Protein AF-H0SCL9-F1 (afdb_monomer_lite)

Radius of gyration: 24.97 Å; chains: 1; bounding box: 66×51×67 Å

Structure (mmCIF, N/CA/C/O backbone):
data_AF-H0SCL9-F1
#
_entry.id   AF-H0SCL9-F1
#
loop_
_atom_site.group_PDB
_atom_site.id
_atom_site.type_symbol
_atom_site.label_atom_id
_atom_site.label_alt_id
_atom_site.label_comp_id
_atom_site.label_asym_id
_atom_site.label_entity_id
_atom_site.label_seq_id
_atom_site.pdbx_PDB_ins_code
_atom_site.Cartn_x
_atom_site.Cartn_y
_atom_site.Cartn_z
_atom_site.occupancy
_atom_site.B_iso_or_equiv
_atom_site.auth_seq_id
_atom_site.auth_comp_id
_atom_site.auth_asym_id
_atom_site.auth_atom_id
_atom_site.pdbx_PDB_model_num
ATOM 1 N N . MET A 1 1 ? 24.282 -18.290 -18.361 1.00 80.88 1 MET A N 1
ATOM 2 C CA . MET A 1 1 ? 23.473 -17.389 -17.507 1.00 80.88 1 MET A CA 1
ATOM 3 C C . MET A 1 1 ? 23.011 -16.219 -18.364 1.00 80.88 1 MET A C 1
ATOM 5 O O . MET A 1 1 ? 23.866 -15.629 -19.010 1.00 80.88 1 MET A O 1
ATOM 9 N N . PHE A 1 2 ? 21.702 -15.939 -18.437 1.00 93.19 2 PHE A N 1
ATOM 10 C CA . PHE A 1 2 ? 21.162 -14.889 -19.319 1.00 93.19 2 PHE A CA 1
ATOM 11 C C . PHE A 1 2 ? 21.287 -13.490 -18.708 1.00 93.19 2 PHE A C 1
ATOM 13 O O . PHE A 1 2 ? 21.856 -12.615 -19.335 1.00 93.19 2 PHE A O 1
ATOM 20 N N . ALA A 1 3 ? 20.848 -13.302 -17.467 1.00 97.19 3 ALA A N 1
ATOM 21 C CA . ALA A 1 3 ? 21.018 -12.079 -16.685 1.00 97.19 3 ALA A CA 1
ATOM 22 C C . ALA A 1 3 ? 21.294 -12.456 -15.222 1.00 97.19 3 ALA A C 1
ATOM 24 O O . ALA A 1 3 ? 21.036 -13.595 -14.819 1.00 97.19 3 ALA A O 1
ATOM 25 N N . ARG A 1 4 ? 21.857 -11.534 -14.435 1.00 97.56 4 ARG A N 1
ATOM 26 C CA . ARG A 1 4 ? 22.128 -11.740 -13.001 1.00 97.56 4 ARG A CA 1
ATOM 27 C C . ARG A 1 4 ? 21.893 -10.476 -12.187 1.00 97.56 4 ARG A C 1
ATOM 29 O O . ARG A 1 4 ? 21.729 -9.401 -12.749 1.00 97.56 4 ARG A O 1
ATOM 36 N N . GLY A 1 5 ? 21.930 -10.602 -10.866 1.00 97.44 5 GLY A N 1
ATOM 37 C CA . GLY A 1 5 ? 21.689 -9.471 -9.975 1.00 97.44 5 GLY A CA 1
ATOM 38 C C . GLY A 1 5 ? 20.238 -9.004 -9.991 1.00 97.44 5 GLY A C 1
ATOM 39 O O . GLY A 1 5 ? 19.995 -7.811 -9.895 1.00 97.44 5 GLY A O 1
ATOM 40 N N . LEU A 1 6 ? 19.319 -9.957 -10.124 1.00 97.88 6 LEU A N 1
ATOM 41 C CA . LEU A 1 6 ? 17.879 -9.802 -9.958 1.00 97.88 6 LEU A CA 1
ATOM 42 C C . LEU A 1 6 ? 17.485 -10.576 -8.694 1.00 97.88 6 LEU A C 1
ATOM 44 O O . LEU A 1 6 ? 17.994 -11.683 -8.486 1.00 97.88 6 LEU A O 1
ATOM 48 N N . ARG A 1 7 ? 16.658 -9.999 -7.823 1.00 97.56 7 ARG A N 1
ATOM 49 C CA . ARG A 1 7 ? 16.320 -10.576 -6.512 1.00 97.56 7 ARG A CA 1
ATOM 50 C C . ARG A 1 7 ? 15.265 -11.670 -6.635 1.00 97.56 7 ARG A C 1
ATOM 52 O O . ARG A 1 7 ? 15.484 -12.781 -6.156 1.00 97.56 7 ARG A O 1
ATOM 59 N N . ASN A 1 8 ? 14.118 -11.337 -7.212 1.00 96.69 8 ASN A N 1
ATOM 60 C CA . ASN A 1 8 ? 12.935 -12.178 -7.306 1.00 96.69 8 ASN A CA 1
ATOM 61 C C . ASN A 1 8 ? 12.067 -11.770 -8.518 1.00 96.69 8 ASN A C 1
ATOM 63 O O . ASN A 1 8 ? 11.177 -10.918 -8.449 1.00 96.69 8 ASN A O 1
ATOM 67 N N . SER A 1 9 ? 12.343 -12.428 -9.645 1.00 94.44 9 SER A N 1
ATOM 68 C CA . SER A 1 9 ? 11.802 -12.128 -10.974 1.00 94.44 9 SER A CA 1
ATOM 69 C C . SER A 1 9 ? 10.572 -12.962 -11.342 1.00 94.44 9 SER A C 1
ATOM 71 O O . SER A 1 9 ? 10.632 -13.783 -12.256 1.00 94.44 9 SER A O 1
ATOM 73 N N . MET A 1 10 ? 9.455 -12.761 -10.642 1.00 96.75 10 MET A N 1
ATOM 74 C CA . MET A 1 10 ? 8.213 -13.506 -10.910 1.00 96.75 10 MET A CA 1
ATOM 75 C C . MET A 1 10 ? 7.467 -13.000 -12.148 1.00 96.75 10 MET A C 1
ATOM 77 O O . MET A 1 10 ? 6.927 -13.794 -12.915 1.00 96.75 10 MET A O 1
ATOM 81 N N . ALA A 1 11 ? 7.467 -11.687 -12.372 1.00 97.81 11 ALA A N 1
ATOM 82 C CA . ALA A 1 11 ? 6.818 -11.087 -13.524 1.00 97.81 11 ALA A CA 1
ATOM 83 C C . ALA A 1 11 ? 7.812 -10.937 -14.683 1.00 97.81 11 ALA A C 1
ATOM 85 O O . ALA A 1 11 ? 8.770 -10.165 -14.601 1.00 97.81 11 ALA A O 1
ATOM 86 N N . LEU A 1 12 ? 7.571 -11.663 -15.772 1.00 97.56 12 LEU A N 1
ATOM 87 C CA . LEU A 1 12 ? 8.380 -11.652 -16.990 1.00 97.56 12 LEU A CA 1
ATOM 88 C C . LEU A 1 12 ? 7.456 -11.537 -18.197 1.00 97.56 12 LEU A C 1
ATOM 90 O O . LEU A 1 12 ? 6.420 -12.196 -18.243 1.00 97.56 12 LEU A O 1
ATOM 94 N N . VAL A 1 13 ? 7.837 -10.734 -19.187 1.00 97.81 13 VAL A N 1
ATOM 95 C CA . VAL A 1 13 ? 7.106 -10.659 -20.454 1.00 97.81 13 VAL A CA 1
ATOM 96 C C . VAL A 1 13 ? 8.065 -10.435 -21.617 1.00 97.81 13 VAL A C 1
ATOM 98 O O . VAL A 1 13 ? 9.050 -9.701 -21.517 1.00 97.81 13 VAL A O 1
ATOM 101 N N . LEU A 1 14 ? 7.759 -11.088 -22.732 1.00 97.38 14 LEU A N 1
ATOM 102 C CA . LEU A 1 14 ? 8.432 -10.902 -24.007 1.00 97.38 14 LEU A CA 1
ATOM 103 C C . LEU A 1 14 ? 7.489 -10.146 -24.932 1.00 97.38 14 LEU A C 1
ATOM 105 O O . LEU A 1 14 ? 6.308 -10.483 -25.034 1.00 97.38 14 LEU A O 1
ATOM 109 N N . HIS A 1 15 ? 8.006 -9.131 -25.615 1.00 97.06 15 HIS A N 1
ATOM 110 C CA . HIS A 1 15 ? 7.278 -8.521 -26.715 1.00 97.06 15 HIS A CA 1
ATOM 111 C C . HIS A 1 15 ? 6.974 -9.596 -27.783 1.00 97.06 15 HIS A C 1
ATOM 113 O O . HIS A 1 15 ? 7.842 -10.431 -28.040 1.00 97.06 15 HIS A O 1
ATOM 119 N N . PRO A 1 16 ? 5.808 -9.589 -28.461 1.00 92.94 16 PRO A N 1
ATOM 120 C CA . PRO A 1 16 ? 5.446 -10.634 -29.430 1.00 92.94 16 PRO A CA 1
ATOM 121 C C . PRO A 1 16 ? 6.441 -10.843 -30.582 1.00 92.94 16 PRO A C 1
ATOM 123 O O . PRO A 1 16 ? 6.488 -11.917 -31.169 1.00 92.94 16 PRO A O 1
ATOM 126 N N . ARG A 1 17 ? 7.230 -9.811 -30.908 1.00 95.00 17 ARG A N 1
ATOM 127 C CA . ARG A 1 17 ? 8.302 -9.864 -31.920 1.00 95.00 17 ARG A CA 1
ATOM 128 C C . ARG A 1 17 ? 9.687 -10.209 -31.357 1.00 95.00 17 ARG A C 1
ATOM 130 O O . ARG A 1 17 ? 10.653 -10.228 -32.101 1.00 95.00 17 ARG A O 1
ATOM 137 N N . PHE A 1 18 ? 9.839 -10.432 -30.055 1.00 95.38 18 PHE A N 1
ATOM 138 C CA . PHE A 1 18 ? 11.117 -10.888 -29.504 1.00 95.38 18 PHE A CA 1
ATOM 139 C C . PHE A 1 18 ? 11.455 -12.288 -30.066 1.00 95.38 18 PHE A C 1
ATOM 141 O O . PHE A 1 18 ? 10.560 -13.133 -30.108 1.00 95.38 18 PHE A O 1
ATOM 148 N N . PRO A 1 19 ? 12.708 -12.580 -30.480 1.00 95.19 19 PRO A N 1
ATOM 149 C CA . PRO A 1 19 ? 13.949 -11.849 -30.206 1.00 95.19 19 PRO A CA 1
ATOM 150 C C . PRO A 1 19 ? 14.412 -10.887 -31.314 1.00 95.19 19 PRO A C 1
ATOM 152 O O . PRO A 1 19 ? 15.613 -10.621 -31.397 1.00 95.19 19 PRO A O 1
ATOM 155 N N . ASP A 1 20 ? 13.516 -10.362 -32.159 1.00 96.81 20 ASP A N 1
ATOM 156 C CA . ASP A 1 20 ? 13.903 -9.369 -33.169 1.00 96.81 20 ASP A CA 1
ATOM 157 C C . ASP A 1 20 ? 14.702 -8.218 -32.521 1.00 96.81 20 ASP A C 1
ATOM 159 O O . ASP A 1 20 ? 14.371 -7.785 -31.405 1.00 96.81 20 ASP A O 1
ATOM 163 N N . PRO A 1 21 ? 15.754 -7.702 -33.189 1.00 93.56 21 PRO A N 1
ATOM 164 C CA . PRO A 1 21 ? 16.639 -6.704 -32.605 1.00 93.56 21 PRO A CA 1
ATOM 165 C C . PRO A 1 21 ? 15.891 -5.506 -32.013 1.00 93.56 21 PRO A C 1
ATOM 167 O O . PRO A 1 21 ? 15.125 -4.821 -32.689 1.00 93.56 21 PRO A O 1
ATOM 170 N N . GLY A 1 22 ? 16.151 -5.239 -30.732 1.00 92.62 22 GLY A N 1
ATOM 171 C CA . GLY A 1 22 ? 15.592 -4.099 -30.010 1.00 92.62 22 GLY A CA 1
ATOM 172 C C . GLY A 1 22 ? 14.181 -4.297 -29.452 1.00 92.62 22 GLY A C 1
ATOM 173 O O . GLY A 1 22 ? 13.687 -3.361 -28.834 1.00 92.62 22 GLY A O 1
ATOM 174 N N . MET A 1 23 ? 13.541 -5.458 -29.626 1.00 97.69 23 MET A N 1
ATOM 175 C CA . MET A 1 23 ? 12.248 -5.752 -28.994 1.00 97.69 23 MET A CA 1
ATOM 176 C C . MET A 1 23 ? 12.402 -6.030 -27.497 1.00 97.69 23 MET A C 1
ATOM 178 O O . MET A 1 23 ? 13.372 -6.651 -27.059 1.00 97.69 23 MET A O 1
ATOM 182 N N . ALA A 1 24 ? 11.422 -5.594 -26.709 1.00 98.00 24 ALA A N 1
ATOM 183 C CA . ALA A 1 24 ? 11.486 -5.658 -25.262 1.00 98.00 24 ALA A CA 1
ATOM 184 C C . ALA A 1 24 ? 11.437 -7.097 -24.725 1.00 98.00 24 ALA A C 1
ATOM 186 O O . ALA A 1 24 ? 10.536 -7.880 -25.030 1.00 98.00 24 ALA A O 1
ATOM 187 N N . PHE A 1 25 ? 12.387 -7.401 -23.844 1.00 98.19 25 PHE A N 1
ATOM 188 C CA . PHE A 1 25 ? 12.266 -8.429 -22.821 1.00 98.19 25 PHE A CA 1
ATOM 189 C C . PHE A 1 25 ? 12.248 -7.704 -21.476 1.00 98.19 25 PHE A C 1
ATOM 191 O O . PHE A 1 25 ? 13.234 -7.064 -21.104 1.00 98.19 25 PHE A O 1
ATOM 198 N N . LEU A 1 26 ? 11.117 -7.755 -20.776 1.00 98.75 26 LEU A N 1
ATOM 199 C CA . LEU A 1 26 ? 10.927 -7.071 -19.505 1.00 98.75 26 LEU A CA 1
ATOM 200 C C . LEU A 1 26 ? 10.823 -8.058 -18.352 1.00 98.75 26 LEU A C 1
ATOM 202 O O . LEU A 1 26 ? 10.229 -9.132 -18.461 1.00 98.75 26 LEU A O 1
ATOM 206 N N . GLN A 1 27 ? 11.350 -7.630 -17.217 1.00 98.50 27 GLN A N 1
ATOM 207 C CA . GLN A 1 27 ? 11.190 -8.280 -15.930 1.00 98.50 27 GLN A CA 1
ATOM 208 C C . GLN A 1 27 ? 10.772 -7.228 -14.916 1.00 98.50 27 GLN A C 1
ATOM 210 O O . GLN A 1 27 ? 11.359 -6.153 -14.901 1.00 98.50 27 GLN A O 1
ATOM 215 N N . ALA A 1 28 ? 9.792 -7.52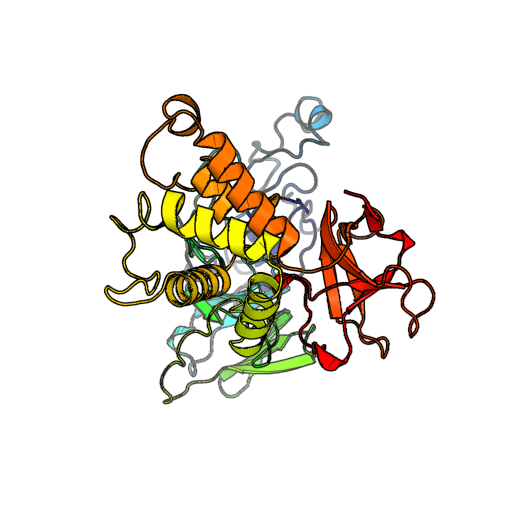5 -14.071 1.00 98.50 28 ALA A N 1
ATOM 216 C CA . ALA A 1 28 ? 9.493 -6.677 -12.929 1.00 98.50 28 ALA A CA 1
ATOM 217 C C . ALA A 1 28 ? 9.993 -7.339 -11.640 1.00 98.50 28 ALA A C 1
ATOM 219 O O . ALA A 1 28 ? 9.850 -8.550 -11.434 1.00 98.50 28 ALA A O 1
ATOM 220 N N . GLU A 1 29 ? 10.684 -6.549 -10.831 1.00 98.25 29 GLU A N 1
ATOM 221 C CA . GLU A 1 29 ? 11.443 -6.963 -9.657 1.00 98.25 29 GLU A CA 1
ATOM 222 C C . GLU A 1 29 ? 10.612 -6.811 -8.395 1.00 98.25 29 GLU A C 1
ATOM 224 O O . GLU A 1 29 ? 9.897 -5.826 -8.232 1.00 98.25 29 GLU A O 1
ATOM 229 N N . ASN A 1 30 ? 10.745 -7.791 -7.504 1.00 97.44 30 ASN A N 1
ATOM 230 C CA . ASN A 1 30 ? 10.332 -7.651 -6.117 1.00 97.44 30 ASN A CA 1
ATOM 231 C C . ASN A 1 30 ? 11.599 -7.272 -5.343 1.00 97.44 30 ASN A C 1
ATOM 233 O O . ASN A 1 30 ? 12.405 -8.138 -4.984 1.00 97.44 30 ASN A O 1
ATOM 237 N N . ALA A 1 31 ? 11.787 -5.976 -5.131 1.00 92.56 31 ALA A N 1
ATOM 238 C CA . ALA A 1 31 ? 12.964 -5.337 -4.573 1.00 92.56 31 ALA A CA 1
ATOM 239 C C . ALA A 1 31 ? 13.174 -5.672 -3.085 1.00 92.56 31 ALA A C 1
ATOM 241 O O . ALA A 1 31 ? 12.555 -6.561 -2.499 1.00 92.56 31 ALA A O 1
ATOM 242 N N . ARG A 1 32 ? 14.151 -5.010 -2.463 1.00 88.69 32 ARG A N 1
ATOM 243 C CA . ARG A 1 32 ? 14.601 -5.305 -1.096 1.00 88.69 32 ARG A CA 1
ATOM 244 C C . ARG A 1 32 ? 13.509 -5.047 -0.053 1.00 88.69 32 ARG A C 1
ATOM 246 O O . ARG A 1 32 ? 12.868 -4.005 -0.057 1.00 88.69 32 ARG A O 1
ATOM 253 N N . ASP A 1 33 ? 13.416 -5.919 0.948 1.00 82.19 33 ASP A N 1
ATOM 254 C CA . ASP A 1 33 ? 12.504 -5.692 2.070 1.00 82.19 33 ASP A CA 1
ATOM 255 C C . ASP A 1 33 ? 13.038 -4.598 3.012 1.00 82.19 33 ASP A C 1
ATOM 257 O O . ASP A 1 33 ? 14.133 -4.700 3.577 1.00 82.19 33 ASP A O 1
ATOM 261 N N . LEU A 1 34 ? 12.233 -3.555 3.215 1.00 73.31 34 LEU A N 1
ATOM 262 C CA . LEU A 1 34 ? 12.455 -2.487 4.190 1.00 73.31 34 LEU A CA 1
ATOM 263 C C . LEU A 1 34 ? 11.182 -2.205 4.996 1.00 73.31 34 LEU A C 1
ATOM 265 O O . LEU A 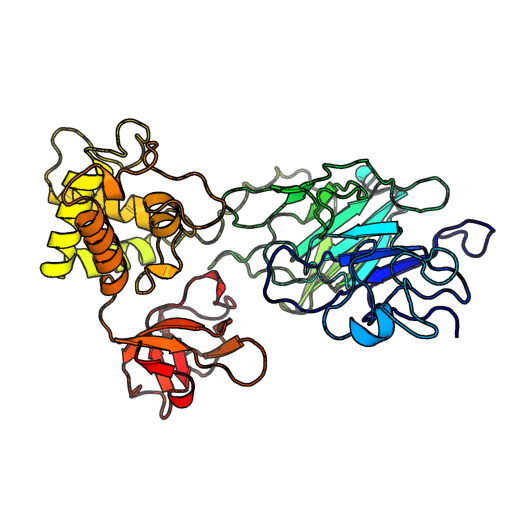1 34 ? 10.060 -2.499 4.579 1.00 73.31 34 LEU A O 1
ATOM 269 N N . GLN A 1 35 ? 11.359 -1.644 6.195 1.00 66.19 35 GLN A N 1
ATOM 270 C CA . GLN A 1 35 ? 10.226 -1.242 7.034 1.00 66.19 35 GLN A CA 1
ATOM 271 C C . GLN A 1 35 ? 9.506 -0.009 6.486 1.00 66.19 35 GLN A C 1
ATOM 273 O O . GLN A 1 35 ? 8.296 0.096 6.658 1.00 66.19 35 GLN A O 1
ATOM 278 N N . ASP A 1 36 ? 10.230 0.890 5.813 1.00 71.44 36 ASP A N 1
ATOM 279 C CA . ASP A 1 36 ? 9.634 2.055 5.161 1.00 71.44 36 ASP A CA 1
ATOM 280 C C . ASP A 1 36 ? 8.587 1.601 4.137 1.00 71.44 36 ASP A C 1
ATOM 282 O O . ASP A 1 36 ? 8.821 0.667 3.380 1.00 71.44 36 ASP A O 1
ATOM 286 N N . VAL A 1 37 ? 7.411 2.223 4.142 1.00 71.94 37 VAL A N 1
ATOM 287 C CA . VAL A 1 37 ? 6.309 1.918 3.219 1.00 71.94 37 VAL A CA 1
ATOM 288 C C . VAL A 1 37 ? 6.563 2.514 1.836 1.00 71.94 37 VAL A C 1
ATOM 290 O O . VAL A 1 37 ? 6.034 2.003 0.855 1.00 71.94 37 VAL A O 1
ATOM 293 N N . PHE A 1 38 ? 7.376 3.565 1.747 1.00 81.00 38 PHE A N 1
ATOM 294 C CA . PHE A 1 38 ? 7.606 4.317 0.514 1.00 81.00 38 PHE A CA 1
ATOM 295 C C . PHE A 1 38 ? 8.997 4.086 -0.088 1.00 81.00 38 PHE A C 1
ATOM 297 O O . PHE A 1 38 ? 9.362 4.775 -1.036 1.00 81.00 38 PHE A O 1
ATOM 304 N N . ALA A 1 39 ? 9.757 3.124 0.444 1.00 82.38 39 ALA A N 1
ATOM 305 C CA . ALA A 1 39 ? 11.049 2.707 -0.090 1.00 82.38 39 ALA A CA 1
ATOM 306 C C . ALA A 1 39 ? 11.362 1.235 0.267 1.00 82.38 39 ALA A C 1
ATOM 308 O O . ALA A 1 39 ? 10.974 0.782 1.348 1.00 82.38 39 ALA A O 1
ATOM 309 N N . PRO A 1 40 ? 12.105 0.499 -0.577 1.00 89.88 40 PRO A N 1
ATOM 310 C CA . PRO A 1 40 ? 12.555 0.909 -1.907 1.00 89.88 40 PRO A CA 1
ATOM 311 C C . PRO A 1 40 ? 11.403 0.862 -2.917 1.00 89.88 40 PRO A C 1
ATOM 313 O O . PRO A 1 40 ? 10.353 0.278 -2.638 1.00 89.88 40 PRO A O 1
ATOM 316 N N . ASN A 1 41 ? 11.589 1.483 -4.078 1.00 97.31 41 ASN A N 1
ATOM 317 C CA . ASN A 1 41 ? 10.672 1.271 -5.190 1.00 97.31 41 ASN A CA 1
ATOM 318 C C . ASN A 1 41 ? 10.829 -0.162 -5.709 1.00 97.31 41 ASN A C 1
ATOM 320 O O . ASN A 1 41 ? 11.880 -0.783 -5.557 1.00 97.31 41 ASN A O 1
ATOM 324 N N . GLU A 1 42 ? 9.776 -0.668 -6.338 1.00 98.12 42 GLU A N 1
ATOM 325 C CA . GLU A 1 42 ? 9.896 -1.842 -7.199 1.00 98.12 42 GLU A CA 1
ATOM 326 C C . GLU A 1 42 ? 10.457 -1.397 -8.562 1.00 98.12 42 GLU A C 1
ATOM 328 O O . GLU A 1 42 ? 10.531 -0.198 -8.854 1.00 98.12 42 GLU A O 1
ATOM 333 N N . GLU A 1 43 ? 10.844 -2.333 -9.427 1.00 98.50 43 GLU A N 1
ATOM 334 C CA . GLU A 1 43 ? 11.562 -1.999 -10.665 1.00 98.50 43 GLU A CA 1
ATOM 335 C C . GLU A 1 43 ? 11.002 -2.759 -11.872 1.00 98.50 43 GLU A C 1
ATOM 337 O O . GLU A 1 43 ? 10.619 -3.918 -11.755 1.00 98.50 43 GLU A O 1
ATOM 342 N N . ILE A 1 44 ? 10.986 -2.126 -13.048 1.00 98.75 44 ILE A N 1
ATOM 343 C CA . ILE A 1 44 ? 10.880 -2.798 -14.349 1.00 98.75 44 ILE A CA 1
ATOM 344 C C . ILE A 1 44 ? 12.253 -2.729 -15.003 1.00 98.75 44 ILE A C 1
ATOM 346 O O . ILE A 1 44 ? 12.764 -1.645 -15.278 1.00 98.75 44 ILE A O 1
ATOM 350 N N . ASN A 1 45 ? 12.827 -3.883 -15.305 1.00 98.69 45 ASN A N 1
ATOM 351 C CA . ASN A 1 45 ? 14.122 -4.052 -15.935 1.00 98.69 45 ASN A CA 1
ATOM 352 C C . ASN A 1 45 ? 13.974 -4.407 -17.418 1.00 98.69 45 ASN A C 1
ATOM 354 O O . ASN A 1 45 ? 13.254 -5.336 -17.783 1.00 98.69 45 ASN A O 1
ATOM 358 N N . ALA A 1 46 ? 14.712 -3.691 -18.269 1.00 98.19 46 ALA A N 1
ATOM 359 C CA . ALA A 1 46 ? 14.942 -4.062 -19.663 1.00 98.19 46 ALA A CA 1
ATOM 360 C C . ALA A 1 46 ? 16.054 -5.117 -19.716 1.00 98.19 46 ALA A C 1
ATOM 362 O O . ALA A 1 46 ? 17.232 -4.793 -19.515 1.00 98.19 46 ALA A O 1
ATOM 363 N N . ILE A 1 47 ? 15.681 -6.378 -19.931 1.00 98.12 47 ILE A N 1
ATOM 364 C CA . ILE A 1 47 ? 16.601 -7.508 -19.840 1.00 98.12 47 ILE A CA 1
ATOM 365 C C . ILE A 1 47 ? 17.474 -7.623 -21.093 1.00 98.12 47 ILE A C 1
ATOM 367 O O . ILE A 1 47 ? 16.998 -7.663 -22.222 1.00 98.12 47 ILE A O 1
ATOM 371 N N . GLU A 1 48 ? 18.778 -7.723 -20.858 1.00 95.94 48 GLU A N 1
ATOM 372 C CA . GLU A 1 48 ? 19.836 -7.836 -21.851 1.00 95.94 48 GLU A CA 1
ATOM 373 C C . GLU A 1 48 ? 20.784 -8.977 -21.462 1.00 95.94 48 GLU A C 1
ATOM 375 O O . GLU A 1 48 ? 21.109 -9.184 -20.286 1.00 95.94 48 GLU A O 1
ATOM 380 N N . GLN A 1 49 ? 21.266 -9.708 -22.465 1.00 95.44 49 GLN A N 1
ATOM 381 C CA . GLN A 1 49 ? 22.136 -10.855 -22.250 1.00 95.44 49 GLN A CA 1
ATOM 382 C C . GLN A 1 49 ? 23.460 -10.454 -21.570 1.00 95.44 49 GLN A C 1
ATOM 384 O O . GLN A 1 49 ? 24.146 -9.518 -21.972 1.00 95.44 49 GLN A O 1
ATOM 389 N N . GLY A 1 50 ? 23.844 -11.201 -20.536 1.00 96.25 50 GLY A N 1
ATOM 390 C CA . GLY A 1 50 ? 25.096 -11.072 -19.790 1.00 96.25 50 GLY A CA 1
ATOM 391 C C . GLY A 1 50 ? 25.135 -9.947 -18.749 1.00 96.25 50 GLY A C 1
ATOM 392 O O . GLY A 1 50 ? 26.098 -9.885 -17.973 1.00 96.25 50 GLY A O 1
ATOM 393 N N . ARG A 1 51 ? 24.115 -9.081 -18.693 1.00 97.50 51 ARG A N 1
ATOM 394 C CA . ARG A 1 51 ? 24.090 -7.894 -17.821 1.00 97.50 51 ARG A CA 1
ATOM 395 C C . ARG A 1 51 ? 23.808 -8.237 -16.351 1.00 97.50 51 ARG A C 1
ATOM 397 O O . ARG A 1 51 ? 23.306 -9.317 -16.022 1.00 97.50 51 ARG A O 1
ATOM 404 N N . HIS A 1 52 ? 24.179 -7.308 -15.467 1.00 97.88 52 HIS A N 1
ATOM 405 C CA . HIS A 1 52 ? 23.951 -7.374 -14.023 1.00 97.88 52 HIS A CA 1
ATOM 406 C C . HIS A 1 52 ? 23.019 -6.233 -13.579 1.00 97.88 52 HIS A C 1
ATOM 408 O O . HIS A 1 52 ? 23.304 -5.076 -13.876 1.00 97.88 52 HIS A O 1
ATOM 414 N N . TYR A 1 53 ? 21.958 -6.549 -12.835 1.00 98.06 53 TYR A N 1
ATOM 415 C CA . TYR A 1 53 ? 20.859 -5.627 -12.484 1.00 98.06 53 TYR A CA 1
ATOM 416 C C . TYR A 1 53 ? 20.895 -5.089 -11.048 1.00 98.06 53 TYR A C 1
ATOM 418 O O . TYR A 1 53 ? 20.004 -4.392 -10.602 1.00 98.06 53 TYR A O 1
ATOM 426 N N . GLY A 1 54 ? 21.975 -5.364 -10.324 1.00 97.06 54 GLY A N 1
ATOM 427 C CA . GLY A 1 54 ? 22.353 -4.606 -9.131 1.00 97.06 54 GLY A CA 1
ATOM 428 C C . GLY A 1 54 ? 22.263 -5.410 -7.845 1.00 97.06 54 GLY A C 1
ATOM 429 O O . GLY A 1 54 ? 23.151 -5.275 -7.004 1.00 97.06 54 GLY A O 1
ATOM 430 N N . TRP A 1 55 ? 21.288 -6.312 -7.713 1.00 97.56 55 TRP A N 1
ATOM 431 C CA . TRP A 1 55 ? 21.111 -7.109 -6.496 1.00 97.56 55 TRP A CA 1
ATOM 432 C C . TRP A 1 55 ? 22.357 -7.963 -6.175 1.00 97.56 55 TRP A C 1
ATOM 434 O O . TRP A 1 55 ? 22.904 -8.597 -7.082 1.00 97.56 55 TRP A O 1
ATOM 444 N N . PRO A 1 56 ? 22.821 -8.024 -4.909 1.00 96.69 56 PRO A N 1
ATOM 445 C CA . PRO A 1 56 ? 22.262 -7.386 -3.708 1.00 96.69 56 PRO A CA 1
ATOM 446 C C . PRO A 1 56 ? 22.853 -6.002 -3.377 1.00 96.69 56 PRO A C 1
ATOM 448 O O . PRO A 1 56 ? 22.599 -5.444 -2.308 1.00 96.69 56 PRO A O 1
ATOM 451 N N . TYR A 1 57 ? 23.675 -5.449 -4.266 1.00 97.19 57 TYR A N 1
ATOM 452 C CA . TYR A 1 57 ? 24.493 -4.267 -4.014 1.00 97.19 57 TYR A CA 1
ATOM 453 C C . TYR A 1 57 ? 23.755 -2.943 -4.211 1.00 97.19 57 TYR A C 1
ATOM 455 O O . TYR A 1 57 ? 24.057 -1.979 -3.510 1.00 97.19 57 TYR A O 1
ATOM 463 N N . CYS A 1 58 ? 22.824 -2.900 -5.161 1.00 95.94 58 CYS A N 1
ATOM 464 C CA . CYS A 1 58 ? 22.128 -1.690 -5.586 1.00 95.94 58 CYS A CA 1
ATOM 465 C C . CYS A 1 58 ? 20.620 -1.943 -5.655 1.00 95.94 58 CYS A C 1
ATOM 467 O O . CYS A 1 58 ? 20.205 -3.075 -5.908 1.00 95.94 58 CYS A O 1
ATOM 469 N N . TYR A 1 59 ? 19.834 -0.893 -5.439 1.00 95.12 59 TYR A N 1
ATOM 470 C CA . TYR A 1 59 ? 18.385 -0.865 -5.643 1.00 95.12 59 TYR A CA 1
ATOM 471 C C . TYR A 1 59 ? 17.942 0.528 -6.114 1.00 95.12 59 TYR A C 1
ATOM 473 O O . TYR A 1 59 ? 18.728 1.487 -6.064 1.00 95.12 59 TYR A O 1
ATOM 481 N N . ASP A 1 60 ? 16.689 0.641 -6.551 1.00 93.81 60 ASP A N 1
ATOM 482 C CA . ASP A 1 60 ? 16.175 1.793 -7.290 1.00 93.81 60 ASP A CA 1
ATOM 483 C C . ASP A 1 60 ? 17.050 2.061 -8.537 1.00 93.81 60 ASP A C 1
ATOM 485 O O . ASP A 1 60 ? 17.433 1.159 -9.269 1.00 93.81 60 ASP A O 1
ATOM 489 N N . LEU A 1 61 ? 17.414 3.321 -8.794 1.00 95.50 61 LEU A N 1
ATOM 490 C CA . LEU A 1 61 ? 18.253 3.691 -9.931 1.00 95.50 61 LEU A CA 1
ATOM 491 C C . LEU A 1 61 ? 19.743 3.463 -9.658 1.00 95.50 61 LEU A C 1
ATOM 493 O O . LEU A 1 61 ? 20.448 2.941 -10.513 1.00 95.50 61 LEU A O 1
ATOM 497 N N . ALA A 1 62 ? 20.253 3.870 -8.495 1.00 95.44 62 ALA A N 1
ATOM 498 C CA . ALA A 1 62 ? 21.691 3.841 -8.193 1.00 95.44 62 ALA A CA 1
ATOM 499 C C . ALA A 1 62 ? 21.984 3.757 -6.685 1.00 95.44 62 ALA A C 1
ATOM 501 O O . ALA A 1 62 ? 23.095 4.069 -6.245 1.00 95.44 62 ALA A O 1
ATOM 502 N N . THR A 1 63 ? 20.991 3.398 -5.869 1.00 94.50 63 THR A N 1
ATOM 503 C CA . THR A 1 63 ? 21.102 3.509 -4.415 1.00 94.50 63 THR A CA 1
ATOM 504 C C . THR A 1 63 ? 21.907 2.331 -3.861 1.00 94.50 63 THR A C 1
ATOM 506 O O . THR A 1 63 ? 21.517 1.182 -4.074 1.00 94.50 63 THR A O 1
ATOM 509 N N . PRO A 1 64 ? 23.020 2.563 -3.138 1.00 95.00 64 PRO A N 1
ATOM 510 C CA . PRO A 1 64 ? 23.812 1.473 -2.588 1.00 95.00 64 PRO A CA 1
ATOM 511 C C . PRO A 1 64 ? 23.156 0.868 -1.342 1.00 95.00 64 PRO A C 1
ATOM 513 O O . PRO A 1 64 ? 22.756 1.574 -0.412 1.00 95.00 64 PRO A O 1
ATOM 516 N N . SER A 1 65 ? 23.137 -0.459 -1.277 1.00 93.88 65 SER A N 1
ATOM 517 C CA . SER A 1 65 ? 22.780 -1.220 -0.081 1.00 93.88 65 SER A CA 1
ATOM 518 C C . SER A 1 65 ? 23.813 -0.986 1.028 1.00 93.88 65 SER A C 1
ATOM 520 O O . SER A 1 65 ? 25.011 -1.237 0.855 1.00 93.88 65 SER A O 1
ATOM 522 N N . ALA A 1 66 ? 23.359 -0.513 2.191 1.00 91.12 66 ALA A N 1
ATOM 523 C CA . ALA A 1 66 ? 24.234 -0.096 3.290 1.00 91.12 66 ALA A CA 1
ATOM 524 C C . ALA A 1 66 ? 25.121 -1.239 3.820 1.00 91.12 66 ALA A C 1
ATOM 526 O O . ALA A 1 66 ? 26.287 -1.018 4.159 1.00 91.12 66 ALA A O 1
ATOM 527 N N . GLU A 1 67 ? 24.604 -2.467 3.831 1.00 92.62 67 GLU A N 1
ATOM 528 C CA . GLU A 1 67 ? 25.322 -3.684 4.221 1.00 92.62 67 GLU A CA 1
ATOM 529 C C . GLU A 1 67 ? 26.532 -4.001 3.319 1.00 92.62 67 GLU A C 1
ATOM 531 O O . GLU A 1 67 ? 27.480 -4.644 3.770 1.00 92.62 67 GLU A O 1
ATOM 536 N N . PHE A 1 68 ? 26.560 -3.488 2.083 1.00 94.94 68 PHE A N 1
ATOM 537 C CA . PHE A 1 68 ? 27.645 -3.700 1.118 1.00 94.94 68 PHE A CA 1
ATOM 538 C C . PHE A 1 68 ? 28.579 -2.491 0.976 1.00 94.94 68 PHE A C 1
ATOM 540 O O . PHE A 1 68 ? 29.451 -2.476 0.105 1.00 94.94 68 PHE A O 1
ATOM 547 N N . LYS A 1 69 ? 28.480 -1.492 1.866 1.00 92.88 69 LYS A N 1
ATOM 548 C CA . LYS A 1 69 ? 29.282 -0.258 1.800 1.00 92.88 69 LYS A CA 1
ATOM 549 C C . LYS A 1 69 ? 30.786 -0.508 1.626 1.00 92.88 69 LYS A C 1
ATOM 551 O O . LYS A 1 69 ? 31.418 0.166 0.823 1.00 92.88 69 LYS A O 1
ATOM 556 N N . ARG A 1 70 ? 31.368 -1.483 2.340 1.00 93.38 70 ARG A N 1
ATOM 557 C CA . ARG A 1 70 ? 32.816 -1.772 2.258 1.00 93.38 70 ARG A CA 1
ATOM 558 C C . ARG A 1 70 ? 33.246 -2.239 0.864 1.00 93.38 70 ARG A C 1
ATOM 560 O O . ARG A 1 70 ? 34.249 -1.753 0.358 1.00 93.38 70 ARG A O 1
ATOM 567 N N . VAL A 1 71 ? 32.487 -3.146 0.244 1.00 93.81 71 VAL A N 1
ATOM 568 C CA . VAL A 1 71 ? 32.811 -3.675 -1.095 1.00 93.81 71 VAL A CA 1
ATOM 569 C C . VAL A 1 71 ? 32.454 -2.688 -2.206 1.00 93.81 71 VAL A C 1
ATOM 571 O O . VAL A 1 71 ? 33.099 -2.673 -3.242 1.00 93.81 71 VAL A O 1
ATOM 574 N N . LEU A 1 72 ? 31.478 -1.809 -1.977 1.00 95.31 72 LEU A N 1
ATOM 575 C CA . LEU A 1 72 ? 31.120 -0.743 -2.916 1.00 95.31 72 LEU A CA 1
ATOM 576 C C . LEU A 1 72 ? 32.100 0.440 -2.901 1.00 95.31 72 LEU A C 1
ATOM 578 O O . LEU A 1 72 ? 32.094 1.263 -3.817 1.00 95.31 72 LEU A O 1
ATOM 582 N N . GLN A 1 73 ? 32.948 0.538 -1.874 1.00 94.00 73 GLN A N 1
ATOM 583 C CA . GLN A 1 73 ? 33.953 1.596 -1.724 1.00 94.00 73 GLN A CA 1
ATOM 584 C C . GLN A 1 73 ? 35.381 1.147 -2.075 1.00 94.00 73 GLN A C 1
ATOM 586 O O . GLN A 1 73 ? 36.270 1.994 -2.163 1.00 94.00 73 GLN A O 1
ATOM 591 N N . GLY A 1 74 ? 35.617 -0.145 -2.324 1.00 89.88 74 GLY A N 1
ATOM 592 C CA . GLY A 1 74 ? 36.946 -0.678 -2.626 1.00 89.88 74 GLY A CA 1
ATOM 593 C C . GLY A 1 74 ? 36.917 -1.974 -3.436 1.00 89.88 74 GLY A C 1
ATOM 594 O O . GLY A 1 74 ? 35.903 -2.655 -3.514 1.00 89.88 74 GLY A O 1
ATOM 595 N N . GLY A 1 75 ? 38.051 -2.332 -4.040 1.00 89.69 75 GLY A N 1
ATOM 596 C CA . GLY A 1 75 ? 38.160 -3.541 -4.861 1.00 89.69 75 GLY A CA 1
ATOM 597 C C . GLY A 1 75 ? 37.354 -3.479 -6.172 1.00 89.69 75 GLY A C 1
ATOM 598 O O . GLY A 1 75 ? 37.033 -2.387 -6.643 1.00 89.69 75 GLY A O 1
ATOM 599 N N . PRO A 1 76 ? 37.028 -4.640 -6.773 1.00 90.25 76 PRO A N 1
ATOM 600 C CA . PRO A 1 76 ? 36.406 -4.719 -8.101 1.00 90.25 76 PRO A CA 1
ATOM 601 C C . PRO A 1 76 ? 34.989 -4.137 -8.214 1.00 90.25 76 PRO A C 1
ATOM 603 O O . PRO A 1 76 ? 34.529 -3.894 -9.322 1.00 90.25 76 PRO A O 1
ATOM 606 N N . LEU A 1 77 ? 34.288 -3.930 -7.092 1.00 92.50 77 LEU A N 1
ATOM 607 C CA . LEU A 1 77 ? 32.921 -3.384 -7.052 1.00 92.50 77 LEU A CA 1
ATOM 608 C C . LEU A 1 77 ? 32.882 -1.906 -6.637 1.00 92.50 77 LEU A C 1
ATOM 610 O O . LEU A 1 77 ? 31.810 -1.358 -6.363 1.00 92.50 77 LEU A O 1
ATOM 614 N N . ARG A 1 78 ? 34.041 -1.239 -6.583 1.00 95.31 78 ARG A N 1
ATOM 615 C CA . ARG A 1 78 ? 34.111 0.186 -6.265 1.00 95.31 78 ARG A CA 1
ATOM 616 C C . ARG A 1 78 ? 33.283 0.991 -7.270 1.00 95.31 78 ARG A C 1
ATOM 618 O O . ARG A 1 78 ? 33.581 0.983 -8.456 1.00 95.31 78 ARG A O 1
ATOM 625 N N . GLY A 1 79 ? 32.280 1.718 -6.780 1.00 94.00 79 GLY A N 1
ATOM 626 C CA . GLY A 1 79 ? 31.411 2.547 -7.626 1.00 94.00 79 GLY A CA 1
ATOM 627 C C . GLY A 1 79 ? 30.415 1.764 -8.491 1.00 94.00 79 GLY A C 1
ATOM 628 O O . GLY A 1 79 ? 29.813 2.350 -9.386 1.00 94.00 79 GLY A O 1
ATOM 629 N N . PHE A 1 80 ? 30.205 0.473 -8.212 1.00 97.06 80 PHE A N 1
ATOM 630 C CA . PHE A 1 80 ? 29.376 -0.419 -9.029 1.00 97.06 80 PHE A CA 1
ATOM 631 C C . PHE A 1 80 ? 27.965 0.126 -9.328 1.00 97.06 80 PHE A C 1
ATOM 633 O O . PHE A 1 80 ? 27.541 0.095 -10.477 1.00 97.06 80 PHE A O 1
ATOM 640 N N . CYS A 1 81 ? 27.264 0.708 -8.345 1.00 96.00 81 CYS A N 1
ATOM 641 C CA . CYS A 1 81 ? 25.893 1.223 -8.532 1.00 96.00 81 CYS A CA 1
ATOM 642 C C . CYS A 1 81 ? 25.779 2.450 -9.452 1.00 96.00 81 CYS A C 1
ATOM 644 O O . CYS A 1 81 ? 24.674 2.860 -9.797 1.00 96.00 81 CYS A O 1
ATOM 646 N N . THR A 1 82 ? 26.905 3.042 -9.844 1.00 94.38 82 THR A N 1
ATOM 647 C CA . THR A 1 82 ? 26.975 4.189 -10.761 1.00 94.38 82 THR A CA 1
ATOM 648 C C . THR A 1 82 ? 27.751 3.873 -12.040 1.00 94.38 82 THR A C 1
ATOM 650 O O . THR A 1 82 ? 27.876 4.735 -12.906 1.00 94.38 82 THR A O 1
ATOM 653 N N . ASP A 1 83 ? 28.281 2.655 -12.170 1.00 95.44 83 ASP A N 1
ATOM 654 C CA . ASP A 1 83 ? 29.051 2.216 -13.332 1.00 95.44 83 ASP A CA 1
ATOM 655 C C . ASP A 1 83 ? 28.118 1.571 -14.365 1.00 95.44 83 ASP A C 1
ATOM 657 O O . ASP A 1 83 ? 27.724 0.413 -14.236 1.00 95.44 83 ASP A O 1
ATOM 661 N N . SER A 1 84 ? 27.774 2.313 -15.418 1.00 93.50 84 SER A N 1
ATOM 662 C CA . SER A 1 84 ? 26.874 1.834 -16.474 1.00 93.50 84 SER A CA 1
ATOM 663 C C . SER A 1 84 ? 27.463 0.705 -17.329 1.00 93.50 84 SER A C 1
ATOM 665 O O . SER A 1 84 ? 26.713 0.001 -18.014 1.00 93.50 84 SER A O 1
ATOM 667 N N . ALA A 1 85 ? 28.780 0.478 -17.299 1.00 93.38 85 ALA A N 1
ATOM 668 C CA . ALA A 1 85 ? 29.395 -0.657 -17.979 1.00 93.38 85 ALA A CA 1
ATOM 669 C C . ALA A 1 85 ? 29.161 -1.955 -17.196 1.00 93.38 85 ALA A C 1
ATOM 671 O O . ALA A 1 85 ? 28.925 -2.998 -17.811 1.00 93.38 85 ALA A O 1
ATOM 672 N N . LEU A 1 86 ? 29.159 -1.896 -15.862 1.00 93.69 86 LEU A N 1
ATOM 673 C CA . LEU A 1 86 ? 29.006 -3.066 -14.990 1.00 93.69 86 LEU A CA 1
ATOM 674 C C . LEU A 1 86 ? 27.565 -3.311 -14.528 1.00 93.69 86 LEU A C 1
ATOM 676 O O . LEU A 1 86 ? 27.169 -4.465 -14.351 1.00 93.69 86 LEU A O 1
ATOM 680 N N . TYR A 1 87 ? 26.787 -2.247 -14.351 1.00 97.00 87 TYR A N 1
ATOM 681 C CA . TYR A 1 87 ? 25.427 -2.265 -13.828 1.00 97.00 87 TYR A CA 1
ATOM 682 C C . TYR A 1 87 ? 24.435 -1.734 -14.868 1.00 97.00 87 TYR A C 1
ATOM 684 O O . TYR A 1 87 ? 24.643 -0.705 -15.515 1.00 97.00 87 TYR A O 1
ATOM 692 N N . LYS A 1 88 ? 23.335 -2.464 -15.052 1.00 97.62 88 LYS A N 1
ATOM 693 C CA . LYS A 1 88 ? 22.190 -2.038 -15.851 1.00 97.62 88 LYS A CA 1
ATOM 694 C C . LYS A 1 88 ? 21.105 -1.523 -14.907 1.00 97.62 88 LYS A C 1
ATOM 696 O O . LYS A 1 88 ? 20.488 -2.318 -14.210 1.00 97.62 88 LYS A O 1
ATOM 701 N N . GLN A 1 89 ? 20.890 -0.209 -14.924 1.00 97.44 89 GLN A N 1
ATOM 702 C CA . GLN A 1 89 ? 19.793 0.431 -14.198 1.00 97.44 89 GLN A CA 1
ATOM 703 C C . GLN A 1 89 ? 18.431 -0.085 -14.674 1.00 97.44 89 GLN A C 1
ATOM 705 O O . GLN A 1 89 ? 18.301 -0.422 -15.864 1.00 97.44 89 GLN A O 1
ATOM 710 N N . PRO A 1 90 ? 17.417 -0.098 -13.792 1.00 97.88 90 PRO A N 1
ATOM 711 C CA . PRO A 1 90 ? 16.066 -0.421 -14.205 1.00 97.88 90 PRO A CA 1
ATOM 712 C C . PRO A 1 90 ? 15.556 0.592 -15.227 1.00 97.88 90 PRO A C 1
ATOM 714 O O . PRO A 1 90 ? 15.928 1.766 -15.234 1.00 97.88 90 PRO A O 1
ATOM 717 N N . TRP A 1 91 ? 14.697 0.109 -16.118 1.00 98.44 91 TRP A N 1
ATOM 718 C CA . TRP A 1 91 ? 14.053 0.916 -17.147 1.00 98.44 91 TRP A CA 1
ATOM 719 C C . TRP A 1 91 ? 13.049 1.903 -16.544 1.00 98.44 91 TRP A C 1
ATOM 721 O O . TRP A 1 91 ? 12.951 3.044 -16.984 1.00 98.44 91 TRP A O 1
ATOM 731 N N . SER A 1 92 ? 12.302 1.467 -15.529 1.00 98.50 92 SER A N 1
ATOM 732 C CA . SER A 1 92 ? 11.337 2.289 -14.799 1.00 98.50 92 SER A CA 1
ATOM 733 C C . SER A 1 92 ? 11.217 1.821 -13.356 1.00 98.50 92 SER A C 1
ATOM 735 O O . SER A 1 92 ? 11.421 0.647 -13.061 1.00 98.50 92 SER A O 1
ATOM 737 N N . LEU A 1 93 ? 10.804 2.728 -12.476 1.00 98.56 93 LEU A N 1
ATOM 738 C CA . LEU A 1 93 ? 10.359 2.389 -11.129 1.00 98.56 93 LEU A CA 1
ATOM 739 C C . LEU A 1 93 ? 8.875 1.994 -11.126 1.00 98.56 93 LEU A C 1
ATOM 741 O O . LEU A 1 93 ? 8.101 2.401 -11.999 1.00 98.56 93 LEU A O 1
ATOM 745 N N . LEU A 1 94 ? 8.503 1.204 -10.126 1.00 98.44 94 LEU A N 1
ATOM 746 C CA . LEU A 1 94 ? 7.158 0.749 -9.792 1.00 98.44 94 LEU A CA 1
ATOM 747 C C . LEU A 1 94 ? 6.847 1.111 -8.330 1.00 98.44 94 LEU A C 1
ATOM 749 O O . LEU A 1 94 ? 7.779 1.284 -7.536 1.00 98.44 94 LEU A O 1
ATOM 753 N N . PRO A 1 95 ? 5.561 1.258 -7.947 1.00 97.31 95 PRO A N 1
ATOM 754 C CA . PRO A 1 95 ? 5.190 1.641 -6.587 1.00 97.31 95 PRO A CA 1
ATOM 755 C C . PRO A 1 95 ? 5.893 0.765 -5.528 1.00 97.31 95 PRO A C 1
ATOM 757 O O . PRO A 1 95 ? 5.868 -0.457 -5.670 1.00 97.31 95 PRO A O 1
ATOM 760 N N . PRO A 1 96 ? 6.503 1.358 -4.480 1.00 92.56 96 PRO A N 1
ATOM 761 C CA . PRO A 1 96 ? 7.240 0.639 -3.436 1.00 92.56 96 PRO A CA 1
ATOM 762 C C . PRO A 1 96 ? 6.474 -0.540 -2.852 1.00 92.56 96 PRO A C 1
ATOM 764 O O . PRO A 1 96 ? 5.297 -0.386 -2.560 1.00 92.56 96 PRO A O 1
ATOM 767 N N . HIS A 1 97 ? 7.107 -1.692 -2.622 1.00 88.06 97 HIS A N 1
ATOM 768 C CA . HIS A 1 97 ? 6.444 -2.897 -2.078 1.00 88.06 97 HIS A CA 1
ATOM 769 C C . HIS A 1 97 ? 5.203 -3.352 -2.864 1.00 88.06 97 HIS A C 1
ATOM 771 O O . HIS A 1 97 ? 4.308 -3.991 -2.302 1.00 88.06 97 HIS A O 1
ATOM 777 N N . GLY A 1 98 ? 5.111 -2.977 -4.141 1.00 94.12 98 GLY A N 1
ATOM 778 C CA . GLY A 1 98 ? 4.041 -3.378 -5.043 1.00 94.12 98 GLY A CA 1
ATOM 779 C C . GLY A 1 98 ? 4.061 -4.871 -5.365 1.00 94.12 98 GLY A C 1
ATOM 780 O O . GLY A 1 98 ? 3.012 -5.406 -5.711 1.00 94.12 98 GLY A O 1
ATOM 781 N N . ALA A 1 99 ? 5.201 -5.551 -5.205 1.00 97.06 99 ALA A N 1
ATOM 782 C CA . ALA A 1 99 ? 5.384 -6.978 -5.464 1.00 97.06 99 ALA A CA 1
ATOM 783 C C . ALA A 1 99 ? 4.794 -7.430 -6.820 1.00 97.06 99 ALA A C 1
ATOM 785 O O . ALA A 1 99 ? 3.741 -8.076 -6.861 1.00 97.06 99 ALA A O 1
ATOM 786 N N . PRO A 1 100 ? 5.404 -7.049 -7.957 1.00 98.31 100 PRO A N 1
ATOM 787 C CA . PRO A 1 100 ? 4.881 -7.411 -9.266 1.00 98.31 100 PRO A CA 1
ATOM 788 C C . PRO A 1 100 ? 5.048 -8.915 -9.526 1.00 98.31 100 PRO A C 1
ATOM 790 O O . PRO A 1 100 ? 6.165 -9.436 -9.481 1.00 98.31 100 PRO A O 1
ATOM 793 N N . LEU A 1 101 ? 3.949 -9.620 -9.812 1.00 98.25 101 LEU A N 1
ATOM 794 C CA . LEU A 1 101 ? 3.959 -11.083 -10.013 1.00 98.25 101 LEU A CA 1
ATOM 795 C C . LEU A 1 101 ? 3.516 -11.539 -11.409 1.00 98.25 101 LEU A C 1
ATOM 797 O O . LEU A 1 101 ? 3.789 -12.676 -11.784 1.00 98.25 101 LEU A O 1
ATOM 801 N N . GLY A 1 102 ? 2.897 -10.659 -12.196 1.00 96.69 102 GLY A N 1
ATOM 802 C CA . GLY A 1 102 ? 2.455 -10.967 -13.553 1.00 96.69 102 GLY A CA 1
ATOM 803 C C . GLY A 1 102 ? 2.531 -9.755 -14.471 1.00 96.69 102 GLY A C 1
ATOM 804 O O . GLY A 1 102 ? 2.242 -8.631 -14.053 1.00 96.69 102 GLY A O 1
ATOM 805 N N . MET A 1 103 ? 2.919 -10.001 -15.723 1.00 98.00 103 MET A N 1
ATOM 806 C CA . MET A 1 103 ? 2.941 -9.015 -16.801 1.00 98.00 103 MET A CA 1
ATOM 807 C C . MET A 1 103 ? 2.413 -9.612 -18.101 1.00 98.00 103 MET A C 1
ATOM 809 O O . MET A 1 103 ? 2.662 -10.782 -18.387 1.00 98.00 103 MET A O 1
ATOM 813 N N . LEU A 1 104 ? 1.707 -8.809 -18.896 1.00 97.69 104 LEU A N 1
ATOM 814 C CA . LEU A 1 104 ? 1.125 -9.251 -20.166 1.00 97.69 104 LEU A CA 1
ATOM 815 C C . LEU A 1 104 ? 0.952 -8.059 -21.123 1.00 97.69 104 LEU A C 1
ATOM 817 O O . LEU A 1 104 ? 0.539 -6.987 -20.693 1.00 97.69 104 LEU A O 1
ATOM 821 N N . TYR A 1 105 ? 1.229 -8.232 -22.418 1.00 98.25 105 TYR A N 1
ATOM 822 C CA . TYR A 1 105 ? 0.817 -7.261 -23.442 1.00 98.25 105 TYR A CA 1
ATOM 823 C C . TYR A 1 105 ? -0.605 -7.561 -23.905 1.00 98.25 105 TYR A C 1
ATOM 825 O O . TYR A 1 105 ? -0.851 -8.618 -24.488 1.00 98.25 105 TYR A O 1
ATOM 833 N N . TYR A 1 106 ? -1.543 -6.646 -23.680 1.00 97.81 106 TYR A N 1
ATOM 834 C CA . TYR A 1 106 ? -2.920 -6.855 -24.116 1.00 97.81 106 TYR A CA 1
ATOM 835 C C . TYR A 1 106 ? -3.067 -6.515 -25.606 1.00 97.81 106 TYR A C 1
ATOM 837 O O . TYR A 1 106 ? -2.857 -5.376 -26.015 1.00 97.81 106 TYR A O 1
ATOM 845 N N . THR A 1 107 ? -3.413 -7.500 -26.437 1.00 95.38 107 THR A N 1
ATOM 846 C CA . THR A 1 107 ? -3.441 -7.358 -27.908 1.00 95.38 107 THR A CA 1
ATOM 847 C C . THR A 1 107 ? -4.826 -7.524 -28.535 1.00 95.38 107 THR A C 1
ATOM 849 O O . THR A 1 107 ? -4.984 -7.237 -29.723 1.00 95.38 107 THR A O 1
ATOM 852 N N . ALA A 1 108 ? -5.823 -7.961 -27.763 1.00 96.75 108 ALA A N 1
ATOM 853 C CA . ALA A 1 108 ? -7.178 -8.194 -28.254 1.00 96.75 108 ALA A CA 1
ATOM 854 C C . ALA A 1 108 ? -7.963 -6.886 -28.479 1.00 96.75 108 ALA A C 1
ATOM 856 O O . ALA A 1 108 ? -7.604 -5.821 -27.979 1.00 96.75 108 ALA A O 1
ATOM 857 N N . ASP A 1 109 ? -9.055 -6.975 -29.241 1.00 96.38 109 ASP A N 1
ATOM 858 C CA . ASP A 1 109 ? -9.882 -5.819 -29.620 1.00 96.38 109 ASP A CA 1
ATOM 859 C C . ASP A 1 109 ? -10.998 -5.487 -28.620 1.00 96.38 109 ASP A C 1
ATOM 861 O O . ASP A 1 109 ? -11.515 -4.371 -28.614 1.00 96.38 109 ASP A O 1
ATOM 865 N N . ARG A 1 110 ? -11.383 -6.443 -27.763 1.00 96.12 110 ARG A N 1
ATOM 866 C CA . ARG A 1 110 ? -12.538 -6.309 -26.856 1.00 96.12 110 ARG A CA 1
ATOM 867 C C . ARG A 1 110 ? -12.381 -5.139 -25.878 1.00 96.12 110 ARG A C 1
ATOM 869 O O . ARG A 1 110 ? -13.314 -4.355 -25.693 1.00 96.12 110 ARG A O 1
ATOM 876 N N . LEU A 1 111 ? -11.211 -5.005 -25.259 1.00 96.62 111 LEU A N 1
ATOM 877 C CA . LEU A 1 111 ? -10.861 -3.885 -24.384 1.00 96.62 111 LEU A CA 1
ATOM 878 C C . LEU A 1 111 ? -9.952 -2.927 -25.161 1.00 96.62 111 LEU A C 1
ATOM 880 O O . LEU A 1 111 ? -8.747 -2.868 -24.926 1.00 96.62 111 LEU A O 1
ATOM 884 N N . ALA A 1 112 ? -10.529 -2.214 -26.132 1.00 95.25 112 ALA A N 1
ATOM 885 C CA . ALA A 1 112 ? -9.800 -1.334 -27.048 1.00 95.25 112 ALA A CA 1
ATOM 886 C C . ALA A 1 112 ? -8.882 -0.325 -26.330 1.00 95.25 112 ALA A C 1
ATOM 888 O O . ALA A 1 112 ? -7.796 -0.022 -26.814 1.00 95.25 112 ALA A O 1
ATOM 889 N N . GLU A 1 113 ? -9.278 0.136 -25.145 1.00 94.62 113 GLU A N 1
ATOM 890 C CA . GLU A 1 113 ? -8.528 1.065 -24.296 1.00 94.62 113 GLU A CA 1
ATOM 891 C C . GLU A 1 113 ? -7.240 0.459 -23.724 1.00 94.62 113 GLU A C 1
ATOM 893 O O . GLU A 1 113 ? -6.354 1.196 -23.299 1.00 94.62 113 GLU A O 1
ATOM 898 N N . LEU A 1 114 ? -7.127 -0.871 -23.694 1.00 97.50 114 LEU A N 1
ATOM 899 C CA . LEU A 1 114 ? -5.940 -1.598 -23.241 1.00 97.50 114 LEU A CA 1
ATOM 900 C C . LEU A 1 114 ? -5.099 -2.121 -24.405 1.00 97.50 114 LEU A C 1
ATOM 902 O O . LEU A 1 114 ? -4.003 -2.635 -24.179 1.00 97.50 114 LEU A O 1
ATOM 906 N N . LYS A 1 115 ? -5.594 -2.031 -25.644 1.00 96.44 115 LYS A N 1
ATOM 907 C CA . LYS A 1 115 ? -4.924 -2.612 -26.807 1.00 96.44 115 LYS A CA 1
ATOM 908 C C . LYS A 1 115 ? -3.549 -1.977 -27.013 1.00 96.44 115 LYS A C 1
ATOM 910 O O . LYS A 1 115 ? -3.418 -0.767 -27.155 1.00 96.44 115 LYS A O 1
ATOM 915 N N . GLY A 1 116 ? -2.523 -2.822 -27.044 1.00 95.88 116 GLY A N 1
ATOM 916 C CA . GLY A 1 116 ? -1.121 -2.429 -27.155 1.00 95.88 116 GLY A CA 1
ATOM 917 C C . GLY A 1 116 ? -0.463 -2.039 -25.830 1.00 95.88 116 GLY A C 1
ATOM 918 O O . GLY A 1 116 ? 0.735 -1.775 -25.834 1.00 95.88 116 GLY A O 1
ATOM 919 N N . LYS A 1 117 ? -1.185 -2.024 -24.702 1.00 98.44 117 LYS A N 1
ATOM 920 C CA . LYS A 1 117 ? -0.614 -1.681 -23.391 1.00 98.44 117 LYS A CA 1
ATOM 921 C C . LYS A 1 117 ? 0.081 -2.872 -22.740 1.00 98.44 117 LYS A C 1
ATOM 923 O O . LYS A 1 117 ? -0.310 -4.028 -22.924 1.00 98.44 117 LYS A O 1
ATOM 928 N N . LEU A 1 118 ? 1.086 -2.571 -21.921 1.00 98.75 118 LEU A N 1
ATOM 929 C CA . LEU A 1 118 ? 1.657 -3.525 -20.973 1.00 98.75 118 LEU A CA 1
ATOM 930 C C . LEU A 1 118 ? 0.851 -3.483 -19.675 1.00 98.75 118 LEU A C 1
ATOM 932 O O . LEU A 1 118 ? 0.777 -2.442 -19.025 1.00 98.75 118 LEU A O 1
ATOM 936 N N . LEU A 1 119 ? 0.291 -4.616 -19.274 1.00 98.75 119 LEU A N 1
ATOM 937 C CA . LEU A 1 119 ? -0.385 -4.782 -17.996 1.00 98.75 119 LEU A CA 1
ATOM 938 C C . LEU A 1 119 ? 0.583 -5.334 -16.950 1.00 98.75 119 LEU A C 1
ATOM 940 O O . LEU A 1 119 ? 1.362 -6.238 -17.254 1.00 98.75 119 LEU A O 1
ATOM 944 N N . VAL A 1 120 ? 0.522 -4.809 -15.725 1.00 98.75 120 VAL A N 1
ATOM 945 C CA . VAL A 1 120 ? 1.364 -5.242 -14.596 1.00 98.75 120 VAL A CA 1
ATOM 946 C C . VAL A 1 120 ? 0.506 -5.391 -13.342 1.00 98.75 120 VAL A C 1
ATOM 948 O O . VAL A 1 120 ? -0.115 -4.429 -12.888 1.00 98.75 120 VAL A O 1
ATOM 951 N N . GLY A 1 121 ? 0.461 -6.594 -12.771 1.00 98.06 121 GLY A N 1
ATOM 952 C CA . GLY A 1 121 ? -0.259 -6.869 -11.524 1.00 98.06 121 GLY A CA 1
ATOM 953 C C . GLY A 1 121 ? 0.638 -6.661 -10.309 1.00 98.06 121 GLY A C 1
ATOM 954 O O . GLY A 1 121 ? 1.716 -7.250 -10.250 1.00 98.06 121 GLY A O 1
ATOM 955 N N . LEU A 1 122 ? 0.191 -5.855 -9.343 1.00 98.25 122 LEU A N 1
ATOM 956 C CA . LEU A 1 122 ? 0.890 -5.596 -8.080 1.00 98.25 122 LEU A CA 1
ATOM 957 C C . LEU A 1 122 ? 0.233 -6.366 -6.930 1.00 98.25 122 LEU A C 1
ATOM 959 O O . LEU A 1 122 ? -0.842 -5.987 -6.456 1.00 98.25 122 LEU A O 1
ATOM 963 N N . HIS A 1 123 ? 0.882 -7.435 -6.469 1.00 97.06 123 HIS A N 1
ATOM 964 C CA . HIS A 1 123 ? 0.390 -8.326 -5.409 1.00 97.06 123 HIS A CA 1
ATOM 965 C C . HIS A 1 123 ? 0.463 -7.716 -4.005 1.00 97.06 123 HIS A C 1
ATOM 967 O O . HIS A 1 123 ? -0.267 -8.124 -3.100 1.00 97.06 123 HIS A O 1
ATOM 973 N N . GLY A 1 124 ? 1.350 -6.739 -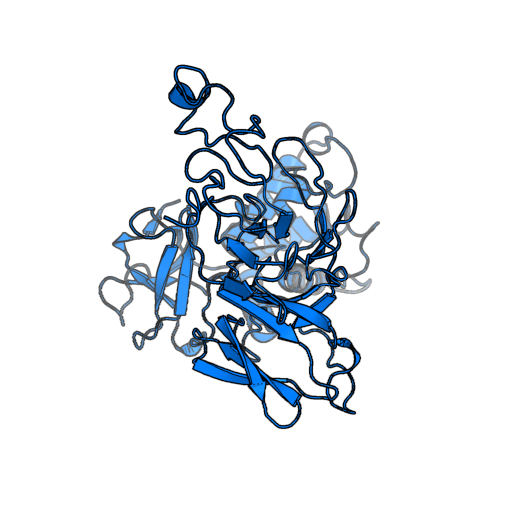3.819 1.00 87.06 124 GLY A N 1
ATOM 974 C CA . GLY A 1 124 ? 1.774 -6.222 -2.524 1.00 87.06 124 GLY A CA 1
ATOM 975 C C . GLY A 1 124 ? 0.617 -5.889 -1.583 1.00 87.06 124 GLY A C 1
ATOM 976 O O . GLY A 1 124 ? -0.344 -5.220 -1.958 1.00 87.06 124 GLY A O 1
ATOM 977 N N . TYR A 1 125 ? 0.727 -6.333 -0.328 1.00 76.12 125 TYR A N 1
ATOM 978 C CA . TYR A 1 125 ? -0.282 -6.075 0.711 1.00 76.12 125 TYR A CA 1
ATOM 979 C C . TYR A 1 125 ? -0.229 -4.644 1.259 1.00 76.12 125 TYR A C 1
ATOM 981 O O . TYR A 1 125 ? -1.138 -4.209 1.963 1.00 76.12 125 TYR A O 1
ATOM 989 N N . ARG A 1 126 ? 0.863 -3.923 0.991 1.00 81.00 126 ARG A N 1
ATOM 990 C CA . ARG A 1 126 ? 1.046 -2.551 1.458 1.00 81.00 126 ARG A CA 1
ATOM 991 C C . ARG A 1 126 ? 0.165 -1.579 0.658 1.00 81.00 126 ARG A C 1
ATOM 993 O O . ARG A 1 126 ? -0.280 -1.927 -0.434 1.00 81.00 126 ARG A O 1
ATOM 1000 N N . PRO A 1 127 ? -0.055 -0.349 1.160 1.00 80.38 127 PRO A N 1
ATOM 1001 C CA . PRO A 1 127 ? -0.927 0.657 0.535 1.00 80.38 127 PRO A CA 1
ATOM 1002 C C . PRO A 1 127 ? -0.671 0.988 -0.945 1.00 80.38 127 PRO A C 1
ATOM 1004 O O . PRO A 1 127 ? -1.493 1.613 -1.603 1.00 80.38 127 PRO A O 1
ATOM 1007 N N . THR A 1 128 ? 0.489 0.627 -1.468 1.00 88.00 128 THR A N 1
ATOM 1008 C CA . THR A 1 128 ? 0.976 0.869 -2.832 1.00 88.00 128 THR A CA 1
ATOM 1009 C C . THR A 1 128 ? 0.758 -0.312 -3.784 1.00 88.00 128 THR A C 1
ATOM 1011 O O . THR A 1 128 ? 0.895 -0.137 -4.992 1.00 88.00 128 THR A O 1
ATOM 1014 N N . GLY A 1 129 ? 0.411 -1.496 -3.269 1.00 92.62 129 GLY A N 1
ATOM 1015 C CA . GLY A 1 129 ? 0.116 -2.691 -4.062 1.00 92.62 129 GLY A CA 1
ATOM 1016 C C . GLY A 1 129 ? -1.383 -2.888 -4.302 1.00 92.62 129 GLY A C 1
ATOM 1017 O O . GLY A 1 129 ? -2.136 -1.913 -4.386 1.00 92.62 129 GLY A O 1
ATOM 1018 N N . SER A 1 130 ? -1.799 -4.154 -4.421 1.00 93.62 130 SER A N 1
ATOM 1019 C CA . SER A 1 130 ? -3.194 -4.594 -4.602 1.00 93.62 130 SER A CA 1
ATOM 1020 C C . SER A 1 130 ? -3.895 -3.898 -5.774 1.00 93.62 130 SER A C 1
ATOM 1022 O O . SER A 1 130 ? -4.942 -3.275 -5.609 1.00 93.62 130 SER A O 1
ATOM 1024 N N . ARG A 1 131 ? -3.287 -3.934 -6.962 1.00 95.56 131 ARG A N 1
ATOM 1025 C CA . ARG A 1 131 ? -3.797 -3.217 -8.144 1.00 95.56 131 ARG A CA 1
ATOM 1026 C C . ARG A 1 131 ? -3.327 -3.821 -9.457 1.00 95.56 131 ARG A C 1
ATOM 1028 O O . ARG A 1 131 ? -2.353 -4.571 -9.489 1.00 95.56 131 ARG A O 1
ATOM 1035 N N . LEU A 1 132 ? -4.006 -3.450 -10.537 1.00 97.88 132 LEU A N 1
ATOM 1036 C CA . LEU A 1 132 ? -3.618 -3.775 -11.908 1.00 97.88 132 LEU A CA 1
ATOM 1037 C C . LEU A 1 132 ? -3.300 -2.482 -12.656 1.00 97.88 132 LEU A C 1
ATOM 1039 O O . LEU A 1 132 ? -4.165 -1.615 -12.767 1.00 97.88 132 LEU A O 1
ATOM 1043 N N . LEU A 1 133 ? -2.075 -2.366 -13.159 1.00 98.56 133 LEU A N 1
ATOM 1044 C CA . LEU A 1 133 ? -1.587 -1.202 -13.895 1.00 98.56 133 LEU A CA 1
ATOM 1045 C C . LEU A 1 133 ? -1.613 -1.457 -15.401 1.00 98.56 133 LEU A C 1
ATOM 1047 O O . LEU A 1 133 ? -1.394 -2.590 -15.827 1.00 98.56 133 LEU A O 1
ATOM 1051 N N . ALA A 1 134 ? -1.797 -0.402 -16.191 1.00 98.62 134 ALA A N 1
ATOM 1052 C CA . ALA A 1 134 ? -1.652 -0.411 -17.641 1.00 98.62 134 ALA A CA 1
ATOM 1053 C C . ALA A 1 134 ? -0.693 0.696 -18.096 1.00 98.62 134 ALA A C 1
ATOM 1055 O O . ALA A 1 134 ? -0.907 1.876 -17.823 1.00 98.62 134 ALA A O 1
ATOM 1056 N N . TYR A 1 135 ? 0.354 0.309 -18.817 1.00 98.75 135 TYR A N 1
ATOM 1057 C CA . TYR A 1 135 ? 1.386 1.199 -19.332 1.00 98.75 135 TYR A CA 1
ATOM 1058 C C . TYR A 1 135 ? 1.249 1.392 -20.833 1.00 98.75 135 TYR A C 1
ATOM 1060 O O . TYR A 1 135 ? 1.157 0.426 -21.594 1.00 98.75 135 TYR A O 1
ATOM 1068 N N . GLU A 1 136 ? 1.356 2.645 -21.257 1.00 98.50 136 GLU A N 1
ATOM 1069 C CA . GLU A 1 136 ? 1.693 2.973 -22.637 1.00 98.50 136 GLU A CA 1
ATOM 1070 C C . GLU A 1 136 ? 3.121 2.515 -22.947 1.00 98.50 136 GLU A C 1
ATOM 1072 O O . GLU A 1 136 ? 4.053 2.788 -22.181 1.00 98.50 136 GLU A O 1
ATOM 1077 N N . VAL A 1 137 ? 3.312 1.871 -24.098 1.00 98.56 137 VAL A N 1
ATOM 1078 C CA . VAL A 1 137 ? 4.624 1.381 -24.545 1.00 98.56 137 VAL A CA 1
ATOM 1079 C C . VAL A 1 137 ? 5.039 1.996 -25.881 1.00 98.56 137 VAL A C 1
ATOM 1081 O O . VAL A 1 137 ? 4.206 2.507 -26.635 1.00 98.56 137 VAL A O 1
ATOM 1084 N N . ASP A 1 138 ? 6.344 2.029 -26.148 1.00 97.88 138 ASP A N 1
ATOM 1085 C CA . ASP A 1 138 ? 6.897 2.382 -27.458 1.00 97.88 138 ASP A CA 1
ATOM 1086 C C . ASP A 1 138 ? 6.744 1.226 -28.471 1.00 97.88 138 ASP A C 1
ATOM 1088 O O . ASP A 1 138 ? 6.294 0.132 -28.133 1.00 97.88 138 ASP A O 1
ATOM 1092 N N . GLU A 1 139 ? 7.132 1.445 -29.731 1.00 96.62 139 GLU A N 1
ATOM 1093 C CA . GLU A 1 139 ? 7.020 0.442 -30.812 1.00 96.62 139 GLU A CA 1
ATOM 1094 C C . GLU A 1 139 ? 7.850 -0.836 -30.584 1.00 96.62 139 GLU A C 1
ATOM 1096 O O . GLU A 1 139 ? 7.689 -1.838 -31.293 1.00 96.62 139 GLU A O 1
ATOM 1101 N N . ARG A 1 140 ? 8.763 -0.789 -29.611 1.00 97.75 140 ARG A N 1
ATOM 1102 C CA . ARG A 1 140 ? 9.612 -1.902 -29.189 1.00 97.75 140 ARG A CA 1
ATOM 1103 C C . ARG A 1 140 ? 9.037 -2.629 -27.972 1.00 97.75 140 ARG A C 1
ATOM 1105 O O . ARG A 1 140 ? 9.580 -3.659 -27.585 1.00 97.75 140 ARG A O 1
ATOM 1112 N N . GLY A 1 141 ? 7.950 -2.129 -27.384 1.00 98.00 141 GLY A N 1
ATOM 1113 C CA . GLY A 1 141 ? 7.284 -2.709 -26.222 1.00 98.00 141 GLY A CA 1
ATOM 1114 C C . GLY A 1 141 ? 7.782 -2.188 -24.874 1.00 98.00 141 GLY A C 1
ATOM 1115 O O . GLY A 1 141 ? 7.360 -2.713 -23.844 1.00 98.00 141 GLY A O 1
ATOM 1116 N N . TYR A 1 142 ? 8.651 -1.177 -24.829 1.00 98.69 142 TYR A N 1
ATOM 1117 C CA . TYR A 1 142 ? 9.127 -0.615 -23.563 1.00 98.69 142 TYR A CA 1
ATOM 1118 C C . TYR A 1 142 ? 8.153 0.436 -23.008 1.00 98.69 142 TYR A C 1
ATOM 1120 O O . TYR A 1 142 ? 7.722 1.303 -23.770 1.00 98.69 142 TYR A O 1
ATOM 1128 N N . PRO A 1 143 ? 7.840 0.439 -21.695 1.00 98.56 143 PRO A N 1
ATOM 1129 C CA . PRO A 1 143 ? 7.031 1.489 -21.076 1.00 98.56 143 PRO A CA 1
ATOM 1130 C C . PRO A 1 143 ? 7.609 2.883 -21.323 1.00 98.56 143 PRO A C 1
ATOM 1132 O O . PRO A 1 143 ? 8.815 3.097 -21.164 1.00 98.56 143 PRO A O 1
ATOM 1135 N N . LYS A 1 144 ? 6.759 3.844 -21.690 1.00 98.56 144 LYS A N 1
ATOM 1136 C CA . LYS A 1 144 ? 7.179 5.229 -21.945 1.00 98.56 144 LYS A CA 1
ATOM 1137 C C . LYS A 1 144 ? 7.524 5.929 -20.629 1.00 98.56 144 LYS A C 1
ATOM 1139 O O . LYS A 1 144 ? 6.642 6.212 -19.822 1.00 98.56 144 LYS A O 1
ATOM 1144 N N . VAL A 1 145 ? 8.810 6.209 -20.418 1.00 98.19 145 VAL A N 1
ATOM 1145 C CA . VAL A 1 145 ? 9.317 6.886 -19.215 1.00 98.19 145 VAL A CA 1
ATOM 1146 C C . VAL A 1 145 ? 9.075 8.392 -19.302 1.00 98.19 145 VAL A C 1
ATOM 1148 O O . VAL A 1 145 ? 9.422 9.029 -20.295 1.00 98.19 145 VAL A O 1
ATOM 1151 N N . SER A 1 146 ? 8.529 8.956 -18.228 1.00 97.88 146 SER A N 1
ATOM 1152 C CA . SER A 1 146 ? 8.287 10.387 -18.056 1.00 97.88 146 SER A CA 1
ATOM 1153 C C . SER A 1 146 ? 9.286 10.999 -17.064 1.00 97.88 146 SER A C 1
ATOM 1155 O O . SER A 1 146 ? 9.718 10.324 -16.121 1.00 97.88 146 SER A O 1
ATOM 1157 N N . PRO A 1 147 ? 9.659 12.282 -17.229 1.00 97.44 147 PRO A N 1
ATOM 1158 C CA . PRO A 1 147 ? 10.486 12.986 -16.254 1.00 97.44 147 PRO A CA 1
ATOM 1159 C C . PRO A 1 147 ? 9.756 13.150 -14.911 1.00 97.44 147 PRO A C 1
ATOM 1161 O O . PRO A 1 147 ? 8.527 13.198 -14.853 1.00 97.44 147 PRO A O 1
ATOM 1164 N N . ALA A 1 148 ? 10.518 13.265 -13.821 1.00 95.38 148 ALA A N 1
ATOM 1165 C CA . ALA A 1 148 ? 9.963 13.531 -12.496 1.00 95.38 148 ALA A CA 1
ATOM 1166 C C . ALA A 1 148 ? 9.260 14.911 -12.437 1.00 95.38 148 ALA A C 1
ATOM 1168 O O . ALA A 1 148 ? 9.751 15.857 -13.056 1.00 95.38 148 ALA A O 1
ATOM 1169 N N . PRO A 1 149 ? 8.181 15.078 -11.643 1.00 95.31 149 PRO A N 1
ATOM 1170 C CA . PRO A 1 149 ? 7.582 14.077 -10.763 1.00 95.31 149 PRO A CA 1
ATOM 1171 C C . PRO A 1 149 ? 6.539 13.205 -11.477 1.00 95.31 149 PRO A C 1
ATOM 1173 O O . PRO A 1 149 ? 5.540 13.702 -11.988 1.00 95.31 149 PRO A O 1
ATOM 1176 N N . VAL A 1 150 ? 6.716 11.886 -11.399 1.00 96.94 150 VAL A N 1
ATOM 1177 C CA . VAL A 1 150 ? 5.682 10.902 -11.756 1.00 96.94 150 VAL A CA 1
ATOM 1178 C C . VAL A 1 150 ? 5.044 10.397 -10.468 1.00 96.94 150 VAL A C 1
ATOM 1180 O O . VAL A 1 150 ? 5.750 10.190 -9.478 1.00 96.94 150 VAL A O 1
ATOM 1183 N N . ARG A 1 151 ? 3.716 10.256 -10.446 1.00 96.06 151 ARG A N 1
ATOM 1184 C CA . ARG A 1 151 ? 2.945 9.953 -9.232 1.00 96.06 151 ARG A CA 1
ATOM 1185 C C . ARG A 1 151 ? 2.258 8.590 -9.299 1.00 96.06 151 ARG A C 1
ATOM 1187 O O . ARG A 1 151 ? 1.855 8.159 -10.370 1.00 96.06 151 ARG A O 1
ATOM 1194 N N . TYR A 1 152 ? 2.094 7.963 -8.138 1.00 95.06 152 TYR A N 1
ATOM 1195 C CA . TYR A 1 152 ? 1.328 6.733 -7.923 1.00 95.06 152 TYR A CA 1
ATOM 1196 C C . TYR A 1 152 ? 0.334 6.917 -6.770 1.00 95.06 152 TYR A C 1
ATOM 1198 O O . TYR A 1 152 ? 0.568 7.743 -5.879 1.00 95.06 152 TYR A O 1
ATOM 1206 N N . HIS A 1 153 ? -0.763 6.152 -6.763 1.00 91.31 153 HIS A N 1
ATOM 1207 C CA . HIS A 1 153 ? -1.742 6.217 -5.676 1.00 91.31 153 HIS A CA 1
ATOM 1208 C C . HIS A 1 153 ? -1.288 5.447 -4.436 1.00 91.31 153 HIS A C 1
ATOM 1210 O O . HIS A 1 153 ? -0.672 4.384 -4.534 1.00 91.31 153 HIS A O 1
ATOM 1216 N N . VAL A 1 154 ? -1.660 5.942 -3.262 1.00 85.50 154 VAL A N 1
ATOM 1217 C CA . VAL A 1 154 ? -1.479 5.253 -1.984 1.00 85.50 154 VAL A CA 1
ATOM 1218 C C . VAL A 1 154 ? -2.859 5.020 -1.387 1.00 85.50 154 VAL A C 1
ATOM 1220 O O . VAL A 1 154 ? -3.540 5.966 -0.993 1.00 85.50 154 VAL A O 1
ATOM 1223 N N . SER A 1 155 ? -3.284 3.759 -1.345 1.00 81.06 155 SER A N 1
ATOM 1224 C CA . SER A 1 155 ? -4.566 3.368 -0.770 1.00 81.06 155 SER A CA 1
ATOM 1225 C C . SER A 1 155 ? -4.627 3.797 0.690 1.00 81.06 155 SER A C 1
ATOM 1227 O O . SER A 1 155 ? -3.692 3.561 1.452 1.00 81.06 155 SER A O 1
ATOM 1229 N N . CYS A 1 156 ? -5.735 4.417 1.084 1.00 71.44 156 CYS A N 1
ATOM 1230 C CA . CYS A 1 156 ? -6.006 4.760 2.483 1.00 71.44 156 CYS A CA 1
ATOM 1231 C C . CYS A 1 156 ? -4.974 5.707 3.111 1.00 71.44 156 CYS A C 1
ATOM 1233 O O . CYS A 1 156 ? -4.796 5.753 4.325 1.00 71.44 156 CYS A O 1
ATOM 1235 N N . ALA A 1 157 ? -4.277 6.485 2.280 1.00 63.88 157 ALA A N 1
ATOM 1236 C CA . ALA A 1 157 ? -3.440 7.576 2.740 1.00 63.88 157 ALA A CA 1
ATOM 1237 C C . ALA A 1 157 ? -4.198 8.901 2.678 1.00 63.88 157 ALA A C 1
ATOM 1239 O O . ALA A 1 157 ? -4.969 9.168 1.759 1.00 63.88 157 ALA A O 1
ATOM 1240 N N . ALA A 1 158 ? -3.901 9.770 3.641 1.00 52.12 158 ALA A N 1
ATOM 1241 C CA . ALA A 1 158 ? -4.420 11.130 3.674 1.00 52.12 158 ALA A CA 1
ATOM 1242 C C . ALA A 1 158 ? -4.040 11.950 2.438 1.00 52.12 158 ALA A C 1
ATOM 1244 O O . ALA A 1 158 ? -4.824 12.763 1.957 1.00 52.12 158 ALA A O 1
ATOM 1245 N N . GLU A 1 159 ? -2.818 11.735 1.952 1.00 61.56 159 GLU A N 1
ATOM 1246 C CA . GLU A 1 159 ? -2.378 12.184 0.642 1.00 61.56 159 GLU A CA 1
ATOM 1247 C C . GLU A 1 159 ? -2.493 10.991 -0.312 1.00 61.56 159 GLU A C 1
ATOM 1249 O O . GLU A 1 159 ? -1.667 10.076 -0.243 1.00 61.56 159 GLU A O 1
ATOM 1254 N N . PRO A 1 160 ? -3.510 10.968 -1.193 1.00 71.88 160 PRO A N 1
ATOM 1255 C CA . PRO A 1 160 ? -3.853 9.776 -1.965 1.00 71.88 160 PRO A CA 1
ATOM 1256 C C . PRO A 1 160 ? -2.852 9.484 -3.081 1.00 71.88 160 PRO A C 1
ATOM 1258 O O . PRO A 1 160 ? -2.947 8.449 -3.731 1.00 71.88 160 PRO A O 1
ATOM 1261 N N . THR A 1 161 ? -1.896 10.382 -3.331 1.00 84.38 161 THR A N 1
ATOM 1262 C CA . THR A 1 161 ? -0.846 10.185 -4.326 1.00 84.38 161 THR A CA 1
ATOM 1263 C C . THR A 1 161 ? 0.509 10.630 -3.798 1.00 84.38 161 THR A C 1
ATOM 1265 O O . THR A 1 161 ? 0.626 11.643 -3.100 1.00 84.38 161 THR A O 1
ATOM 1268 N N . ARG A 1 162 ? 1.563 9.922 -4.203 1.00 87.75 162 ARG A N 1
ATOM 1269 C CA . ARG A 1 162 ? 2.959 10.288 -3.933 1.00 87.75 162 ARG A CA 1
ATOM 1270 C C . ARG A 1 162 ? 3.769 10.264 -5.214 1.00 87.75 162 ARG A C 1
ATOM 1272 O O . ARG A 1 162 ? 3.456 9.516 -6.131 1.00 87.75 162 ARG A O 1
ATOM 1279 N N . ALA A 1 163 ? 4.798 11.103 -5.274 1.00 93.00 163 ALA A N 1
ATOM 1280 C CA . ALA A 1 163 ? 5.769 11.051 -6.357 1.00 93.00 163 ALA A CA 1
ATOM 1281 C C . ALA A 1 163 ? 6.784 9.926 -6.113 1.00 93.00 163 ALA A C 1
ATOM 1283 O O . ALA A 1 163 ? 7.133 9.661 -4.961 1.00 93.00 163 ALA A O 1
ATOM 1284 N N . PHE A 1 164 ? 7.300 9.326 -7.182 1.00 96.69 164 PHE A N 1
ATOM 1285 C CA . PHE A 1 164 ? 8.468 8.452 -7.109 1.00 96.69 164 PHE A CA 1
ATOM 1286 C C . PHE A 1 164 ? 9.678 9.207 -6.548 1.00 96.69 164 PHE A C 1
ATOM 1288 O O . PHE A 1 164 ? 9.949 10.351 -6.927 1.00 96.69 164 PHE A O 1
ATOM 1295 N N . GLN A 1 165 ? 10.385 8.571 -5.615 1.00 93.00 165 GLN A N 1
ATOM 1296 C CA . GLN A 1 165 ? 11.544 9.128 -4.917 1.00 93.00 165 GLN A CA 1
ATOM 1297 C C . GLN A 1 165 ? 12.635 8.070 -4.813 1.00 93.00 165 GLN A C 1
ATOM 1299 O O . GLN A 1 165 ? 12.343 6.897 -4.614 1.00 93.00 165 GLN A O 1
ATOM 1304 N N . THR A 1 166 ? 13.884 8.505 -4.878 1.00 93.88 166 THR A N 1
ATOM 1305 C CA . THR A 1 166 ? 15.067 7.711 -4.525 1.00 93.88 166 THR A CA 1
ATOM 1306 C C . THR A 1 166 ? 15.865 8.453 -3.459 1.00 93.88 166 THR A C 1
ATOM 1308 O O . THR A 1 166 ? 15.542 9.593 -3.114 1.00 93.88 166 THR A O 1
ATOM 1311 N N . ALA A 1 167 ? 16.963 7.867 -2.982 1.00 87.69 167 ALA A N 1
ATOM 1312 C CA . ALA A 1 167 ? 17.891 8.569 -2.094 1.00 87.69 167 ALA A CA 1
ATOM 1313 C C . ALA A 1 167 ? 18.456 9.875 -2.701 1.00 87.69 167 ALA A C 1
ATOM 1315 O O . ALA A 1 167 ? 18.871 10.760 -1.956 1.00 87.69 167 ALA A O 1
ATOM 1316 N N . ALA A 1 168 ? 18.459 10.011 -4.033 1.00 89.31 168 ALA A N 1
ATOM 1317 C CA . ALA A 1 168 ? 18.900 11.214 -4.741 1.00 89.31 168 ALA A CA 1
ATOM 1318 C C . ALA A 1 168 ? 17.785 12.262 -4.955 1.00 89.31 168 ALA A C 1
ATOM 1320 O O . ALA A 1 168 ? 18.070 13.352 -5.449 1.00 89.31 168 ALA A O 1
ATOM 1321 N N . GLY A 1 169 ? 16.534 11.960 -4.584 1.00 90.62 169 GLY A N 1
ATOM 1322 C CA . GLY A 1 169 ? 15.375 12.839 -4.756 1.00 90.62 169 GLY A CA 1
ATOM 1323 C C . GLY A 1 169 ? 14.336 12.308 -5.756 1.00 90.62 169 GLY A C 1
ATOM 1324 O O . GLY A 1 169 ? 14.287 11.096 -6.003 1.00 90.62 169 GLY A O 1
ATOM 1325 N N . PRO A 1 170 ? 13.485 13.193 -6.320 1.00 94.38 170 PRO A N 1
ATOM 1326 C CA . PRO A 1 170 ? 12.429 12.813 -7.255 1.00 94.38 170 PRO A CA 1
ATOM 1327 C C . PRO A 1 170 ? 12.975 12.054 -8.461 1.00 94.38 170 PRO A C 1
ATOM 1329 O O . PRO A 1 170 ? 13.974 12.462 -9.052 1.00 94.38 170 PRO A O 1
ATOM 1332 N N . ALA A 1 171 ? 12.299 10.973 -8.841 1.00 95.88 171 ALA A N 1
ATOM 1333 C CA . ALA A 1 171 ? 12.780 10.072 -9.880 1.00 95.88 171 ALA A CA 1
ATOM 1334 C C . ALA A 1 171 ? 11.825 9.983 -11.079 1.00 95.88 171 ALA A C 1
ATOM 1336 O O . ALA A 1 171 ? 10.604 10.083 -10.902 1.00 95.88 171 ALA A O 1
ATOM 1337 N N . PRO A 1 172 ? 12.366 9.819 -12.302 1.00 97.56 172 PRO A N 1
ATOM 1338 C CA . PRO A 1 172 ? 11.565 9.492 -13.470 1.00 97.56 172 PRO A CA 1
ATOM 1339 C C . PRO A 1 172 ? 10.988 8.079 -13.340 1.00 97.56 172 PRO A C 1
ATOM 1341 O O . PRO A 1 172 ? 11.576 7.201 -12.707 1.00 97.56 172 PRO A O 1
ATOM 1344 N N . ALA A 1 173 ? 9.839 7.862 -13.965 1.00 98.44 173 ALA A N 1
ATOM 1345 C CA . ALA A 1 173 ? 9.196 6.557 -14.066 1.00 98.44 173 ALA A CA 1
ATOM 1346 C C . ALA A 1 173 ? 8.261 6.545 -15.279 1.00 98.44 173 ALA A C 1
ATOM 1348 O O . ALA A 1 173 ? 7.887 7.595 -15.803 1.00 98.44 173 ALA A O 1
ATOM 1349 N N . ALA A 1 174 ? 7.862 5.368 -15.737 1.00 98.38 174 ALA A N 1
ATOM 1350 C CA . ALA A 1 174 ? 6.772 5.247 -16.685 1.00 98.38 174 ALA A CA 1
ATOM 1351 C C . ALA A 1 174 ? 5.445 5.591 -15.994 1.00 98.38 174 ALA A C 1
ATOM 1353 O O . ALA A 1 174 ? 5.156 5.102 -14.900 1.00 98.38 174 ALA A O 1
ATOM 1354 N N . ALA A 1 175 ? 4.659 6.463 -16.623 1.00 97.75 175 ALA A N 1
ATOM 1355 C CA . ALA A 1 175 ? 3.302 6.757 -16.175 1.00 97.75 175 ALA A CA 1
ATOM 1356 C C . ALA A 1 175 ? 2.361 5.606 -16.566 1.00 97.75 175 ALA A C 1
ATOM 1358 O O . ALA A 1 175 ? 2.604 4.906 -17.552 1.00 97.75 175 ALA A O 1
ATOM 1359 N N . PHE A 1 176 ? 1.298 5.414 -15.791 1.00 98.12 176 PHE A N 1
ATOM 1360 C CA . PHE A 1 176 ? 0.357 4.313 -15.968 1.00 98.12 176 PHE A CA 1
ATOM 1361 C C . PHE A 1 176 ? -1.065 4.715 -15.590 1.00 98.12 176 PHE A C 1
ATOM 1363 O O . PHE A 1 176 ? -1.269 5.606 -14.763 1.00 98.12 176 PHE A O 1
ATOM 1370 N N . ASP A 1 177 ? -2.020 3.983 -16.152 1.00 97.25 177 ASP A N 1
ATOM 1371 C CA . ASP A 1 177 ? -3.415 3.971 -15.725 1.00 97.25 177 ASP A CA 1
ATOM 1372 C C . ASP A 1 177 ? -3.640 2.814 -14.736 1.00 97.25 177 ASP A C 1
ATOM 1374 O O . ASP A 1 177 ? -3.010 1.758 -14.845 1.00 97.25 177 ASP A O 1
ATOM 1378 N N . GLU A 1 178 ? -4.548 2.977 -13.772 1.00 95.31 178 GLU A N 1
ATOM 1379 C CA . GLU A 1 178 ? -4.968 1.887 -12.880 1.00 95.31 178 GLU A CA 1
ATOM 1380 C C . GLU A 1 178 ? -6.269 1.263 -13.400 1.00 95.31 178 GLU A C 1
ATOM 1382 O O . GLU A 1 178 ? -7.310 1.914 -13.433 1.00 95.31 178 GLU A O 1
ATOM 1387 N N . ILE A 1 179 ? -6.209 -0.009 -13.800 1.00 94.81 179 ILE A N 1
ATOM 1388 C CA . ILE A 1 179 ? -7.365 -0.775 -14.297 1.00 94.81 179 ILE A CA 1
ATOM 1389 C C . ILE A 1 179 ? -8.173 -1.338 -13.134 1.00 94.81 179 ILE A C 1
ATOM 1391 O O . ILE A 1 179 ? -9.398 -1.270 -13.121 1.00 94.81 179 ILE A O 1
ATOM 1395 N N . ILE A 1 180 ? -7.471 -1.870 -12.133 1.00 93.62 180 ILE A N 1
ATOM 1396 C CA . ILE A 1 180 ? -8.049 -2.168 -10.826 1.00 93.62 180 ILE A CA 1
ATOM 1397 C C . ILE A 1 180 ? -7.361 -1.253 -9.825 1.00 93.62 180 ILE A C 1
ATOM 1399 O O . ILE A 1 180 ? -6.179 -1.438 -9.541 1.00 93.62 180 ILE A O 1
ATOM 1403 N N . ALA A 1 181 ? -8.120 -0.296 -9.299 1.00 88.38 181 ALA A N 1
ATOM 1404 C CA . ALA A 1 181 ? -7.706 0.654 -8.274 1.00 88.38 181 ALA A CA 1
ATOM 1405 C C . ALA A 1 181 ? -8.491 0.423 -6.977 1.00 88.38 181 ALA A C 1
ATOM 1407 O O . ALA A 1 181 ? -9.557 -0.196 -6.981 1.00 88.38 181 ALA A O 1
ATOM 1408 N N . GLY A 1 182 ? -7.984 0.941 -5.853 1.00 83.12 182 GLY A N 1
ATOM 1409 C CA . GLY A 1 182 ? -8.720 0.927 -4.582 1.00 83.12 182 GLY A CA 1
ATOM 1410 C C . GLY A 1 182 ? -9.143 -0.474 -4.125 1.00 83.12 182 GLY A C 1
ATOM 1411 O O . GLY A 1 182 ? -10.154 -0.630 -3.442 1.00 83.12 182 GLY A O 1
ATOM 1412 N N . TRP A 1 183 ? -8.397 -1.515 -4.502 1.00 89.69 183 TRP A N 1
ATOM 1413 C CA . TRP A 1 183 ? -8.677 -2.894 -4.093 1.00 89.69 183 TRP A CA 1
ATOM 1414 C C . TRP A 1 183 ? -8.142 -3.182 -2.682 1.00 89.69 183 TRP A C 1
ATOM 1416 O O . TRP A 1 183 ? -7.648 -4.267 -2.373 1.00 89.69 183 TRP A O 1
ATOM 1426 N N . HIS A 1 184 ? -8.237 -2.175 -1.812 1.00 82.12 184 HIS A N 1
ATOM 1427 C CA . HIS A 1 184 ? -8.031 -2.306 -0.382 1.00 82.12 184 HIS A CA 1
ATOM 1428 C C . HIS A 1 184 ? -9.184 -3.086 0.248 1.00 82.12 184 HIS A C 1
ATOM 1430 O O . HIS A 1 184 ? -10.282 -3.221 -0.306 1.00 82.12 184 HIS A O 1
ATOM 1436 N N . ARG A 1 185 ? -8.907 -3.601 1.441 1.00 74.81 185 ARG A N 1
ATOM 1437 C CA . ARG A 1 185 ? -9.893 -4.249 2.295 1.00 74.81 185 ARG A CA 1
ATOM 1438 C C . ARG A 1 185 ? -11.008 -3.280 2.662 1.00 74.81 185 ARG A C 1
ATOM 1440 O O . ARG A 1 185 ? -10.743 -2.156 3.078 1.00 74.81 185 ARG A O 1
ATOM 1447 N N . VAL A 1 186 ? -12.242 -3.770 2.622 1.00 73.81 186 VAL A N 1
ATOM 1448 C CA . VAL A 1 186 ? -13.406 -3.070 3.164 1.00 73.81 186 VAL A CA 1
ATOM 1449 C C . VAL A 1 186 ? -14.203 -4.055 4.005 1.00 73.81 186 VAL A C 1
ATOM 1451 O O . VAL A 1 186 ? -14.772 -5.019 3.492 1.00 73.81 186 VAL A O 1
ATOM 1454 N N . ASN A 1 187 ? -14.201 -3.844 5.319 1.00 58.97 187 ASN A N 1
ATOM 1455 C CA . ASN A 1 187 ? -14.776 -4.791 6.269 1.00 58.97 187 ASN A CA 1
ATOM 1456 C C . ASN A 1 187 ? -16.255 -5.069 5.985 1.00 58.97 187 ASN A C 1
ATOM 1458 O O . ASN A 1 187 ? -17.045 -4.148 5.807 1.00 58.97 187 ASN A O 1
ATOM 1462 N N . GLY A 1 188 ? -16.613 -6.354 5.938 1.00 59.25 188 GLY A N 1
ATOM 1463 C CA . GLY A 1 188 ? -17.969 -6.811 5.623 1.00 59.25 188 GLY A CA 1
ATOM 1464 C C . GLY A 1 188 ? -18.382 -6.670 4.152 1.00 59.25 188 GLY A C 1
ATOM 1465 O O . GLY A 1 188 ? -19.443 -7.171 3.800 1.00 59.25 188 GLY A O 1
ATOM 1466 N N . ILE A 1 189 ? -17.564 -6.037 3.300 1.00 70.12 189 ILE A N 1
ATOM 1467 C CA . ILE A 1 189 ? -17.869 -5.833 1.875 1.00 70.12 189 ILE A CA 1
ATOM 1468 C C . ILE A 1 189 ? -16.939 -6.658 0.983 1.00 70.12 189 ILE A C 1
ATOM 1470 O O . ILE A 1 189 ? -17.415 -7.437 0.163 1.00 70.12 189 ILE A O 1
ATOM 1474 N N . ARG A 1 190 ? -15.615 -6.504 1.123 1.00 77.88 190 ARG A N 1
ATOM 1475 C CA . ARG A 1 190 ? -14.631 -7.249 0.319 1.00 77.88 190 ARG A CA 1
ATOM 1476 C C . ARG A 1 190 ? -13.265 -7.377 1.000 1.00 77.88 190 ARG A C 1
ATOM 1478 O O . ARG A 1 190 ? -12.842 -6.454 1.705 1.00 77.88 190 ARG A O 1
ATOM 1485 N N . PRO A 1 191 ? -12.529 -8.478 0.770 1.00 78.75 191 PRO A N 1
ATOM 1486 C CA . PRO A 1 191 ? -11.130 -8.560 1.167 1.00 78.75 191 PRO A CA 1
ATOM 1487 C C . PRO A 1 191 ? -10.235 -7.678 0.278 1.00 78.75 191 PRO A C 1
ATOM 1489 O O . PRO A 1 191 ? -10.653 -7.191 -0.773 1.00 78.75 191 PRO A O 1
ATOM 1492 N N . GLN A 1 192 ? -8.989 -7.477 0.714 1.00 83.56 192 GLN A N 1
ATOM 1493 C CA . GLN A 1 192 ? -7.946 -6.860 -0.110 1.00 83.56 192 GLN A CA 1
ATOM 1494 C C . GLN A 1 192 ? -7.552 -7.798 -1.257 1.00 83.56 192 GLN A C 1
ATOM 1496 O O . GLN A 1 192 ? -7.425 -9.006 -1.045 1.00 83.56 192 GLN A O 1
ATOM 1501 N N . GLY A 1 193 ? -7.324 -7.241 -2.443 1.00 89.81 193 GLY A N 1
ATOM 1502 C CA . GLY A 1 193 ? -6.864 -7.993 -3.606 1.00 89.81 193 GLY A CA 1
ATOM 1503 C C . GLY A 1 193 ? -5.396 -8.374 -3.584 1.00 89.81 193 GLY A C 1
ATOM 1504 O O . GLY A 1 193 ? -4.576 -7.699 -2.968 1.00 89.81 193 GLY A O 1
ATOM 1505 N N . ALA A 1 194 ? -5.053 -9.429 -4.316 1.00 92.94 194 ALA A N 1
ATOM 1506 C CA . ALA A 1 194 ? -3.679 -9.903 -4.442 1.00 92.94 194 ALA A CA 1
ATOM 1507 C C . ALA A 1 194 ? -3.425 -10.486 -5.847 1.00 92.94 194 ALA A C 1
ATOM 1509 O O . ALA A 1 194 ? -3.332 -11.702 -5.998 1.00 92.94 194 ALA A O 1
ATOM 1510 N N . PRO A 1 195 ? -3.370 -9.649 -6.902 1.00 96.81 195 PRO A N 1
ATOM 1511 C CA . PRO A 1 195 ? -3.218 -10.131 -8.275 1.00 96.81 195 PRO A CA 1
ATOM 1512 C C . PRO A 1 195 ? -1.902 -10.898 -8.462 1.00 96.81 195 PRO A C 1
ATOM 1514 O O . PRO A 1 195 ? -0.847 -10.421 -8.043 1.00 96.81 195 PRO A O 1
ATOM 1517 N N . VAL A 1 196 ? -1.960 -12.060 -9.121 1.00 96.56 196 VAL A N 1
ATOM 1518 C CA . VAL A 1 196 ? -0.785 -12.896 -9.425 1.00 96.56 196 VAL A CA 1
ATOM 1519 C C . VAL A 1 196 ? -0.604 -13.040 -10.936 1.00 96.56 196 VAL A C 1
ATOM 1521 O O . VAL A 1 196 ? 0.158 -12.294 -11.545 1.00 96.56 196 VAL A O 1
ATOM 1524 N N . GLY A 1 197 ? -1.304 -13.997 -11.546 1.00 96.06 197 GLY A N 1
ATOM 1525 C CA . GLY A 1 197 ? -1.212 -14.318 -12.967 1.00 96.06 197 GLY A CA 1
ATOM 1526 C C . GLY A 1 197 ? -2.404 -13.773 -13.740 1.00 96.06 197 GLY A C 1
ATOM 1527 O O . GLY A 1 197 ? -3.505 -13.665 -13.205 1.00 96.06 197 GLY A O 1
ATOM 1528 N N . MET A 1 198 ? -2.189 -13.453 -15.011 1.00 97.06 198 MET A N 1
ATOM 1529 C CA . MET A 1 198 ? -3.228 -12.927 -15.892 1.00 97.06 198 MET A CA 1
ATOM 1530 C C . MET A 1 198 ? -3.093 -13.494 -17.302 1.00 97.06 198 MET A C 1
ATOM 1532 O O . MET A 1 198 ? -1.989 -13.806 -17.745 1.00 97.06 198 MET A O 1
ATOM 1536 N N . THR A 1 199 ? -4.216 -13.627 -18.001 1.00 97.25 199 THR A N 1
ATOM 1537 C CA . THR A 1 199 ? -4.269 -14.090 -19.391 1.00 97.25 199 THR A CA 1
ATOM 1538 C C . THR A 1 199 ? -5.445 -13.464 -20.130 1.00 97.25 199 THR A C 1
ATOM 1540 O O . THR A 1 199 ? -6.400 -12.998 -19.511 1.00 97.25 199 THR A O 1
ATOM 1543 N N . VAL A 1 200 ? -5.393 -13.461 -21.457 1.00 97.69 200 VAL A N 1
ATOM 1544 C CA . VAL A 1 200 ? -6.499 -13.022 -22.312 1.00 97.69 200 VAL A CA 1
ATOM 1545 C C . VAL A 1 200 ? -7.240 -14.262 -22.805 1.00 97.69 200 VAL A C 1
ATOM 1547 O O . VAL A 1 200 ? -6.612 -15.199 -23.292 1.00 97.69 200 VAL A O 1
ATOM 1550 N N . ALA A 1 201 ? -8.559 -14.290 -22.634 1.00 96.69 201 ALA A N 1
ATOM 1551 C CA . ALA A 1 201 ? -9.415 -15.356 -23.144 1.00 96.69 201 ALA A CA 1
ATOM 1552 C C . ALA A 1 201 ? -9.657 -15.218 -24.656 1.00 96.69 201 ALA A C 1
ATOM 1554 O O . ALA A 1 201 ? -9.433 -14.154 -25.233 1.00 96.69 201 ALA A O 1
ATOM 1555 N N . ASP A 1 202 ? -10.176 -16.275 -25.284 1.00 96.62 202 ASP A N 1
ATOM 1556 C CA . ASP A 1 202 ? -10.448 -16.318 -26.731 1.00 96.62 202 ASP A CA 1
ATOM 1557 C C . ASP A 1 202 ? -11.436 -15.234 -27.196 1.00 96.62 202 ASP A C 1
ATOM 1559 O O . ASP A 1 202 ? -11.367 -14.758 -28.327 1.00 96.62 202 ASP A O 1
ATOM 1563 N N . ASP A 1 203 ? -12.345 -14.806 -26.315 1.00 96.50 203 ASP A N 1
ATOM 1564 C CA . ASP A 1 203 ? -13.285 -13.711 -26.574 1.00 96.50 203 ASP A CA 1
ATOM 1565 C C . ASP A 1 203 ? -12.662 -12.314 -26.395 1.00 96.50 203 ASP A C 1
ATOM 1567 O O . ASP A 1 203 ? -13.338 -11.304 -26.610 1.00 96.50 203 ASP A O 1
ATOM 1571 N N . GLY A 1 204 ? -11.393 -12.245 -25.988 1.00 97.56 204 GLY A N 1
ATOM 1572 C CA . GLY A 1 204 ? -10.645 -11.031 -25.688 1.00 97.56 204 GLY A CA 1
ATOM 1573 C C . GLY A 1 204 ? -10.809 -10.511 -24.257 1.00 97.56 204 GLY A C 1
ATOM 1574 O O . GLY A 1 204 ? -10.238 -9.466 -23.943 1.00 97.56 204 GLY A O 1
ATOM 1575 N N . ALA A 1 205 ? -11.582 -11.163 -23.383 1.00 97.75 205 ALA A N 1
ATOM 1576 C CA . ALA A 1 205 ? -11.720 -10.730 -21.992 1.00 97.75 205 ALA A CA 1
ATOM 1577 C C . ALA A 1 205 ? -10.424 -10.993 -21.211 1.00 97.75 205 ALA A C 1
ATOM 1579 O O . ALA A 1 205 ? -9.695 -11.947 -21.490 1.00 97.75 205 ALA A O 1
ATOM 1580 N N . LEU A 1 206 ? -10.139 -10.166 -20.208 1.00 98.06 206 LEU A N 1
ATOM 1581 C CA . LEU A 1 206 ? -8.968 -10.346 -19.354 1.00 98.06 206 LEU A CA 1
ATOM 1582 C C . LEU A 1 206 ? -9.341 -11.219 -18.153 1.00 98.06 206 LEU A C 1
ATOM 1584 O O . LEU A 1 206 ? -10.317 -10.950 -17.461 1.00 98.06 206 LEU A O 1
ATOM 1588 N N . TRP A 1 207 ? -8.552 -12.251 -17.889 1.00 97.88 207 TRP A N 1
ATOM 1589 C CA . TRP A 1 207 ? -8.673 -13.104 -16.715 1.00 97.88 207 TRP A CA 1
ATOM 1590 C C . TRP A 1 207 ? -7.491 -12.862 -15.789 1.00 97.88 207 TRP A C 1
ATOM 1592 O O . TRP A 1 207 ? -6.348 -12.776 -16.235 1.00 97.88 207 TRP A O 1
ATOM 1602 N N . LEU A 1 208 ? -7.772 -12.761 -14.499 1.00 97.38 208 LEU A N 1
ATOM 1603 C CA . LEU A 1 208 ? -6.809 -12.498 -13.442 1.00 97.38 208 LEU A CA 1
ATOM 1604 C C . LEU A 1 208 ? -7.053 -13.492 -12.309 1.00 97.38 208 LEU A C 1
ATOM 1606 O O . LEU A 1 208 ? -8.192 -13.685 -11.895 1.00 97.38 208 LEU A O 1
ATOM 1610 N N . VAL A 1 209 ? -5.993 -14.095 -11.784 1.00 96.88 209 VAL A N 1
ATOM 1611 C CA . VAL A 1 209 ? -6.074 -14.893 -10.557 1.00 96.88 209 VAL A CA 1
ATOM 1612 C C . VAL A 1 209 ? -5.506 -14.112 -9.386 1.00 96.88 209 VAL A C 1
ATOM 1614 O O . VAL A 1 209 ? -4.528 -13.369 -9.528 1.00 96.88 209 VAL A O 1
ATOM 1617 N N . GLU A 1 210 ? -6.106 -14.307 -8.221 1.00 92.38 210 GLU A N 1
ATOM 1618 C CA . GLU A 1 210 ? -5.593 -13.783 -6.965 1.00 92.38 210 GLU A CA 1
ATOM 1619 C C . GLU A 1 210 ? -5.610 -14.886 -5.902 1.00 92.38 210 GLU A C 1
ATOM 1621 O O . GLU A 1 210 ? -6.593 -15.598 -5.705 1.00 92.38 210 GLU A O 1
ATOM 1626 N N . ASP A 1 211 ? -4.454 -15.109 -5.288 1.00 87.88 211 ASP A N 1
ATOM 1627 C CA . ASP A 1 211 ? -4.181 -16.304 -4.488 1.00 87.88 211 ASP A CA 1
ATOM 1628 C C . ASP A 1 211 ? -4.733 -16.195 -3.064 1.00 87.88 211 ASP A C 1
ATOM 1630 O O . ASP A 1 211 ? -5.205 -17.186 -2.505 1.00 87.88 211 ASP A O 1
ATOM 1634 N N . LYS A 1 212 ? -4.711 -14.991 -2.482 1.00 82.06 212 LYS A N 1
ATOM 1635 C CA . LYS A 1 212 ? -5.134 -14.766 -1.096 1.00 82.06 212 LYS A CA 1
ATOM 1636 C C . LYS A 1 212 ? -6.614 -15.034 -0.869 1.00 82.06 212 LYS A C 1
ATOM 1638 O O . LYS A 1 212 ? -6.939 -15.610 0.167 1.00 82.06 212 LYS A O 1
ATOM 1643 N N . ASN A 1 213 ? -7.486 -14.635 -1.796 1.00 86.12 213 ASN A N 1
ATOM 1644 C CA . ASN A 1 213 ? -8.921 -14.908 -1.676 1.00 86.12 213 ASN A CA 1
ATOM 1645 C C . ASN A 1 213 ? -9.385 -16.067 -2.571 1.00 86.12 213 ASN A C 1
ATOM 1647 O O . ASN A 1 213 ? -10.567 -16.404 -2.558 1.00 86.12 213 ASN A O 1
ATOM 1651 N N . GLN A 1 214 ? -8.448 -16.736 -3.257 1.00 91.25 214 GLN A N 1
ATOM 1652 C CA . GLN A 1 214 ? -8.683 -17.932 -4.070 1.00 91.25 214 GLN A CA 1
ATOM 1653 C C . GLN A 1 214 ? -9.715 -17.711 -5.182 1.00 91.25 214 GLN A C 1
ATOM 1655 O O . GLN A 1 214 ? -10.473 -18.622 -5.525 1.00 91.25 214 GLN A O 1
ATOM 1660 N N . THR A 1 215 ? -9.760 -16.504 -5.747 1.00 92.19 215 THR A N 1
ATOM 1661 C CA . THR A 1 215 ? -10.710 -16.166 -6.805 1.00 92.19 215 THR A CA 1
ATOM 1662 C C . THR A 1 215 ? -10.053 -16.058 -8.174 1.00 92.19 215 THR A C 1
ATOM 1664 O O . THR A 1 215 ? -8.863 -15.772 -8.340 1.00 92.19 215 THR A O 1
ATOM 1667 N N . VAL A 1 216 ? -10.886 -16.304 -9.182 1.00 96.06 216 VAL A N 1
ATOM 1668 C CA . VAL A 1 216 ? -10.588 -16.047 -10.583 1.00 96.06 216 VAL A CA 1
ATOM 1669 C C . VAL A 1 216 ? -11.520 -14.935 -11.039 1.00 96.06 216 VAL A C 1
ATOM 1671 O O . VAL A 1 216 ? -12.741 -15.056 -10.947 1.00 96.06 216 VAL A O 1
ATOM 1674 N N . ILE A 1 217 ? -10.938 -13.839 -11.505 1.00 95.56 217 ILE A N 1
ATOM 1675 C CA . ILE A 1 217 ? -11.635 -12.615 -11.876 1.00 95.56 217 ILE A CA 1
ATOM 1676 C C . ILE A 1 217 ? -11.628 -12.501 -13.394 1.00 95.56 217 ILE A C 1
ATOM 1678 O O . ILE A 1 217 ? -10.573 -12.564 -14.022 1.00 95.56 217 ILE A O 1
ATOM 1682 N N . ARG A 1 218 ? -12.807 -12.284 -13.978 1.00 96.31 218 ARG A N 1
ATOM 1683 C CA . ARG A 1 218 ? -12.968 -11.917 -15.387 1.00 96.31 218 ARG A CA 1
ATOM 1684 C C . ARG A 1 218 ? -13.261 -10.423 -15.473 1.00 96.31 218 ARG A C 1
ATOM 1686 O O . ARG A 1 218 ? -14.238 -9.951 -14.901 1.00 96.31 218 ARG A O 1
ATOM 1693 N N . ILE A 1 219 ? -12.413 -9.694 -16.183 1.00 95.50 219 ILE A N 1
ATOM 1694 C CA . ILE A 1 219 ? -12.537 -8.266 -16.468 1.00 95.50 219 ILE A CA 1
ATOM 1695 C C . ILE A 1 219 ? -13.033 -8.136 -17.906 1.00 95.50 219 ILE A C 1
ATOM 1697 O O . ILE A 1 219 ? -12.408 -8.630 -18.849 1.00 95.50 219 ILE A O 1
ATOM 1701 N N . ASP A 1 220 ? -14.174 -7.477 -18.062 1.00 94.00 220 ASP A N 1
ATOM 1702 C CA . ASP A 1 220 ? -14.850 -7.295 -19.341 1.00 94.00 220 ASP A CA 1
ATOM 1703 C C . ASP A 1 220 ? -15.511 -5.910 -19.388 1.00 94.00 220 ASP A C 1
ATOM 1705 O O . ASP A 1 220 ? -15.583 -5.203 -18.378 1.00 94.00 220 ASP A O 1
ATOM 1709 N N . ARG A 1 221 ? -15.995 -5.508 -20.564 1.00 90.88 221 ARG A N 1
ATOM 1710 C CA . ARG A 1 221 ? -16.773 -4.280 -20.709 1.00 90.88 221 ARG A CA 1
ATOM 1711 C C . ARG A 1 221 ? -18.071 -4.395 -19.918 1.00 90.88 221 ARG A C 1
ATOM 1713 O O . ARG A 1 221 ? -18.754 -5.416 -19.970 1.00 90.88 221 ARG A O 1
ATOM 1720 N N . SER A 1 222 ? -18.443 -3.303 -19.267 1.00 87.62 222 SER A N 1
ATOM 1721 C CA . SER A 1 222 ? -19.746 -3.143 -18.636 1.00 87.62 222 SER A CA 1
ATOM 1722 C C . SER A 1 222 ? -20.387 -1.842 -19.107 1.00 87.62 222 SER A C 1
ATOM 1724 O O . SER A 1 222 ? -19.693 -0.861 -19.374 1.00 87.62 222 SER A O 1
ATOM 1726 N N . SER A 1 223 ? -21.713 -1.849 -19.230 1.00 86.81 223 SER A N 1
ATOM 1727 C CA . SER A 1 223 ? -22.523 -0.637 -19.391 1.00 86.81 223 SER A CA 1
ATOM 1728 C C . SER A 1 223 ? -22.974 -0.059 -18.048 1.00 86.81 223 SER A C 1
ATOM 1730 O O . SER A 1 223 ? -23.649 0.968 -18.022 1.00 86.81 223 SER A O 1
ATOM 1732 N N . GLU A 1 224 ? -22.666 -0.737 -16.941 1.00 87.81 224 GLU A N 1
ATOM 1733 C CA . GLU A 1 224 ? -22.984 -0.266 -15.598 1.00 87.81 224 GLU A CA 1
ATOM 1734 C C . GLU A 1 224 ? -22.133 0.954 -15.238 1.00 87.81 224 GLU A C 1
ATOM 1736 O O . GLU A 1 224 ? -20.986 1.102 -15.667 1.00 87.81 224 GLU A O 1
ATOM 1741 N N . SER A 1 225 ? -22.704 1.841 -14.427 1.00 81.75 225 SER A N 1
ATOM 1742 C CA . SER A 1 225 ? -21.970 2.973 -13.873 1.00 81.75 225 SER A CA 1
ATOM 1743 C C . SER A 1 225 ? -20.833 2.486 -12.978 1.00 81.75 225 SER A C 1
ATOM 1745 O O . SER A 1 225 ? -21.015 1.544 -12.206 1.00 81.75 225 SER A O 1
ATOM 1747 N N . VAL A 1 226 ? -19.694 3.181 -13.022 1.00 78.56 226 VAL A N 1
ATOM 1748 C CA . VAL A 1 226 ? -18.581 2.934 -12.099 1.00 78.56 226 VAL A CA 1
ATOM 1749 C C . VAL A 1 226 ? -19.099 3.062 -10.658 1.00 78.56 226 VAL A C 1
ATOM 1751 O O . VAL A 1 226 ? -19.649 4.115 -10.323 1.00 78.56 226 VAL A O 1
ATOM 1754 N N . PRO A 1 227 ? -18.963 2.022 -9.812 1.00 76.31 227 PRO A N 1
ATOM 1755 C CA . PRO A 1 227 ? -19.384 2.094 -8.419 1.00 76.31 227 PRO A CA 1
ATOM 1756 C C . PRO A 1 227 ? -18.663 3.226 -7.687 1.00 76.31 227 PRO A C 1
ATOM 1758 O O . PRO A 1 227 ? -17.492 3.498 -7.967 1.00 76.31 227 PRO A O 1
ATOM 1761 N N . GLU A 1 228 ? -19.326 3.850 -6.711 1.00 78.81 228 GLU A N 1
ATOM 1762 C CA . GLU A 1 228 ? -18.638 4.805 -5.842 1.00 78.81 228 GLU A CA 1
ATOM 1763 C C . GLU A 1 228 ? -17.453 4.122 -5.134 1.00 78.81 228 GLU A C 1
ATOM 1765 O O . GLU A 1 228 ? -17.581 2.980 -4.669 1.00 78.81 228 GLU A O 1
ATOM 1770 N N . PRO A 1 229 ? -16.285 4.787 -5.043 1.00 74.19 229 PRO A N 1
ATOM 1771 C CA . PRO A 1 229 ? -15.147 4.246 -4.321 1.00 74.19 229 PRO A CA 1
ATOM 1772 C C . PRO A 1 229 ? -15.530 3.927 -2.878 1.00 74.19 229 PRO A C 1
ATOM 1774 O O . PRO A 1 229 ? -15.979 4.794 -2.130 1.00 74.19 229 PRO A O 1
ATOM 1777 N N . LEU A 1 230 ? -15.321 2.675 -2.472 1.00 72.19 230 LEU A N 1
ATOM 1778 C CA . LEU A 1 230 ? -15.569 2.283 -1.093 1.00 72.19 230 LEU A CA 1
ATOM 1779 C C . LEU A 1 230 ? -14.578 2.999 -0.166 1.00 72.19 230 LEU A C 1
ATOM 1781 O O . LEU A 1 230 ? -13.372 3.007 -0.457 1.00 72.19 230 LEU A O 1
ATOM 1785 N N . PRO A 1 231 ? -15.051 3.562 0.959 1.00 67.31 231 PRO A N 1
ATOM 1786 C CA . PRO A 1 231 ? -14.184 4.270 1.876 1.00 67.31 231 PRO A CA 1
ATOM 1787 C C . PRO A 1 231 ? -13.127 3.320 2.443 1.00 67.31 231 PRO A C 1
ATOM 1789 O O . PRO A 1 231 ? -13.368 2.135 2.689 1.00 67.31 231 PRO A O 1
ATOM 1792 N N . CYS A 1 232 ? -11.927 3.852 2.624 1.00 62.88 232 CYS A N 1
ATOM 1793 C CA . CYS A 1 232 ? -10.869 3.167 3.341 1.00 62.88 232 CYS A CA 1
ATOM 1794 C C . CYS A 1 232 ? -11.245 3.028 4.809 1.00 62.88 232 CYS A C 1
ATOM 1796 O O . CYS A 1 232 ? -11.559 4.032 5.438 1.00 62.88 232 CYS A O 1
ATOM 1798 N N . GLU A 1 233 ? -11.231 1.791 5.310 1.00 61.97 233 GLU A N 1
ATOM 1799 C CA . GLU A 1 233 ? -11.255 1.440 6.737 1.00 61.97 233 GLU A CA 1
ATOM 1800 C C . GLU A 1 233 ? -12.068 2.363 7.652 1.00 61.97 233 GLU A C 1
ATOM 1802 O O . GLU A 1 233 ? -11.651 2.739 8.750 1.00 61.97 233 GLU A O 1
ATOM 1807 N N . THR A 1 234 ? -13.280 2.714 7.228 1.00 59.75 234 THR A N 1
ATOM 1808 C CA . THR A 1 234 ? -14.209 3.365 8.134 1.00 59.75 234 THR A CA 1
ATOM 1809 C C . THR A 1 234 ? -14.638 2.329 9.148 1.00 59.75 234 THR A C 1
ATOM 1811 O O . THR A 1 234 ? -15.194 1.284 8.790 1.00 59.75 234 THR A O 1
ATOM 1814 N N . ARG A 1 235 ? -14.422 2.640 10.426 1.00 75.19 235 ARG A N 1
ATOM 1815 C CA . ARG A 1 235 ? -15.109 1.934 11.503 1.00 75.19 235 ARG A CA 1
ATOM 1816 C C . ARG A 1 235 ? -16.595 1.930 11.162 1.00 75.19 235 ARG A C 1
ATOM 1818 O O . ARG A 1 235 ? -17.148 2.984 10.855 1.00 75.19 235 ARG A O 1
ATOM 1825 N N . SER A 1 236 ? -17.233 0.762 11.202 1.00 73.75 236 SER A N 1
ATOM 1826 C CA . SER A 1 236 ? -18.681 0.694 11.011 1.00 73.75 236 SER A CA 1
ATOM 1827 C C . SER A 1 236 ? -19.379 1.594 12.033 1.00 73.75 236 SER A C 1
ATOM 1829 O O . SER A 1 236 ? -18.872 1.780 13.143 1.00 73.75 236 SER A O 1
ATOM 1831 N N . ASP A 1 237 ? -20.563 2.114 11.706 1.00 78.06 237 ASP A N 1
ATOM 1832 C CA . ASP A 1 237 ? -21.339 2.917 12.660 1.00 78.06 237 ASP A CA 1
ATOM 1833 C C . ASP A 1 237 ? -21.555 2.185 13.992 1.00 78.06 237 ASP A C 1
ATOM 1835 O O . ASP A 1 237 ? -21.493 2.796 15.058 1.00 78.06 237 ASP A O 1
ATOM 1839 N N . GLN A 1 238 ? -21.717 0.860 13.942 1.00 81.44 238 GLN A N 1
ATOM 1840 C CA . GLN A 1 238 ? -21.820 0.010 15.126 1.00 81.44 238 GLN A CA 1
ATOM 1841 C C . GLN A 1 238 ? -20.544 0.044 15.982 1.00 81.44 238 GLN A C 1
ATOM 1843 O O . GLN A 1 238 ? -20.623 0.160 17.206 1.00 81.44 238 GLN A O 1
ATOM 1848 N N . LEU A 1 239 ? -19.362 -0.040 15.363 1.00 81.94 239 LEU A N 1
ATOM 1849 C CA . LEU A 1 239 ? -18.087 0.046 16.074 1.00 81.94 239 LEU A CA 1
ATOM 1850 C C . LEU A 1 239 ? -17.843 1.457 16.624 1.00 81.94 239 LEU A C 1
ATOM 1852 O O . LEU A 1 239 ? -17.348 1.593 17.745 1.00 81.94 239 LEU A O 1
ATOM 1856 N N . ILE A 1 240 ? -18.211 2.497 15.870 1.00 87.06 240 ILE A N 1
ATOM 1857 C CA . ILE A 1 240 ? -18.140 3.890 16.327 1.00 87.06 240 ILE A CA 1
ATOM 1858 C C . ILE A 1 240 ? -19.025 4.080 17.557 1.00 87.06 240 ILE A C 1
ATOM 1860 O O . ILE A 1 240 ? -18.543 4.594 18.563 1.00 87.06 240 ILE A O 1
ATOM 1864 N N . GLU A 1 241 ? -20.282 3.632 17.521 1.00 90.12 241 GLU A N 1
ATOM 1865 C CA . GLU A 1 241 ? -21.185 3.739 18.672 1.00 90.12 241 GLU A CA 1
ATOM 1866 C C . GLU A 1 241 ? -20.681 2.936 19.871 1.00 90.12 241 GLU A C 1
ATOM 1868 O O . GLU A 1 241 ? -20.726 3.434 20.993 1.00 90.12 241 GLU A O 1
ATOM 1873 N N . ARG A 1 242 ? -20.118 1.741 19.656 1.00 90.25 242 ARG A N 1
ATOM 1874 C CA . ARG A 1 242 ? -19.514 0.947 20.734 1.00 90.25 242 ARG A CA 1
ATOM 1875 C C . ARG A 1 242 ? -18.344 1.675 21.398 1.00 90.25 242 ARG A C 1
ATOM 1877 O O . ARG A 1 242 ? -18.268 1.718 22.621 1.00 90.25 242 ARG A O 1
ATOM 1884 N N . LEU A 1 243 ? -17.427 2.239 20.614 1.00 92.00 243 LEU A N 1
ATOM 1885 C CA . LEU A 1 243 ? -16.286 3.003 21.133 1.00 92.00 243 LEU A CA 1
ATOM 1886 C C . LEU A 1 243 ? -16.728 4.299 21.812 1.00 92.00 243 LEU A C 1
ATOM 1888 O O . LEU A 1 243 ? -16.189 4.658 22.858 1.00 92.00 243 LEU A O 1
ATOM 1892 N N . ALA A 1 244 ? -17.718 4.982 21.237 1.00 94.81 244 ALA A N 1
ATOM 1893 C CA . ALA A 1 244 ? -18.306 6.163 21.840 1.00 94.81 244 ALA A CA 1
ATOM 1894 C C . ALA A 1 244 ? -18.932 5.825 23.195 1.00 94.81 244 ALA A C 1
ATOM 1896 O O . ALA A 1 244 ? -18.661 6.527 24.162 1.00 94.81 244 ALA A O 1
ATOM 1897 N N . ALA A 1 245 ? -19.683 4.725 23.297 1.00 95.69 245 ALA A N 1
ATOM 1898 C CA . ALA A 1 245 ? -20.248 4.258 24.559 1.00 95.69 245 ALA A CA 1
ATOM 1899 C C . ALA A 1 245 ? -19.159 3.988 25.609 1.00 95.69 245 ALA A C 1
ATOM 1901 O O . ALA A 1 245 ? -19.253 4.513 26.708 1.00 95.69 245 ALA A O 1
ATOM 1902 N N . LEU A 1 246 ? -18.066 3.292 25.261 1.00 95.25 246 LEU A N 1
ATOM 1903 C CA . LEU A 1 246 ? -16.962 3.039 26.204 1.00 95.25 246 LEU A CA 1
ATOM 1904 C C . LEU A 1 246 ? -16.365 4.328 26.798 1.00 95.25 246 LEU A C 1
ATOM 1906 O O . LEU A 1 246 ? -16.097 4.388 27.996 1.00 95.25 246 LEU A O 1
ATOM 1910 N N . VAL A 1 247 ? -16.172 5.362 25.974 1.00 96.81 247 VAL A N 1
ATOM 1911 C CA . VAL A 1 247 ? -15.660 6.665 26.434 1.00 96.81 247 VAL A CA 1
ATOM 1912 C C . VAL A 1 247 ? -16.707 7.418 27.242 1.00 96.81 247 VAL A C 1
ATOM 1914 O O . VAL A 1 247 ? -16.377 8.033 28.256 1.00 96.81 247 VAL A O 1
ATOM 1917 N N . MET A 1 248 ? -17.954 7.413 26.773 1.00 96.44 248 MET A N 1
ATOM 1918 C CA . MET A 1 248 ? -19.031 8.151 27.413 1.00 96.44 248 MET A CA 1
ATOM 1919 C C . MET A 1 248 ? -19.413 7.514 28.745 1.00 96.44 248 MET A C 1
ATOM 1921 O O . MET A 1 248 ? -19.696 8.257 29.670 1.00 96.44 248 MET A O 1
ATOM 1925 N N . ASP A 1 249 ? -19.352 6.198 28.912 1.00 96.12 249 ASP A N 1
ATOM 1926 C CA . ASP A 1 249 ? -19.729 5.517 30.156 1.00 96.12 249 ASP A CA 1
ATOM 1927 C C . ASP A 1 249 ? -18.656 5.642 31.254 1.00 96.12 249 ASP A C 1
ATOM 1929 O O . ASP A 1 249 ? -18.985 5.604 32.441 1.00 96.12 249 ASP A O 1
ATOM 1933 N N . ASP A 1 250 ? -17.392 5.890 30.894 1.00 95.94 250 ASP A N 1
ATOM 1934 C CA . ASP A 1 250 ? -16.311 6.157 31.849 1.00 95.94 250 ASP A CA 1
ATOM 1935 C C . ASP A 1 250 ? -16.203 7.652 32.196 1.00 95.94 250 ASP A C 1
ATOM 1937 O O . ASP A 1 250 ? -15.842 8.490 31.367 1.00 95.94 250 ASP A O 1
ATOM 1941 N N . ALA A 1 251 ? -16.451 8.003 33.460 1.00 96.50 251 ALA A N 1
ATOM 1942 C CA . ALA A 1 251 ? -16.452 9.396 33.917 1.00 96.50 251 ALA A CA 1
ATOM 1943 C C . ALA A 1 251 ? -15.113 10.117 33.671 1.00 96.50 251 ALA A C 1
ATOM 1945 O O . ALA A 1 251 ? -15.095 11.296 33.307 1.00 96.50 251 ALA A O 1
ATOM 1946 N N . ALA A 1 252 ? -13.985 9.418 33.835 1.00 96.62 252 ALA A N 1
ATOM 1947 C CA . ALA A 1 252 ? -12.670 10.012 33.630 1.00 96.62 252 ALA A CA 1
ATOM 1948 C C . ALA A 1 252 ? -12.407 10.293 32.141 1.00 96.62 252 ALA A C 1
ATOM 1950 O O . ALA A 1 252 ? -11.882 11.349 31.787 1.00 96.62 252 ALA A O 1
ATOM 1951 N N . SER A 1 253 ? -12.754 9.361 31.256 1.00 96.44 253 SER A N 1
ATOM 1952 C CA . SER A 1 253 ? -12.614 9.514 29.805 1.00 96.44 253 SER A CA 1
ATOM 1953 C C . SER A 1 253 ? -13.557 10.579 29.266 1.00 96.44 253 SER A C 1
ATOM 1955 O O . SER A 1 253 ? -13.114 11.422 28.485 1.00 96.44 253 SER A O 1
ATOM 1957 N N . ARG A 1 254 ? -14.792 10.644 29.773 1.00 96.75 254 ARG A N 1
ATOM 1958 C CA . ARG A 1 254 ? -15.729 11.732 29.474 1.00 96.75 254 ARG A CA 1
ATOM 1959 C C . ARG A 1 254 ? -15.150 13.099 29.845 1.00 96.75 254 ARG A C 1
ATOM 1961 O O . ARG A 1 254 ? -15.160 14.000 29.020 1.00 96.75 254 ARG A O 1
ATOM 1968 N N . ALA A 1 255 ? -14.541 13.246 31.024 1.00 97.75 255 ALA A N 1
ATOM 1969 C CA . ALA A 1 255 ? -13.906 14.508 31.424 1.00 97.75 255 ALA A CA 1
ATOM 1970 C C . ALA A 1 255 ? -12.731 14.919 30.512 1.00 97.75 255 ALA A C 1
ATOM 1972 O O . ALA A 1 255 ? -12.570 16.102 30.186 1.00 97.75 255 ALA A O 1
ATOM 1973 N N . ARG A 1 256 ? -11.912 13.955 30.063 1.00 98.00 256 ARG A N 1
ATOM 1974 C CA . ARG A 1 256 ? -10.858 14.213 29.063 1.00 98.00 256 ARG A CA 1
ATOM 1975 C C . ARG A 1 256 ? -11.463 14.655 27.735 1.00 98.00 256 ARG A C 1
ATOM 1977 O O . ARG A 1 256 ? -10.986 15.626 27.156 1.00 98.00 256 ARG A O 1
ATOM 1984 N N . LEU A 1 257 ? -12.528 13.989 27.290 1.00 97.88 257 LEU A N 1
ATOM 1985 C CA . LEU A 1 257 ? -13.245 14.314 26.060 1.00 97.88 257 LEU A CA 1
ATOM 1986 C C . LEU A 1 257 ? -13.788 15.745 26.087 1.00 97.88 257 LEU A C 1
ATOM 1988 O O . LEU A 1 257 ? -13.493 16.514 25.174 1.00 97.88 257 LEU A O 1
ATOM 1992 N N . THR A 1 258 ? -14.474 16.127 27.167 1.00 97.94 258 THR A N 1
ATOM 1993 C CA . THR A 1 258 ? -14.976 17.493 27.374 1.00 97.94 258 THR A CA 1
ATOM 1994 C C . THR A 1 258 ? -13.848 18.523 27.329 1.00 97.94 258 THR A C 1
ATOM 1996 O O . THR A 1 258 ? -13.991 19.584 26.721 1.00 97.94 258 THR A O 1
ATOM 1999 N N . THR A 1 259 ? -12.699 18.207 27.935 1.00 97.88 259 THR A N 1
ATOM 2000 C CA . THR A 1 259 ? -11.522 19.090 27.937 1.00 97.88 259 THR A CA 1
ATOM 2001 C C . THR A 1 259 ? -10.964 19.270 26.525 1.00 97.88 259 THR A C 1
ATOM 2003 O O . THR A 1 259 ? -10.755 20.400 26.087 1.00 97.88 259 THR A O 1
ATOM 2006 N N . VAL A 1 260 ? -10.784 18.177 25.775 1.00 97.12 260 VAL A N 1
ATOM 2007 C CA . VAL A 1 260 ? -10.329 18.218 24.375 1.00 97.12 260 VAL A CA 1
ATOM 2008 C C . VAL A 1 260 ? -11.315 19.000 23.509 1.00 97.12 260 VAL A C 1
ATOM 2010 O O . VAL A 1 260 ? -10.903 19.887 22.764 1.00 97.12 260 VAL A O 1
ATOM 2013 N N . ARG A 1 261 ? -12.620 18.747 23.633 1.00 96.75 261 ARG A N 1
ATOM 2014 C CA . ARG A 1 261 ? -13.630 19.487 22.873 1.00 96.75 261 ARG A CA 1
ATOM 2015 C C . ARG A 1 261 ? -13.549 20.985 23.142 1.00 96.75 261 ARG A C 1
ATOM 2017 O O . ARG A 1 261 ? -13.385 21.767 22.207 1.00 96.75 261 ARG A O 1
ATOM 2024 N N . ARG A 1 262 ? -13.678 21.385 24.407 1.00 96.25 262 ARG A N 1
ATOM 2025 C CA . ARG A 1 262 ? -13.779 22.796 24.792 1.00 96.25 262 ARG A CA 1
ATOM 2026 C C . ARG A 1 262 ? -12.489 23.554 24.506 1.00 96.25 262 ARG A C 1
ATOM 2028 O O . ARG A 1 262 ? -12.527 24.662 23.978 1.00 96.25 262 ARG A O 1
ATOM 2035 N N . ASP A 1 263 ? -11.350 22.989 24.898 1.00 95.25 263 ASP A N 1
ATOM 2036 C CA . ASP A 1 263 ? -10.095 23.740 24.941 1.00 95.25 263 ASP A CA 1
ATOM 2037 C C . ASP A 1 263 ? -9.237 23.572 23.688 1.00 95.25 263 ASP A C 1
ATOM 2039 O O . ASP A 1 263 ? -8.446 24.466 23.386 1.00 95.25 263 ASP A O 1
ATOM 2043 N N . LEU A 1 264 ? -9.418 22.484 22.933 1.00 93.56 264 LEU A N 1
ATOM 2044 C CA . LEU A 1 264 ? -8.731 22.275 21.661 1.00 93.56 264 LEU A CA 1
ATOM 2045 C C . LEU A 1 264 ? -9.663 22.531 20.475 1.00 93.56 264 LEU A C 1
ATOM 2047 O O . LEU A 1 264 ? -9.390 23.421 19.670 1.00 93.56 264 LEU A O 1
ATOM 2051 N N . VAL A 1 265 ? -10.766 21.788 20.364 1.00 93.56 265 VAL A N 1
ATOM 2052 C CA . VAL A 1 265 ? -11.590 21.811 19.145 1.00 93.56 265 VAL A CA 1
ATOM 2053 C C . VAL A 1 265 ? -12.316 23.140 18.971 1.00 93.56 265 VAL A C 1
ATOM 2055 O O . VAL A 1 265 ? -12.080 23.826 17.975 1.00 93.56 265 VAL A O 1
ATOM 2058 N N . GLU A 1 266 ? -13.121 23.556 19.947 1.00 93.12 266 GLU A N 1
ATOM 2059 C CA . GLU A 1 266 ? -13.914 24.789 19.840 1.00 93.12 266 GLU A CA 1
ATOM 2060 C C . GLU A 1 266 ? -13.040 26.044 19.739 1.00 93.12 266 GLU A C 1
ATOM 2062 O O . GLU A 1 266 ? -13.352 26.955 18.974 1.00 93.12 266 GLU A O 1
ATOM 2067 N N . LYS A 1 267 ? -11.914 26.084 20.461 1.00 91.88 267 LYS A N 1
ATOM 2068 C CA . LYS A 1 267 ? -11.021 27.254 20.484 1.00 91.88 267 LYS A CA 1
ATOM 2069 C C . LYS A 1 267 ? -10.075 27.352 19.291 1.00 91.88 267 LYS A C 1
ATOM 2071 O O . LYS A 1 267 ? -9.650 28.460 18.963 1.00 91.88 267 LYS A O 1
ATOM 2076 N N . ARG A 1 268 ? -9.650 26.225 18.709 1.00 89.06 268 ARG A N 1
ATOM 2077 C CA . ARG A 1 268 ? -8.513 26.201 17.767 1.00 89.06 268 ARG A CA 1
ATOM 2078 C C . ARG A 1 268 ? -8.802 25.496 16.449 1.00 89.06 268 ARG A C 1
ATOM 2080 O O . ARG A 1 268 ? -8.130 25.793 15.466 1.00 89.06 268 ARG A O 1
ATOM 2087 N N . CYS A 1 269 ? -9.763 24.577 16.407 1.00 88.31 269 CYS A N 1
ATOM 2088 C CA . CYS A 1 269 ? -10.058 23.800 15.204 1.00 88.31 269 CYS A CA 1
ATOM 2089 C C . CYS A 1 269 ? -11.293 24.329 14.467 1.00 88.31 269 CYS A C 1
ATOM 2091 O O . CYS A 1 269 ? -11.270 24.395 13.239 1.00 88.31 269 CYS A O 1
ATOM 2093 N N . SER A 1 270 ? -12.328 24.772 15.189 1.00 85.06 270 SER A N 1
ATOM 2094 C CA . SER A 1 270 ? -13.606 25.200 14.596 1.00 85.06 270 SER A CA 1
ATOM 2095 C C . SER A 1 270 ? -13.500 26.393 13.639 1.00 85.06 270 SER A C 1
ATOM 2097 O O . SER A 1 270 ? -14.371 26.576 12.797 1.00 85.06 270 SER A O 1
ATOM 2099 N N . GLY A 1 271 ? -12.427 27.188 13.723 1.00 82.62 271 GLY A N 1
ATOM 2100 C CA . GLY A 1 271 ? -12.176 28.285 12.781 1.00 82.62 271 GLY A CA 1
ATOM 2101 C C . GLY A 1 271 ? -11.826 27.826 11.358 1.00 82.62 271 GLY A C 1
ATOM 2102 O O . GLY A 1 271 ? -12.027 28.586 10.417 1.00 82.62 271 GLY A O 1
ATOM 2103 N N . CYS A 1 272 ? -11.327 26.595 11.196 1.00 78.19 272 CYS A N 1
ATOM 2104 C CA . CYS A 1 272 ? -10.964 26.013 9.896 1.00 78.19 272 CYS A CA 1
ATOM 2105 C C . CYS A 1 272 ? -11.756 24.740 9.553 1.00 78.19 272 CYS A C 1
ATOM 2107 O O . CYS A 1 272 ? -11.708 24.290 8.413 1.00 78.19 272 CYS A O 1
ATOM 2109 N N . HIS A 1 273 ? -12.443 24.139 10.527 1.00 78.12 273 HIS A N 1
ATOM 2110 C CA . HIS A 1 273 ? -13.158 22.872 10.388 1.00 78.12 273 HIS A CA 1
ATOM 2111 C C . HIS A 1 273 ? -14.595 23.020 10.900 1.00 78.12 273 HIS A C 1
ATOM 2113 O O . HIS A 1 273 ? -14.808 23.166 12.104 1.00 78.12 273 HIS A O 1
ATOM 2119 N N . SER A 1 274 ? -15.583 22.938 10.010 1.00 76.12 274 SER A N 1
ATOM 2120 C CA . SER A 1 274 ? -17.009 23.023 10.368 1.00 76.12 274 SER A CA 1
ATOM 2121 C C . SER A 1 274 ? -17.677 21.660 10.602 1.00 76.12 274 SER A C 1
ATOM 2123 O O . SER A 1 274 ? -18.769 21.602 11.164 1.00 76.12 274 SER A O 1
ATOM 2125 N N . ASP A 1 275 ? -17.014 20.558 10.248 1.00 73.94 275 ASP A N 1
ATOM 2126 C CA . ASP A 1 275 ? -17.628 19.222 10.187 1.00 73.94 275 ASP A CA 1
ATOM 2127 C C . ASP A 1 275 ? -17.659 18.456 11.520 1.00 73.94 275 ASP A C 1
ATOM 2129 O O . ASP A 1 275 ? -18.168 17.339 11.583 1.00 73.94 275 ASP A O 1
ATOM 2133 N N . PHE A 1 276 ? -17.188 19.052 12.623 1.00 81.00 276 PHE A N 1
ATOM 2134 C CA . PHE A 1 276 ? -17.239 18.424 13.955 1.00 81.00 276 PHE A CA 1
ATOM 2135 C C . PHE A 1 276 ? -18.667 18.170 14.474 1.00 81.00 276 PHE A C 1
ATOM 2137 O O . PHE A 1 276 ? -18.840 17.554 15.525 1.00 81.00 276 PHE A O 1
ATOM 2144 N N . GLY A 1 277 ? -19.695 18.675 13.782 1.00 80.38 277 GLY A N 1
ATOM 2145 C CA . GLY A 1 277 ? -21.096 18.495 14.166 1.00 80.38 277 GLY A CA 1
ATOM 2146 C C . GLY A 1 277 ? -21.512 19.301 15.400 1.00 80.38 277 GLY A C 1
ATOM 2147 O O . GLY A 1 277 ? -22.565 19.025 15.977 1.00 80.38 277 GLY A O 1
ATOM 2148 N N . LEU A 1 278 ? -20.703 20.291 15.794 1.00 87.81 278 LEU A N 1
ATOM 2149 C CA . LEU A 1 278 ? -20.959 21.180 16.925 1.00 87.81 278 LEU A CA 1
ATOM 2150 C C . LEU A 1 278 ? -21.951 22.272 16.513 1.00 87.81 278 LEU A C 1
ATOM 2152 O O . LEU A 1 278 ? -21.660 23.094 15.645 1.00 87.81 278 LEU A O 1
ATOM 2156 N N . LYS A 1 279 ? -23.124 22.291 17.144 1.00 86.94 279 LYS A N 1
ATOM 2157 C CA . LYS A 1 279 ? -24.211 23.237 16.861 1.00 86.94 279 LYS A CA 1
ATOM 2158 C C . LYS A 1 279 ? -24.547 24.070 18.095 1.00 86.94 279 LYS A C 1
ATOM 2160 O O . LYS A 1 279 ? -24.410 23.625 19.238 1.00 86.94 279 LYS A O 1
ATOM 2165 N N . ALA A 1 280 ? -25.016 25.295 17.861 1.00 84.69 280 ALA A N 1
ATOM 2166 C CA . ALA A 1 280 ? -25.589 26.122 18.917 1.00 84.69 280 ALA A CA 1
ATOM 2167 C C . ALA A 1 280 ? -26.841 25.439 19.502 1.00 84.69 280 ALA A C 1
ATOM 2169 O O . ALA A 1 280 ? -27.617 24.836 18.765 1.00 84.69 280 ALA A O 1
ATOM 2170 N N . GLY A 1 281 ? -27.017 25.511 20.824 1.00 88.44 281 GLY A N 1
ATOM 2171 C CA . GLY A 1 281 ? -28.144 24.891 21.534 1.00 88.44 281 GLY A CA 1
ATOM 2172 C C . GLY A 1 281 ? -27.940 23.434 21.966 1.00 88.44 281 GLY A C 1
ATOM 2173 O O . GLY A 1 281 ? -28.722 22.949 22.774 1.00 88.44 281 GLY A O 1
ATOM 2174 N N . GLN A 1 282 ? -26.885 22.753 21.503 1.00 92.94 282 GLN A N 1
ATOM 2175 C CA . GLN A 1 282 ? -26.520 21.430 22.023 1.00 92.94 282 GLN A CA 1
ATOM 2176 C C . GLN A 1 282 ? -25.962 21.524 23.448 1.00 92.94 282 GLN A C 1
ATOM 2178 O O . GLN A 1 282 ? -25.167 22.421 23.758 1.00 92.94 282 GLN A O 1
ATOM 2183 N N . SER A 1 283 ? -26.314 20.549 24.281 1.00 95.81 283 SER A N 1
ATOM 2184 C CA . SER A 1 283 ? -25.662 20.298 25.564 1.00 95.81 283 SER A CA 1
ATOM 2185 C C . SER A 1 283 ? -24.194 19.897 25.376 1.00 95.81 283 SER A C 1
ATOM 2187 O O . SER A 1 283 ? -23.793 19.387 24.327 1.00 95.81 283 SER A O 1
ATOM 2189 N N . ASP A 1 284 ? -23.376 20.075 26.416 1.00 94.50 284 ASP A N 1
ATOM 2190 C CA . ASP A 1 284 ? -21.965 19.667 26.380 1.00 94.50 284 ASP A CA 1
ATOM 2191 C C . ASP A 1 284 ? -21.800 18.168 26.088 1.00 94.50 284 ASP A C 1
ATOM 2193 O O . ASP A 1 284 ? -20.892 17.783 25.360 1.00 94.50 284 ASP A O 1
ATOM 2197 N N . THR A 1 285 ? -22.715 17.326 26.579 1.00 94.88 285 THR A N 1
ATOM 2198 C CA . THR A 1 285 ? -22.702 15.876 26.322 1.00 94.88 285 THR A CA 1
ATOM 2199 C C . THR A 1 285 ? -22.994 15.540 24.858 1.00 94.88 285 THR A C 1
ATOM 2201 O O . THR A 1 285 ? -22.340 14.668 24.286 1.00 94.88 285 THR A O 1
ATOM 2204 N N . GLU A 1 286 ? -23.940 16.234 24.220 1.00 95.00 286 GLU A N 1
ATOM 2205 C CA . GLU A 1 286 ? -24.224 16.047 22.791 1.00 95.00 286 GLU A CA 1
ATOM 2206 C C . GLU A 1 286 ? -23.047 16.493 21.926 1.00 95.00 286 GLU A C 1
ATOM 2208 O O . GLU A 1 286 ? -22.676 15.797 20.980 1.00 95.00 286 GLU A O 1
ATOM 2213 N N . LYS A 1 287 ? -22.421 17.619 22.280 1.00 95.62 287 LYS A N 1
ATOM 2214 C CA . LYS A 1 287 ? -21.225 18.117 21.599 1.00 95.62 287 LYS A CA 1
ATOM 2215 C C . LYS A 1 287 ? -20.032 17.177 21.765 1.00 95.62 287 LYS A C 1
ATOM 2217 O O . LYS A 1 287 ? -19.314 16.926 20.798 1.00 95.62 287 LYS A O 1
ATOM 2222 N N . ASP A 1 288 ? -19.836 16.638 22.966 1.00 96.44 288 ASP A N 1
ATOM 2223 C CA . ASP A 1 288 ? -18.806 15.638 23.255 1.00 96.44 288 ASP A CA 1
ATOM 2224 C C . ASP A 1 288 ? -19.005 14.393 22.382 1.00 96.44 288 ASP A C 1
ATOM 2226 O O . ASP A 1 288 ? -18.071 13.958 21.702 1.00 96.44 288 ASP A O 1
ATOM 2230 N N . LYS A 1 289 ? -20.238 13.865 22.320 1.00 94.94 289 LYS A N 1
ATOM 2231 C CA . LYS A 1 289 ? -20.571 12.713 21.468 1.00 94.94 289 LYS A CA 1
ATOM 2232 C C . LYS A 1 289 ? -20.376 13.027 19.979 1.00 94.94 289 LYS A C 1
ATOM 2234 O O . LYS A 1 289 ? -19.824 12.193 19.263 1.00 94.94 289 LYS A O 1
ATOM 2239 N N . ALA A 1 290 ? -20.791 14.205 19.511 1.00 92.00 290 ALA A N 1
ATOM 2240 C CA . ALA A 1 290 ? -20.636 14.625 18.116 1.00 92.00 290 ALA A CA 1
ATOM 2241 C C . ALA A 1 290 ? -19.159 14.708 17.701 1.00 92.00 290 ALA A C 1
ATOM 2243 O O . ALA A 1 290 ? -18.759 14.076 16.720 1.00 92.00 290 ALA A O 1
ATOM 2244 N N . MET A 1 291 ? -18.331 15.394 18.496 1.00 93.81 291 MET A N 1
ATOM 2245 C CA . MET A 1 291 ? -16.890 15.477 18.253 1.00 93.81 291 MET A CA 1
ATOM 2246 C C . MET A 1 291 ? -16.240 14.090 18.291 1.00 93.81 291 MET A C 1
ATOM 2248 O O . MET A 1 291 ? -15.429 13.769 17.423 1.00 93.81 291 MET A O 1
ATOM 2252 N N . LEU A 1 292 ? -16.585 13.253 19.275 1.00 94.25 292 LEU A N 1
ATOM 2253 C CA . LEU A 1 292 ? -16.014 11.913 19.393 1.00 94.25 292 LEU A CA 1
ATOM 2254 C C . LEU A 1 292 ? -16.347 11.041 18.181 1.00 94.25 292 LEU A C 1
ATOM 2256 O O . LEU A 1 292 ? -15.449 10.404 17.629 1.00 94.25 292 LEU A O 1
ATOM 2260 N N . ARG A 1 293 ? -17.614 11.036 17.744 1.00 91.06 293 ARG A N 1
ATOM 2261 C CA . ARG A 1 293 ? -18.042 10.330 16.527 1.00 91.06 293 ARG A CA 1
ATOM 2262 C C . ARG A 1 293 ? -17.266 10.821 15.313 1.00 91.06 293 ARG A C 1
ATOM 2264 O O . ARG A 1 293 ? -16.774 9.991 14.556 1.00 91.06 293 ARG A O 1
ATOM 2271 N N . PHE A 1 294 ? -17.101 12.137 15.163 1.00 87.69 294 PHE A N 1
ATOM 2272 C CA . PHE A 1 294 ? -16.311 12.707 14.074 1.00 87.69 294 PHE A CA 1
ATOM 2273 C C . PHE A 1 294 ? -14.874 12.174 14.089 1.00 87.69 294 PHE A C 1
ATOM 2275 O O . PHE A 1 294 ? -14.430 11.618 13.088 1.00 87.69 294 PHE A O 1
ATOM 2282 N N . LEU A 1 295 ? -14.172 12.263 15.226 1.00 87.62 295 LEU A N 1
ATOM 2283 C CA . LEU A 1 295 ? -12.789 11.784 15.360 1.00 87.62 295 LEU A CA 1
ATOM 2284 C C . LEU A 1 295 ? -12.654 10.278 15.085 1.00 87.62 295 LEU A C 1
ATOM 2286 O O . LEU A 1 295 ? -11.673 9.859 14.479 1.00 87.62 295 LEU A O 1
ATOM 2290 N N . LEU A 1 296 ? -13.624 9.474 15.528 1.00 86.44 296 LEU A N 1
ATOM 2291 C CA . LEU A 1 296 ? -13.656 8.024 15.319 1.00 86.44 296 LEU A CA 1
ATOM 2292 C C . LEU A 1 296 ? -13.960 7.623 13.871 1.00 86.44 296 LEU A C 1
ATOM 2294 O O . LEU A 1 296 ? -13.494 6.566 13.440 1.00 86.44 296 LEU A O 1
ATOM 2298 N N . ALA A 1 297 ? -14.732 8.440 13.154 1.00 80.00 297 ALA A N 1
ATOM 2299 C CA . ALA A 1 297 ? -15.077 8.230 11.751 1.00 80.00 297 ALA A CA 1
ATOM 2300 C C . ALA A 1 297 ? -13.936 8.607 10.794 1.00 80.00 297 ALA A C 1
ATOM 2302 O O . ALA A 1 297 ? -13.902 8.114 9.671 1.00 80.00 297 ALA A O 1
ATOM 2303 N N . GLN A 1 298 ? -13.000 9.463 11.224 1.00 75.81 298 GLN A N 1
ATOM 2304 C CA . GLN A 1 298 ? -11.845 9.835 10.407 1.00 75.81 298 GLN A CA 1
ATOM 2305 C C . GLN A 1 298 ? -10.801 8.709 10.363 1.00 75.81 298 GLN A C 1
ATOM 2307 O O . GLN A 1 298 ? -10.292 8.264 11.400 1.00 75.81 298 GLN A O 1
ATOM 2312 N N . ASP A 1 299 ? -10.428 8.304 9.151 1.00 68.62 299 ASP A N 1
ATOM 2313 C CA . ASP A 1 299 ? -9.416 7.274 8.921 1.00 68.62 299 ASP A CA 1
ATOM 2314 C C . ASP A 1 299 ? -8.026 7.695 9.440 1.00 68.62 299 ASP A C 1
ATOM 2316 O O . ASP A 1 299 ? -7.581 8.842 9.288 1.00 68.62 299 ASP A O 1
ATOM 2320 N N . GLY A 1 300 ? -7.354 6.759 10.115 1.00 73.25 300 GLY A N 1
ATOM 2321 C CA . GLY A 1 300 ? -6.021 6.916 10.702 1.00 73.25 300 GLY A CA 1
ATOM 2322 C C . GLY A 1 300 ? -5.871 8.043 11.730 1.00 73.25 300 GLY A C 1
ATOM 2323 O O . GLY A 1 300 ? -4.755 8.322 12.180 1.00 73.25 300 GLY A O 1
ATOM 2324 N N . TRP A 1 301 ? -6.959 8.722 12.105 1.00 81.56 301 TRP A N 1
ATOM 2325 C CA . TRP A 1 301 ? -6.894 9.928 12.925 1.00 81.56 301 TRP A CA 1
ATOM 2326 C C . TRP A 1 301 ? -6.571 9.612 14.380 1.00 81.56 301 TRP A C 1
ATOM 2328 O O . TRP A 1 301 ? -5.639 10.181 14.954 1.00 81.56 301 TRP A O 1
ATOM 2338 N N . ILE A 1 302 ? -7.296 8.647 14.941 1.00 87.31 302 ILE A N 1
ATOM 2339 C CA . ILE A 1 302 ? -7.052 8.076 16.264 1.00 87.31 302 ILE A CA 1
ATOM 2340 C C . ILE A 1 302 ? -7.120 6.549 16.203 1.00 87.31 302 ILE A C 1
ATOM 2342 O O . ILE A 1 302 ? -7.944 5.972 15.487 1.00 87.31 302 ILE A O 1
ATOM 2346 N N . TYR A 1 303 ? -6.279 5.896 17.004 1.00 86.12 303 TYR A N 1
ATOM 2347 C CA . TYR A 1 303 ? -6.317 4.457 17.248 1.00 86.12 303 TYR A CA 1
ATOM 2348 C C . TYR A 1 303 ? -6.606 4.236 18.736 1.00 86.12 303 TYR A C 1
ATOM 2350 O O . TYR A 1 303 ? -5.720 4.473 19.555 1.00 86.12 303 TYR A O 1
ATOM 2358 N N . PRO A 1 304 ? -7.833 3.837 19.119 1.00 89.88 304 PRO A N 1
ATOM 2359 C CA . PRO A 1 304 ? -8.192 3.610 20.517 1.00 89.88 304 PRO A CA 1
ATOM 2360 C C . PRO A 1 304 ? -7.191 2.678 21.218 1.00 89.88 304 PRO A C 1
ATOM 2362 O O . PRO A 1 304 ? -7.014 1.531 20.815 1.00 89.88 304 PRO A O 1
ATOM 2365 N N . GLY A 1 305 ? -6.516 3.183 22.253 1.00 90.31 305 GLY A N 1
ATOM 2366 C CA . GLY A 1 305 ? -5.456 2.484 22.987 1.00 90.31 305 GLY A CA 1
ATOM 2367 C C . GLY A 1 305 ? -4.020 2.725 22.507 1.00 90.31 305 GLY A C 1
ATOM 2368 O O . GLY A 1 305 ? -3.079 2.387 23.230 1.00 90.31 305 GLY A O 1
ATOM 2369 N N . ASP A 1 306 ? -3.826 3.343 21.342 1.00 88.56 306 ASP A N 1
ATOM 2370 C CA . ASP A 1 306 ? -2.517 3.658 20.761 1.00 88.56 306 ASP A CA 1
ATOM 2371 C C . ASP A 1 306 ? -2.427 5.139 20.331 1.00 88.56 306 ASP A C 1
ATOM 2373 O O . ASP A 1 306 ? -2.544 5.464 19.144 1.00 88.56 306 ASP A O 1
ATOM 2377 N N . PRO A 1 307 ? -2.227 6.069 21.285 1.00 90.25 307 PRO A N 1
ATOM 2378 C CA . PRO A 1 307 ? -2.122 7.496 20.992 1.00 90.25 307 PRO A CA 1
ATOM 2379 C C . PRO A 1 307 ? -0.950 7.838 20.067 1.00 90.25 307 PRO A C 1
ATOM 2381 O O . PRO A 1 307 ? -1.023 8.838 19.357 1.00 90.25 307 PRO A O 1
ATOM 2384 N N . ASP A 1 308 ? 0.109 7.023 20.041 1.00 86.31 308 ASP A N 1
ATOM 2385 C CA . ASP A 1 308 ? 1.333 7.306 19.289 1.00 86.31 308 ASP A CA 1
ATOM 2386 C C . ASP A 1 308 ? 1.192 7.049 17.783 1.00 86.31 308 ASP A C 1
ATOM 2388 O O . ASP A 1 308 ? 1.882 7.682 16.981 1.00 86.31 308 ASP A O 1
ATOM 2392 N N . SER A 1 309 ? 0.268 6.171 17.384 1.00 81.81 309 SER A N 1
ATOM 2393 C CA . SER A 1 309 ? 0.057 5.809 15.976 1.00 81.81 309 SER A CA 1
ATOM 2394 C C . SER A 1 309 ? -0.877 6.761 15.214 1.00 81.81 309 SER A C 1
ATOM 2396 O O . SER A 1 309 ? -0.912 6.707 13.987 1.00 81.81 309 SER A O 1
ATOM 2398 N N . GLY A 1 310 ? -1.662 7.599 15.902 1.00 82.06 310 GLY A N 1
ATOM 2399 C CA . GLY A 1 310 ? -2.709 8.420 15.279 1.00 82.06 310 GLY A CA 1
ATOM 2400 C C . GLY A 1 310 ? -2.195 9.703 14.619 1.00 82.06 310 GLY A C 1
ATOM 2401 O O . GLY A 1 310 ? -1.339 10.405 15.167 1.00 82.06 310 GLY A O 1
ATOM 2402 N N . ARG A 1 311 ? -2.782 10.077 13.475 1.00 85.19 311 ARG A N 1
ATOM 2403 C CA . ARG A 1 311 ? -2.473 11.343 12.782 1.00 85.19 311 ARG A CA 1
ATOM 2404 C C . ARG A 1 311 ? -2.805 12.573 13.623 1.00 85.19 311 ARG A C 1
ATOM 2406 O O . ARG A 1 311 ? -2.093 13.571 13.529 1.00 85.19 311 ARG A O 1
ATOM 2413 N N . LEU A 1 312 ? -3.823 12.503 14.487 1.00 88.81 312 LEU A N 1
ATOM 2414 C CA . LEU A 1 312 ? -4.169 13.596 15.400 1.00 88.81 312 LEU A CA 1
ATOM 2415 C C . LEU A 1 312 ? -2.950 14.023 16.230 1.00 88.81 312 LEU A C 1
ATOM 2417 O O . LEU A 1 312 ? -2.605 15.202 16.266 1.00 88.81 312 LEU A O 1
ATOM 2421 N N . ARG A 1 313 ? -2.238 13.064 16.833 1.00 91.44 313 ARG A N 1
ATOM 2422 C CA . ARG A 1 313 ? -1.038 13.341 17.631 1.00 91.44 313 ARG A CA 1
ATOM 2423 C C . ARG A 1 313 ? 0.074 13.962 16.799 1.00 91.44 313 ARG A C 1
ATOM 2425 O O . ARG A 1 313 ? 0.687 14.938 17.239 1.00 91.44 313 ARG A O 1
ATOM 2432 N N . GLN A 1 314 ? 0.331 13.396 15.621 1.00 89.31 314 GLN A N 1
ATOM 2433 C CA . GLN A 1 314 ? 1.383 13.872 14.727 1.00 89.31 314 GLN A CA 1
ATOM 2434 C C . GLN A 1 314 ? 1.139 15.328 14.338 1.00 89.31 314 GLN A C 1
ATOM 2436 O O . GLN A 1 314 ? 2.014 16.176 14.512 1.00 89.31 314 GLN A O 1
ATOM 2441 N N . ARG A 1 315 ? -0.085 15.647 13.913 1.00 88.56 315 ARG A N 1
ATOM 2442 C CA . ARG A 1 315 ? -0.441 16.989 13.452 1.00 88.56 315 ARG A CA 1
ATOM 2443 C C . ARG A 1 315 ? -0.536 18.004 14.579 1.00 88.56 315 ARG A C 1
ATOM 2445 O O . ARG A 1 315 ? -0.099 19.126 14.364 1.00 88.56 315 ARG A O 1
ATOM 2452 N N . LEU A 1 316 ? -0.999 17.630 15.773 1.00 90.56 316 LEU A N 1
ATOM 2453 C CA . LEU A 1 316 ? -1.003 18.531 16.936 1.00 90.56 316 LEU A CA 1
ATOM 2454 C C . LEU A 1 316 ? 0.407 18.954 17.365 1.00 90.56 316 LEU A C 1
ATOM 2456 O O . LEU A 1 316 ? 0.603 20.054 17.885 1.00 90.56 316 LEU A O 1
ATOM 2460 N N . ARG A 1 317 ? 1.403 18.097 17.123 1.00 89.94 317 ARG A N 1
ATOM 2461 C CA . ARG A 1 317 ? 2.787 18.300 17.571 1.00 89.94 317 ARG A CA 1
ATOM 2462 C C . ARG A 1 317 ? 3.777 18.626 16.453 1.00 89.94 317 ARG A C 1
ATOM 2464 O O . ARG A 1 317 ? 4.935 18.893 16.753 1.00 89.94 317 ARG A O 1
ATOM 2471 N N . GLY A 1 318 ? 3.336 18.625 15.195 1.00 84.44 318 GLY A N 1
ATOM 2472 C CA . GLY A 1 318 ? 4.214 18.820 14.037 1.00 84.44 318 GLY A CA 1
ATOM 2473 C C . GLY A 1 318 ? 5.245 17.700 13.883 1.00 84.44 318 GLY A C 1
ATOM 2474 O O . GLY A 1 318 ? 6.384 17.958 13.509 1.00 84.44 318 GLY A O 1
ATOM 2475 N N . LEU A 1 319 ? 4.871 16.468 14.236 1.00 80.75 319 LEU A N 1
ATOM 2476 C CA . LEU A 1 319 ? 5.714 15.289 14.055 1.00 80.75 319 LEU A CA 1
ATOM 2477 C C . LEU A 1 319 ? 5.543 14.741 12.636 1.00 80.75 319 LEU A C 1
ATOM 2479 O O . LEU A 1 319 ? 4.439 14.733 12.093 1.00 80.75 319 LEU A O 1
ATOM 2483 N N . GLY A 1 320 ? 6.622 14.205 12.069 1.00 72.38 320 GLY A N 1
ATOM 2484 C CA . GLY A 1 320 ? 6.605 13.631 10.725 1.00 72.38 320 GLY A CA 1
ATOM 2485 C C . GLY A 1 320 ? 6.597 14.695 9.625 1.00 72.38 320 GLY A C 1
ATOM 2486 O O . GLY A 1 320 ? 7.123 15.789 9.802 1.00 72.38 320 GLY A O 1
ATOM 2487 N N . SER A 1 321 ? 6.048 14.340 8.463 1.00 64.38 321 SER A N 1
ATOM 2488 C CA . SER A 1 321 ? 6.025 15.196 7.265 1.00 64.38 321 SER A CA 1
ATOM 2489 C C . SER A 1 321 ? 4.693 15.921 7.046 1.00 64.38 321 SER A C 1
ATOM 2491 O O . SER A 1 321 ? 4.617 16.800 6.190 1.00 64.38 321 SER A O 1
ATOM 2493 N N . GLU A 1 322 ? 3.648 15.587 7.811 1.00 66.00 322 GLU A N 1
ATOM 2494 C CA . GLU A 1 322 ? 2.340 16.226 7.671 1.00 66.00 322 GLU A CA 1
ATOM 2495 C C . GLU A 1 322 ? 2.328 17.647 8.252 1.00 66.00 322 GLU A C 1
ATOM 2497 O O . GLU A 1 322 ? 2.962 17.954 9.263 1.00 66.00 322 GLU A O 1
ATOM 2502 N N . ARG A 1 323 ? 1.534 18.530 7.635 1.00 76.19 323 ARG A N 1
ATOM 2503 C CA . ARG A 1 323 ? 1.383 19.911 8.101 1.00 76.19 323 ARG A CA 1
ATOM 2504 C C . ARG A 1 323 ? 0.752 19.950 9.496 1.00 76.19 323 ARG A C 1
ATOM 2506 O O . ARG A 1 323 ? -0.375 19.469 9.679 1.00 76.19 323 ARG A O 1
ATOM 2513 N N . GLN A 1 324 ? 1.460 20.593 10.429 1.00 84.06 324 GLN A N 1
ATOM 2514 C CA . GLN A 1 324 ? 0.999 20.843 11.795 1.00 84.06 324 GLN A CA 1
ATOM 2515 C C . GLN A 1 324 ? -0.362 21.562 11.801 1.00 84.06 324 GLN A C 1
ATOM 2517 O O . GLN A 1 324 ? -0.588 22.497 11.028 1.00 84.06 324 GLN A O 1
ATOM 2522 N N . MET A 1 325 ? -1.257 21.119 12.682 1.00 84.50 325 MET A N 1
ATOM 2523 C CA . MET A 1 325 ? -2.571 21.705 12.941 1.00 84.50 325 MET A CA 1
ATOM 2524 C C . MET A 1 325 ? -2.802 21.791 14.454 1.00 84.50 325 MET A C 1
ATOM 2526 O O . MET A 1 325 ? -2.495 20.819 15.134 1.00 84.50 325 MET A O 1
ATOM 2530 N N . PRO A 1 326 ? -3.390 22.873 14.991 1.00 86.00 326 PRO A N 1
ATOM 2531 C CA . PRO A 1 326 ? -3.764 24.110 14.305 1.00 86.00 326 PRO A CA 1
ATOM 2532 C C . PRO A 1 326 ? -2.537 24.858 13.738 1.00 86.00 326 PRO A C 1
ATOM 2534 O O . PRO A 1 326 ? -1.418 24.657 14.215 1.00 86.00 326 PRO A O 1
ATOM 2537 N N . PRO A 1 327 ? -2.713 25.679 12.686 1.00 74.50 327 PRO A N 1
ATOM 2538 C CA . PRO A 1 327 ? -1.617 26.441 12.102 1.00 74.50 327 PRO A CA 1
ATOM 2539 C C . PRO A 1 327 ? -1.067 27.444 13.124 1.00 74.50 327 PRO A C 1
ATOM 2541 O O . PRO A 1 327 ? -1.807 28.239 13.694 1.00 74.50 327 PRO A O 1
ATOM 2544 N N . GLY A 1 328 ? 0.243 27.399 13.350 1.00 67.44 328 GLY A N 1
ATOM 2545 C CA . GLY A 1 328 ? 0.923 28.238 14.334 1.00 67.44 328 GLY A CA 1
ATOM 2546 C C . GLY A 1 328 ? 2.176 27.537 14.834 1.00 67.44 328 GLY A C 1
ATOM 2547 O O . GLY A 1 328 ? 2.106 26.655 15.689 1.00 67.44 328 GLY A O 1
ATOM 2548 N N . ALA A 1 329 ? 3.334 27.897 14.278 1.00 60.03 329 ALA A N 1
ATOM 2549 C CA . ALA A 1 329 ? 4.593 27.314 14.719 1.00 60.03 329 ALA A CA 1
ATOM 2550 C C . ALA A 1 329 ? 4.814 27.649 16.205 1.00 60.03 329 ALA A C 1
ATOM 2552 O O . ALA A 1 329 ? 4.792 28.816 16.587 1.00 60.03 329 ALA A O 1
ATOM 2553 N N . ASN A 1 330 ? 5.073 26.621 17.019 1.00 75.12 330 ASN A N 1
ATOM 2554 C CA . ASN A 1 330 ? 5.468 26.710 18.431 1.00 75.12 330 ASN A CA 1
ATOM 2555 C C . ASN A 1 330 ? 4.383 26.960 19.500 1.00 75.12 330 ASN A C 1
ATOM 2557 O O . ASN A 1 330 ? 4.770 27.315 20.608 1.00 75.12 330 ASN A O 1
ATOM 2561 N N . LEU A 1 331 ? 3.091 26.674 19.278 1.00 83.38 331 LEU A N 1
ATOM 2562 C CA . LEU A 1 331 ? 2.069 26.757 20.355 1.00 83.38 331 LEU A CA 1
ATOM 2563 C C . LEU A 1 331 ? 2.469 26.021 21.648 1.00 83.38 331 LEU A C 1
ATOM 2565 O O . LEU A 1 331 ? 2.256 26.516 22.748 1.00 83.38 331 LEU A O 1
ATOM 2569 N N . ILE A 1 332 ? 3.145 24.875 21.516 1.00 85.06 332 ILE A N 1
ATOM 2570 C CA . ILE A 1 332 ? 3.697 24.100 22.643 1.00 85.06 332 ILE A CA 1
ATOM 2571 C C . ILE A 1 332 ? 4.678 24.923 23.495 1.00 85.06 332 ILE A C 1
ATOM 2573 O O . ILE A 1 332 ? 4.749 24.725 24.704 1.00 85.06 332 ILE A O 1
ATOM 2577 N N . LYS A 1 333 ? 5.442 25.829 22.876 1.00 84.56 333 LYS A N 1
ATOM 2578 C CA . LYS A 1 333 ? 6.428 26.682 23.554 1.00 84.56 333 LYS A CA 1
ATOM 2579 C C . LYS A 1 333 ? 5.845 28.027 23.984 1.00 84.56 333 LYS A C 1
ATOM 2581 O O . LYS A 1 333 ? 6.339 28.606 24.943 1.00 84.56 333 LYS A O 1
ATOM 2586 N N . THR A 1 334 ? 4.865 28.550 23.249 1.00 86.62 334 THR A N 1
ATOM 2587 C CA . THR A 1 334 ? 4.375 29.924 23.416 1.00 86.62 334 THR A CA 1
ATOM 2588 C C . THR A 1 334 ? 3.128 30.028 24.287 1.00 86.62 334 THR A C 1
ATOM 2590 O O . THR A 1 334 ? 2.891 31.094 24.848 1.00 86.62 334 THR A O 1
ATOM 2593 N N . GLU A 1 335 ? 2.342 28.959 24.431 1.00 87.94 335 GLU A N 1
ATOM 2594 C CA . GLU A 1 335 ? 1.092 28.973 25.194 1.00 87.94 335 GLU A CA 1
ATOM 2595 C C . GLU A 1 335 ? 1.197 28.087 26.452 1.00 87.94 335 GLU A C 1
ATOM 2597 O O . GLU A 1 335 ? 1.270 26.854 26.353 1.00 87.94 335 GLU A O 1
ATOM 2602 N N . PRO A 1 336 ? 1.187 28.686 27.660 1.00 89.88 336 PRO A N 1
ATOM 2603 C CA . PRO A 1 336 ? 1.207 27.934 28.908 1.00 89.88 336 PRO A CA 1
ATOM 2604 C C . PRO A 1 336 ? 0.054 26.928 28.987 1.00 89.88 336 PRO A C 1
ATOM 2606 O O . PRO A 1 336 ? -1.108 27.268 28.790 1.00 89.88 336 PRO A O 1
ATOM 2609 N N 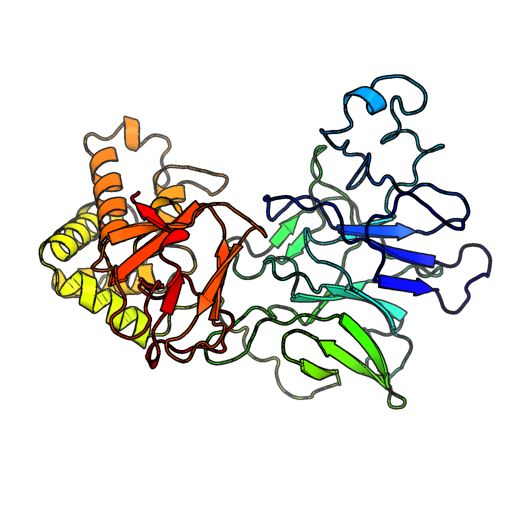. GLY A 1 337 ? 0.375 25.673 29.300 1.00 90.38 337 GLY A N 1
ATOM 2610 C CA . GLY A 1 337 ? -0.615 24.602 29.435 1.00 90.38 337 GLY A CA 1
ATOM 2611 C C . GLY A 1 337 ? -1.016 23.914 28.126 1.00 90.38 337 GLY A C 1
ATOM 2612 O O . GLY A 1 337 ? -1.648 22.860 28.195 1.00 90.38 337 GLY A O 1
ATOM 2613 N N . TYR A 1 338 ? -0.595 24.409 26.954 1.00 92.25 338 TYR A N 1
ATOM 2614 C CA . TYR A 1 338 ? -0.928 23.769 25.676 1.00 92.25 338 TYR A CA 1
ATOM 2615 C C . TYR A 1 338 ? -0.335 22.361 25.562 1.00 92.25 338 TYR A C 1
ATOM 2617 O O . TYR A 1 338 ? -1.041 21.427 25.199 1.00 92.25 338 TYR A O 1
ATOM 2625 N N . ALA A 1 339 ? 0.925 22.169 25.972 1.00 92.56 339 ALA A N 1
ATOM 2626 C CA . ALA A 1 339 ? 1.544 20.841 26.023 1.00 92.56 339 ALA A CA 1
ATOM 2627 C C . ALA A 1 339 ? 0.704 19.847 26.848 1.00 92.56 339 ALA A C 1
ATOM 2629 O O . ALA A 1 339 ? 0.395 18.755 26.381 1.00 92.56 339 ALA A O 1
ATOM 2630 N N . LYS A 1 340 ? 0.234 20.282 28.025 1.00 95.31 34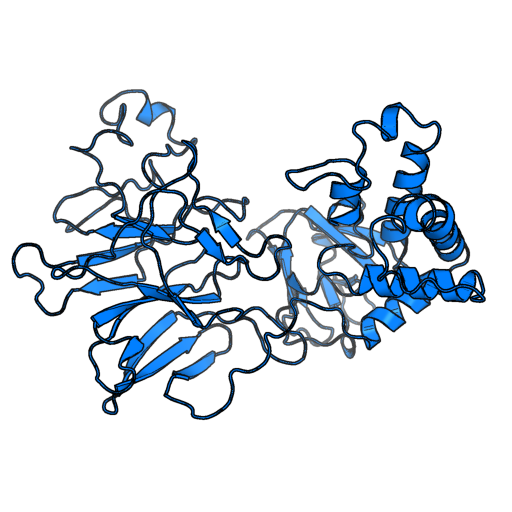0 LYS A N 1
ATOM 2631 C CA . LYS A 1 340 ? -0.615 19.477 28.910 1.00 95.31 340 LYS A CA 1
ATOM 2632 C C . LYS A 1 340 ? -1.977 19.167 28.282 1.00 95.31 340 LYS A C 1
ATOM 2634 O O . LYS A 1 340 ? -2.486 18.069 28.464 1.00 95.31 340 LYS A O 1
ATOM 2639 N N . LEU A 1 341 ? -2.567 20.102 27.532 1.00 95.75 341 LEU A N 1
ATOM 2640 C CA . LEU A 1 341 ? -3.796 19.853 26.770 1.00 95.75 341 LEU A CA 1
ATOM 2641 C C . LEU A 1 341 ? -3.587 18.763 25.708 1.00 95.75 341 LEU A C 1
ATOM 2643 O O . LEU A 1 341 ? -4.444 17.896 25.544 1.00 95.75 341 LEU A O 1
ATOM 2647 N N . LEU A 1 342 ? -2.443 18.771 25.019 1.00 95.25 342 LEU A N 1
ATOM 2648 C CA . LEU A 1 342 ? -2.114 17.713 24.064 1.00 95.25 342 LEU A CA 1
ATOM 2649 C C . LEU A 1 342 ? -1.908 16.358 24.761 1.00 95.25 342 LEU A C 1
ATOM 2651 O O . LEU A 1 342 ? -2.271 15.324 24.203 1.00 95.25 342 LEU A O 1
ATOM 2655 N N . ASP A 1 343 ? -1.368 16.347 25.980 1.00 96.31 343 ASP A N 1
ATOM 2656 C CA . ASP A 1 343 ? -1.244 15.120 26.776 1.00 96.31 343 ASP A CA 1
ATOM 2657 C C . ASP A 1 343 ? -2.619 14.590 27.210 1.00 96.31 343 ASP A C 1
ATOM 2659 O O . ASP A 1 343 ? -2.837 13.383 27.193 1.00 96.31 343 ASP A O 1
ATOM 2663 N N . VAL A 1 344 ? -3.591 15.469 27.499 1.00 97.81 344 VAL A N 1
ATOM 2664 C CA . VAL A 1 344 ? -4.992 15.067 27.741 1.00 97.81 344 VAL A CA 1
ATOM 2665 C C . VAL A 1 344 ? -5.614 14.429 26.494 1.00 97.81 344 VAL A C 1
ATOM 2667 O O . VAL A 1 344 ? -6.364 13.461 26.622 1.00 97.81 344 VAL A O 1
ATOM 2670 N N . ALA A 1 345 ? -5.298 14.932 25.296 1.00 96.75 345 ALA A N 1
ATOM 2671 C CA . ALA A 1 345 ? -5.753 14.329 24.044 1.00 96.75 345 ALA A CA 1
ATOM 2672 C C . ALA A 1 345 ? -5.151 12.931 23.823 1.00 96.75 345 ALA A C 1
ATOM 2674 O O . ALA A 1 345 ? -5.873 12.006 23.448 1.00 96.75 345 ALA A O 1
ATOM 2675 N N . ASP A 1 346 ? -3.862 12.747 24.114 1.00 96.00 346 ASP A N 1
ATOM 2676 C CA . ASP A 1 346 ? -3.224 11.429 24.045 1.00 96.00 346 ASP A CA 1
ATOM 2677 C C . ASP A 1 346 ? -3.810 10.471 25.096 1.00 96.00 346 ASP A C 1
ATOM 2679 O O . ASP A 1 346 ? -4.107 9.316 24.791 1.00 96.00 346 ASP A O 1
ATOM 2683 N N . ASP A 1 347 ? -4.034 10.948 26.323 1.00 96.69 347 ASP A N 1
ATOM 2684 C CA . ASP A 1 347 ? -4.623 10.162 27.409 1.00 96.69 347 ASP A CA 1
ATOM 2685 C C . ASP A 1 347 ? -6.066 9.746 27.114 1.00 96.69 347 ASP A C 1
ATOM 2687 O O . ASP A 1 347 ? -6.466 8.635 27.475 1.00 96.69 347 ASP A O 1
ATOM 2691 N N . LEU A 1 348 ? -6.846 10.614 26.458 1.00 97.50 348 LEU A N 1
ATOM 2692 C CA . LEU A 1 348 ? -8.174 10.271 25.958 1.00 97.50 348 LEU A CA 1
ATOM 2693 C C . LEU A 1 348 ? -8.067 9.060 25.033 1.00 97.50 348 LEU A C 1
ATOM 2695 O O . LEU A 1 348 ? -8.715 8.053 25.303 1.00 97.50 348 LEU A O 1
ATOM 2699 N N . VAL A 1 349 ? -7.212 9.129 24.004 1.00 95.12 349 VAL A N 1
ATOM 2700 C CA . VAL A 1 349 ? -7.021 8.041 23.030 1.00 95.12 349 VAL A CA 1
ATOM 2701 C C . VAL A 1 349 ? -6.498 6.771 23.704 1.00 95.12 349 VAL A C 1
ATOM 2703 O O . VAL A 1 349 ? -7.003 5.681 23.438 1.00 95.12 349 VAL A O 1
ATOM 2706 N N . ALA A 1 350 ? -5.537 6.890 24.620 1.00 94.44 350 ALA A N 1
ATOM 2707 C CA . ALA A 1 350 ? -4.946 5.764 25.337 1.00 94.44 350 ALA A CA 1
ATOM 2708 C C . ALA A 1 350 ? -5.952 4.988 26.198 1.00 94.44 350 ALA A C 1
ATOM 2710 O O . ALA A 1 350 ? -5.774 3.787 26.400 1.00 94.44 350 ALA A O 1
ATOM 2711 N N . ARG A 1 351 ? -6.982 5.660 26.725 1.00 94.81 351 ARG A N 1
ATOM 2712 C CA . ARG A 1 351 ? -7.928 5.090 27.698 1.00 94.81 351 ARG A CA 1
ATOM 2713 C C . ARG A 1 351 ? -9.334 4.864 27.144 1.00 94.81 351 ARG A C 1
ATOM 2715 O O . ARG A 1 351 ? -10.193 4.423 27.895 1.00 94.81 351 ARG A O 1
ATOM 2722 N N . MET A 1 352 ? -9.559 5.093 25.846 1.00 93.69 352 MET A N 1
ATOM 2723 C CA . MET A 1 352 ? -10.872 4.885 25.209 1.00 93.69 352 MET A CA 1
ATOM 2724 C C . MET A 1 352 ? -11.419 3.470 25.388 1.00 93.69 352 MET A C 1
ATOM 2726 O O . MET A 1 352 ? -12.627 3.267 25.417 1.00 93.69 352 MET A O 1
ATOM 2730 N N . VAL A 1 353 ? -10.523 2.485 25.440 1.00 92.81 353 VAL A N 1
ATOM 2731 C CA . VAL A 1 353 ? -10.873 1.077 25.574 1.00 92.81 353 VAL A CA 1
ATOM 2732 C C . VAL A 1 353 ? -10.415 0.595 26.949 1.00 92.81 353 VAL A C 1
ATOM 2734 O O . VAL A 1 353 ? -9.224 0.703 27.256 1.00 92.81 353 VAL A O 1
ATOM 2737 N N . PRO A 1 354 ? -11.314 0.017 27.763 1.00 91.75 354 PRO A N 1
ATOM 2738 C CA . PRO A 1 354 ? -10.934 -0.602 29.023 1.00 91.75 354 PRO A CA 1
ATOM 2739 C C . PRO A 1 354 ? -9.980 -1.774 28.793 1.00 91.75 354 PRO A C 1
ATOM 2741 O O . PRO A 1 354 ? -10.253 -2.667 27.990 1.00 91.75 354 PRO A O 1
ATOM 2744 N N . GLY A 1 355 ? -8.867 -1.795 29.519 1.00 92.75 355 GLY A N 1
ATOM 2745 C CA . GLY A 1 355 ? -7.903 -2.884 29.449 1.00 92.75 355 GLY A CA 1
ATOM 2746 C C . GLY A 1 355 ? -6.472 -2.433 29.696 1.00 92.75 355 GLY A C 1
ATOM 2747 O O . GLY A 1 355 ? -6.194 -1.282 30.033 1.00 92.75 355 GLY A O 1
ATOM 2748 N N . SER A 1 356 ? -5.549 -3.374 29.534 1.00 93.88 356 SER A N 1
ATOM 2749 C CA . SER A 1 356 ? -4.114 -3.128 29.655 1.00 93.88 356 SER A CA 1
ATOM 2750 C C . SER A 1 356 ? -3.517 -2.893 28.276 1.00 93.88 356 SER A C 1
ATOM 2752 O O . SER A 1 356 ? -3.605 -3.757 27.406 1.00 93.88 356 SER A O 1
ATOM 2754 N N . ARG A 1 357 ? -2.879 -1.742 28.069 1.00 93.50 357 ARG A N 1
ATOM 2755 C CA . ARG A 1 357 ? -2.121 -1.483 26.842 1.00 93.50 357 ARG A CA 1
ATOM 2756 C C . ARG A 1 357 ? -0.835 -2.310 26.863 1.00 93.50 357 ARG A C 1
ATOM 2758 O O . ARG A 1 357 ? -0.065 -2.237 27.818 1.00 93.50 357 ARG A O 1
ATOM 2765 N N . MET A 1 358 ? -0.616 -3.093 25.817 1.00 93.88 358 MET A N 1
ATOM 2766 C CA . MET A 1 358 ? 0.517 -4.006 25.686 1.00 93.88 358 MET A CA 1
ATOM 2767 C C . MET A 1 358 ? 1.136 -3.844 24.298 1.00 93.88 358 MET A C 1
ATOM 2769 O O . MET A 1 358 ? 0.428 -3.601 23.325 1.00 93.88 358 MET A O 1
ATOM 2773 N N . ARG A 1 359 ? 2.451 -4.008 24.186 1.00 91.50 359 ARG A N 1
ATOM 2774 C CA . ARG A 1 359 ? 3.189 -3.953 22.920 1.00 91.50 359 ARG A CA 1
ATOM 2775 C C . ARG A 1 359 ? 3.450 -5.351 22.375 1.00 91.50 359 ARG A C 1
ATOM 2777 O O . ARG A 1 359 ? 3.844 -6.253 23.120 1.00 91.50 359 ARG A O 1
ATOM 2784 N N . VAL A 1 360 ? 3.273 -5.515 21.067 1.00 89.81 360 VAL A N 1
ATOM 2785 C CA . VAL A 1 360 ? 3.578 -6.757 20.349 1.00 89.81 360 VAL A CA 1
ATOM 2786 C C . VAL A 1 360 ? 5.093 -6.922 20.210 1.00 89.81 360 VAL A C 1
ATOM 2788 O O . VAL A 1 360 ? 5.781 -6.072 19.636 1.00 89.81 360 VAL A O 1
ATOM 2791 N N . LYS A 1 361 ? 5.619 -8.025 20.751 1.00 86.06 361 LYS A N 1
ATOM 2792 C CA . LYS A 1 361 ? 7.050 -8.342 20.781 1.00 86.06 361 LYS A CA 1
ATOM 2793 C C . LYS A 1 361 ? 7.592 -8.697 19.392 1.00 86.06 361 LYS A C 1
ATOM 2795 O O . LYS A 1 361 ? 6.943 -9.462 18.667 1.00 86.06 361 LYS A O 1
ATOM 2800 N N . PRO A 1 362 ? 8.833 -8.283 19.084 1.00 73.44 362 PRO A N 1
ATOM 2801 C CA . PRO A 1 362 ? 9.588 -8.825 17.962 1.00 73.44 362 PRO A CA 1
ATOM 2802 C C . PRO A 1 362 ? 9.801 -10.347 18.065 1.00 73.44 362 PRO A C 1
ATOM 2804 O O . PRO A 1 362 ? 9.841 -10.913 19.159 1.00 73.44 362 PRO A O 1
ATOM 2807 N N . GLY A 1 363 ? 9.955 -11.015 16.921 1.00 57.81 363 GLY A N 1
ATOM 2808 C CA . GLY A 1 363 ? 10.473 -12.387 16.805 1.00 57.81 363 GLY A CA 1
ATOM 2809 C C . GLY A 1 363 ? 9.791 -13.206 15.700 1.00 57.81 363 GLY A C 1
ATOM 2810 O O . GLY A 1 363 ? 8.574 -13.309 15.674 1.00 57.81 363 GLY A O 1
ATOM 2811 N N . GLY A 1 364 ? 10.556 -13.822 14.799 1.00 60.19 364 GLY A N 1
ATOM 2812 C CA . GLY A 1 364 ? 10.005 -14.482 13.600 1.00 60.19 364 GLY A CA 1
ATOM 2813 C C . GLY A 1 364 ? 9.694 -13.497 12.455 1.00 60.19 364 GLY A C 1
ATOM 2814 O O . GLY A 1 364 ? 10.248 -12.394 12.471 1.00 60.19 364 GLY A O 1
ATOM 2815 N N . PRO A 1 365 ? 8.851 -13.874 11.462 1.00 57.84 365 PRO A N 1
ATOM 2816 C CA . PRO A 1 365 ? 8.398 -12.976 10.386 1.00 57.84 365 PRO A CA 1
ATOM 2817 C C . PRO A 1 365 ? 7.887 -11.645 10.962 1.00 57.84 365 PRO A C 1
ATOM 2819 O O . PRO A 1 365 ? 7.417 -11.667 12.093 1.00 57.84 365 PRO A O 1
ATOM 2822 N N . PRO A 1 366 ? 7.940 -10.505 10.244 1.00 62.25 366 PRO A N 1
ATOM 2823 C CA . PRO A 1 366 ? 7.828 -9.137 10.798 1.00 62.25 366 PRO A CA 1
ATOM 2824 C C . PRO A 1 366 ? 6.491 -8.769 11.488 1.00 62.25 366 PRO A C 1
ATOM 2826 O O . PRO A 1 366 ? 6.270 -7.613 11.858 1.00 62.25 366 PRO A O 1
ATOM 2829 N N . HIS A 1 367 ? 5.600 -9.738 11.661 1.00 77.69 367 HIS A N 1
ATOM 2830 C CA . HIS A 1 367 ? 4.244 -9.623 12.159 1.00 77.69 367 HIS A CA 1
ATOM 2831 C C . HIS A 1 367 ? 3.879 -10.825 13.049 1.00 77.69 367 HIS A C 1
ATOM 2833 O O . HIS A 1 367 ? 4.442 -11.918 12.937 1.00 77.69 367 HIS A O 1
ATOM 2839 N N . ARG A 1 368 ? 2.912 -10.645 13.953 1.00 84.12 368 ARG A N 1
ATOM 2840 C CA . ARG A 1 368 ? 2.339 -11.716 14.781 1.00 84.12 368 ARG A CA 1
ATOM 2841 C C . ARG A 1 368 ? 0.907 -11.991 14.369 1.00 84.12 368 ARG A C 1
ATOM 2843 O O . ARG A 1 368 ? 0.079 -11.089 14.421 1.00 84.12 368 ARG A O 1
ATOM 2850 N N . LYS A 1 369 ? 0.612 -13.247 14.038 1.00 86.50 369 LYS A N 1
ATOM 2851 C CA . LYS A 1 369 ? -0.760 -13.683 13.781 1.00 86.50 369 LYS A CA 1
ATOM 2852 C C . LYS A 1 369 ? -1.625 -13.587 15.034 1.00 86.50 369 LYS A C 1
ATOM 2854 O O . LYS A 1 369 ? -1.150 -13.836 16.148 1.00 86.50 369 LYS A O 1
ATOM 2859 N N . PHE A 1 370 ? -2.898 -13.296 14.830 1.00 90.06 370 PHE A N 1
ATOM 2860 C CA . PHE A 1 370 ? -3.936 -13.403 15.845 1.00 90.06 370 PHE A CA 1
ATOM 2861 C C . PHE A 1 370 ? -5.150 -14.135 15.275 1.00 90.06 370 PHE A C 1
ATOM 2863 O O . PHE A 1 370 ? -5.294 -14.310 14.066 1.00 90.06 370 PHE A O 1
ATOM 2870 N N . PHE A 1 371 ? -6.000 -14.615 16.173 1.00 91.31 371 PHE A N 1
ATOM 2871 C CA . PHE A 1 371 ? -7.014 -15.607 15.850 1.00 91.31 371 PHE A CA 1
ATOM 2872 C C . PHE A 1 371 ? -8.343 -15.277 16.511 1.00 91.31 371 PHE A C 1
ATOM 2874 O O . PHE A 1 371 ? -8.382 -14.588 17.533 1.00 91.31 371 PHE A O 1
ATOM 2881 N N . ALA A 1 372 ? -9.419 -15.834 15.975 1.00 90.38 372 ALA A N 1
ATOM 2882 C CA . ALA A 1 372 ? -10.724 -15.843 16.615 1.00 90.38 372 ALA A CA 1
ATOM 2883 C C . ALA A 1 372 ? -10.777 -16.927 17.706 1.00 90.38 372 ALA A C 1
ATOM 2885 O O . ALA A 1 372 ? -9.871 -17.772 17.834 1.00 90.38 372 ALA A O 1
ATOM 2886 N N . ALA A 1 373 ? -11.841 -16.914 18.514 1.00 89.94 373 ALA A N 1
ATOM 2887 C CA . ALA A 1 373 ? -12.081 -17.944 19.527 1.00 89.94 373 ALA A CA 1
ATOM 2888 C C . ALA A 1 373 ? -12.003 -19.361 18.929 1.00 89.94 373 ALA A C 1
ATOM 2890 O O . ALA A 1 373 ? -11.267 -20.200 19.453 1.00 89.94 373 ALA A O 1
ATOM 2891 N N . ASP A 1 374 ? -12.639 -19.572 17.772 1.00 89.69 374 ASP A N 1
ATOM 2892 C CA . ASP A 1 374 ? -12.681 -20.835 17.015 1.00 89.69 374 ASP A CA 1
ATOM 2893 C C . ASP A 1 374 ? -11.343 -21.236 16.355 1.00 89.69 374 ASP A C 1
ATOM 2895 O O . ASP A 1 374 ? -11.233 -22.313 15.778 1.00 89.69 374 ASP A O 1
ATOM 2899 N N . GLY A 1 375 ? -10.303 -20.401 16.462 1.00 88.06 375 GLY A N 1
ATOM 2900 C CA . GLY A 1 375 ? -8.973 -20.675 15.913 1.00 88.06 375 GLY A CA 1
ATOM 2901 C C . GLY A 1 375 ? -8.762 -20.197 14.481 1.00 88.06 375 GLY A C 1
ATOM 2902 O O . GLY A 1 375 ? -7.650 -20.334 13.973 1.00 88.06 375 GLY A O 1
ATOM 2903 N N . ARG A 1 376 ? -9.771 -19.586 13.855 1.00 87.75 376 ARG A N 1
ATOM 2904 C CA . ARG A 1 376 ? -9.630 -18.963 12.537 1.00 87.75 376 ARG A CA 1
ATOM 2905 C C . ARG A 1 376 ? -8.557 -17.881 12.565 1.00 87.75 376 ARG A C 1
ATOM 2907 O O . ARG A 1 376 ? -8.522 -17.070 13.489 1.00 87.75 376 ARG A O 1
ATOM 2914 N N . ASP A 1 377 ? -7.686 -17.882 11.560 1.00 86.31 377 ASP A N 1
ATOM 2915 C CA . ASP A 1 377 ? -6.711 -16.814 11.340 1.00 86.31 377 ASP A CA 1
ATOM 2916 C C . ASP A 1 377 ? -7.469 -15.516 11.051 1.00 86.31 377 ASP A C 1
ATOM 2918 O O . ASP A 1 377 ? -8.304 -15.486 10.145 1.00 86.31 377 ASP A O 1
ATOM 2922 N N . CYS A 1 378 ? -7.198 -14.471 11.829 1.00 79.31 378 CYS A N 1
ATOM 2923 C CA . CYS A 1 378 ? -7.838 -13.168 11.683 1.00 79.31 378 CYS A CA 1
ATOM 2924 C C . CYS A 1 378 ? -6.908 -12.099 11.123 1.00 79.31 378 CYS A C 1
ATOM 2926 O O . CYS A 1 378 ? -7.352 -10.962 10.994 1.00 79.31 378 CYS A O 1
ATOM 2928 N N . GLY A 1 379 ? -5.665 -12.437 10.780 1.00 80.25 379 GLY A N 1
ATOM 2929 C CA . GLY A 1 379 ? -4.658 -11.517 10.271 1.00 80.25 379 GLY A CA 1
ATOM 2930 C C . GLY A 1 379 ? -3.435 -11.416 11.172 1.00 80.25 379 GLY A C 1
ATOM 2931 O O . GLY A 1 379 ? -3.165 -12.282 12.013 1.00 80.25 379 GLY A O 1
ATOM 2932 N N . ASP A 1 380 ? -2.666 -10.352 10.972 1.00 83.81 380 ASP A N 1
ATOM 2933 C CA . ASP A 1 380 ? -1.362 -10.174 11.588 1.00 83.81 380 ASP A CA 1
ATOM 2934 C C . ASP A 1 380 ? -1.108 -8.732 12.045 1.00 83.81 380 ASP A C 1
ATOM 2936 O O . ASP A 1 380 ? -1.574 -7.760 11.455 1.00 83.81 380 ASP A O 1
ATOM 2940 N N . ILE A 1 381 ? -0.391 -8.601 13.163 1.00 80.00 381 ILE A N 1
ATOM 2941 C CA . ILE A 1 381 ? -0.066 -7.321 13.793 1.00 80.00 381 ILE A CA 1
ATOM 2942 C C . ILE A 1 381 ? 1.451 -7.103 13.710 1.00 80.00 381 ILE A C 1
ATOM 2944 O O . ILE A 1 381 ? 2.208 -7.933 14.230 1.00 80.00 381 ILE A O 1
ATOM 2948 N N . PRO A 1 382 ? 1.922 -5.996 13.105 1.00 77.69 382 PRO A N 1
ATOM 2949 C CA . PRO A 1 382 ? 3.338 -5.658 13.049 1.00 77.69 382 PRO A CA 1
ATOM 2950 C C . PRO A 1 382 ? 3.984 -5.537 14.432 1.00 77.69 382 PRO A C 1
ATOM 2952 O O . PRO A 1 382 ? 3.347 -5.165 15.421 1.00 77.69 382 PRO A O 1
ATOM 2955 N N . PHE A 1 383 ? 5.287 -5.797 14.503 1.00 82.44 383 PHE A N 1
ATOM 2956 C CA . PHE A 1 383 ? 6.045 -5.604 15.739 1.00 82.44 383 PHE A CA 1
ATOM 2957 C C . PHE A 1 383 ? 6.003 -4.157 16.232 1.00 82.44 383 PHE A C 1
ATOM 2959 O O . PHE A 1 383 ? 5.952 -3.208 15.452 1.00 82.44 383 PHE A O 1
ATOM 2966 N N . GLY A 1 384 ? 6.045 -3.985 17.554 1.00 81.25 384 GLY A N 1
ATOM 2967 C CA . GLY A 1 384 ? 6.035 -2.666 18.182 1.00 81.25 384 GLY A CA 1
ATOM 2968 C C . GLY A 1 384 ? 4.656 -2.008 18.255 1.00 81.25 384 GLY A C 1
ATOM 2969 O O . GLY A 1 384 ? 4.511 -1.038 19.000 1.00 81.25 384 GLY A O 1
ATOM 2970 N N . LYS A 1 385 ? 3.640 -2.547 17.567 1.00 85.00 385 LYS A N 1
ATOM 2971 C CA . LYS A 1 385 ? 2.261 -2.065 17.677 1.00 85.00 385 LYS A CA 1
ATOM 2972 C C . LYS A 1 385 ? 1.683 -2.314 19.063 1.00 85.00 385 LYS A C 1
ATOM 2974 O O . LYS A 1 385 ? 2.023 -3.294 19.734 1.00 85.00 385 LYS A O 1
ATOM 2979 N N . VAL A 1 386 ? 0.812 -1.401 19.479 1.00 88.31 386 VAL A N 1
ATOM 2980 C CA . VAL A 1 386 ? 0.111 -1.464 20.759 1.00 88.31 386 VAL A CA 1
ATOM 2981 C C . VAL A 1 386 ? -1.264 -2.085 20.558 1.00 88.31 386 VAL A C 1
ATOM 2983 O O . VAL A 1 386 ? -1.991 -1.730 19.636 1.00 88.31 386 VAL A O 1
ATOM 2986 N N . VAL A 1 387 ? -1.625 -2.998 21.453 1.00 91.38 387 VAL A N 1
ATOM 2987 C CA . VAL A 1 387 ? -2.963 -3.583 21.560 1.00 91.38 387 VAL A CA 1
ATOM 2988 C C . VAL A 1 387 ? -3.517 -3.353 22.962 1.00 91.38 387 VAL A C 1
ATOM 2990 O O . VAL A 1 387 ? -2.760 -3.279 23.932 1.00 91.38 387 VAL A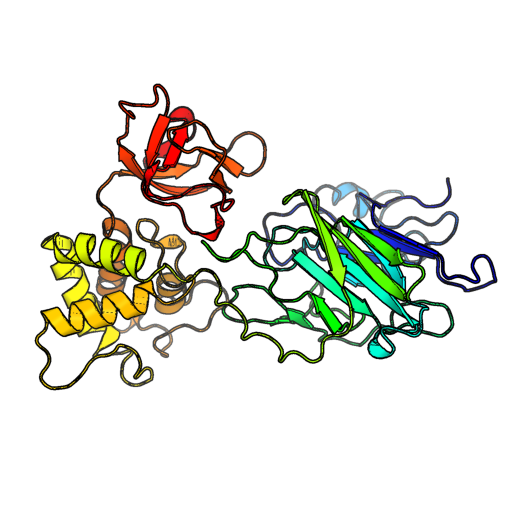 O 1
ATOM 2993 N N . VAL A 1 388 ? -4.841 -3.271 23.090 1.00 93.69 388 VAL A N 1
ATOM 2994 C CA . VAL A 1 388 ? -5.507 -3.184 24.398 1.00 93.69 388 VAL A CA 1
ATOM 2995 C C . VAL A 1 388 ? -5.999 -4.564 24.801 1.00 93.69 388 VAL A C 1
ATOM 2997 O O . VAL A 1 388 ? -6.993 -5.058 24.278 1.00 93.69 388 VAL A O 1
ATOM 3000 N N . VAL A 1 389 ? -5.300 -5.199 25.734 1.00 94.44 389 VAL A N 1
ATOM 3001 C CA . VAL A 1 389 ? -5.687 -6.489 26.305 1.00 94.44 389 VAL A CA 1
ATOM 3002 C C . VAL A 1 389 ? -6.863 -6.291 27.252 1.00 94.44 389 VAL A C 1
ATOM 3004 O O . VAL A 1 389 ? -6.723 -5.677 28.310 1.00 94.44 389 VAL A O 1
ATOM 3007 N N . THR A 1 390 ? -8.015 -6.830 26.866 1.00 93.19 390 THR A N 1
ATOM 3008 C CA . THR A 1 390 ? -9.255 -6.813 27.653 1.00 93.19 390 THR A CA 1
ATOM 3009 C C . THR A 1 390 ? -9.312 -7.985 28.626 1.00 93.19 390 THR A C 1
ATOM 3011 O O . THR A 1 390 ? -9.928 -7.884 29.681 1.00 93.19 390 THR A O 1
ATOM 3014 N N . GLU A 1 391 ? -8.623 -9.082 28.305 1.00 93.50 391 GLU A N 1
ATOM 3015 C CA . GLU A 1 391 ? -8.551 -10.278 29.136 1.00 93.50 391 GLU A CA 1
ATOM 3016 C C . GLU A 1 391 ? -7.145 -10.875 29.038 1.00 93.50 391 GLU A C 1
ATOM 3018 O O . GLU A 1 391 ? -6.753 -11.452 28.020 1.00 93.50 391 GLU A O 1
ATOM 3023 N N . ARG A 1 392 ? -6.346 -10.717 30.098 1.00 90.31 392 ARG A N 1
ATOM 3024 C CA . ARG A 1 392 ? -4.942 -11.155 30.085 1.00 90.31 392 ARG A CA 1
ATOM 3025 C C . ARG A 1 392 ? -4.810 -12.664 29.904 1.00 90.31 392 ARG A C 1
ATOM 3027 O O . ARG A 1 392 ? -3.971 -13.100 29.118 1.00 90.31 392 ARG A O 1
ATOM 3034 N N . PHE A 1 393 ? -5.656 -13.427 30.590 1.00 92.44 393 PHE A N 1
ATOM 3035 C CA . PHE A 1 393 ? -5.735 -14.879 30.497 1.00 92.44 393 PHE A CA 1
ATOM 3036 C C . PHE A 1 393 ? -7.111 -15.258 29.962 1.00 92.44 393 PHE A C 1
ATOM 3038 O O . PHE A 1 393 ? -8.068 -15.285 30.726 1.00 92.44 393 PHE A O 1
ATOM 3045 N N . ALA A 1 394 ? -7.203 -15.499 28.652 1.00 89.94 394 ALA A N 1
ATOM 3046 C CA . ALA A 1 394 ? -8.464 -15.825 28.002 1.00 89.94 394 ALA A CA 1
ATOM 3047 C C . ALA A 1 394 ? -9.049 -17.135 28.545 1.00 89.94 394 ALA A C 1
ATOM 3049 O O . ALA A 1 394 ? -8.474 -18.204 28.319 1.00 89.94 394 ALA A O 1
ATOM 3050 N N . VAL A 1 395 ? -10.215 -17.062 29.189 1.00 84.69 395 VAL A N 1
ATOM 3051 C CA . VAL A 1 395 ? -10.917 -18.216 29.779 1.00 84.69 395 VAL A CA 1
ATOM 3052 C C . VAL A 1 395 ? -11.185 -19.294 28.725 1.00 84.69 395 VAL A C 1
ATOM 3054 O O . VAL A 1 395 ? -10.974 -20.476 28.973 1.00 84.69 395 VAL A O 1
ATOM 3057 N N . ASN A 1 396 ? -11.557 -18.880 27.512 1.00 81.31 396 ASN A N 1
ATOM 3058 C CA . ASN A 1 396 ? -11.947 -19.791 26.432 1.00 81.31 396 ASN A CA 1
ATOM 3059 C C . ASN A 1 396 ? -10.790 -20.174 25.491 1.00 81.31 396 ASN A C 1
ATOM 3061 O O . ASN A 1 396 ? -11.020 -20.839 24.482 1.00 81.31 396 ASN A O 1
ATOM 3065 N N . LYS A 1 397 ? -9.551 -19.730 25.763 1.00 87.38 397 LYS A N 1
ATOM 3066 C CA . LYS A 1 397 ? -8.391 -20.006 24.896 1.00 87.38 397 LYS A CA 1
ATOM 3067 C C . LYS A 1 397 ? -7.069 -19.993 25.690 1.00 87.38 397 LYS A C 1
ATOM 3069 O O . LYS A 1 397 ? -6.361 -18.981 25.690 1.00 87.38 397 LYS A O 1
ATOM 3074 N N . PRO A 1 398 ? -6.706 -21.102 26.366 1.00 90.56 398 PRO A N 1
ATOM 3075 C CA . PRO A 1 398 ? -5.498 -21.179 27.190 1.00 90.56 398 PRO A CA 1
ATOM 3076 C C . PRO A 1 398 ? -4.224 -20.763 26.439 1.00 90.56 398 PRO A C 1
ATOM 3078 O O . PRO A 1 398 ? -4.012 -21.148 25.292 1.00 90.56 398 PRO A O 1
ATOM 3081 N N . GLY A 1 399 ? -3.371 -19.962 27.085 1.00 92.69 399 GLY A N 1
ATOM 3082 C CA . GLY A 1 399 ? -2.137 -19.419 26.492 1.00 92.69 399 GLY A CA 1
ATOM 3083 C C . GLY A 1 399 ? -2.325 -18.157 25.636 1.00 92.69 399 GLY A C 1
ATOM 3084 O O . GLY A 1 399 ? -1.338 -17.560 25.193 1.00 92.69 399 GLY A O 1
ATOM 3085 N N . PHE A 1 400 ? -3.566 -17.703 25.437 1.00 95.69 400 PHE A N 1
ATOM 3086 C CA . PHE A 1 400 ? -3.882 -16.483 24.698 1.00 95.69 400 PHE A CA 1
ATOM 3087 C C . PHE A 1 400 ? -4.396 -15.369 25.619 1.00 95.69 400 PHE A C 1
ATOM 3089 O O . PHE A 1 400 ? -4.946 -15.608 26.696 1.00 95.69 400 PHE A O 1
ATOM 3096 N N . SER A 1 401 ? -4.188 -14.129 25.191 1.00 95.56 401 SER A N 1
ATOM 3097 C CA . SER A 1 401 ? -4.877 -12.953 25.719 1.00 95.56 401 SER A CA 1
ATOM 3098 C C . SER A 1 401 ? -5.975 -12.560 24.747 1.00 95.56 401 SER A C 1
ATOM 3100 O O . SER A 1 401 ? -5.733 -12.529 23.535 1.00 95.56 401 SER A O 1
ATOM 3102 N N . ARG A 1 402 ? -7.154 -12.216 25.270 1.00 94.75 402 ARG A N 1
ATOM 3103 C CA . ARG A 1 402 ? -8.160 -11.503 24.486 1.00 94.75 402 ARG A CA 1
ATOM 3104 C C . ARG A 1 402 ? -7.781 -10.034 24.464 1.00 94.75 402 ARG A C 1
ATOM 3106 O O . ARG A 1 402 ? -7.443 -9.448 25.496 1.00 94.75 402 ARG A O 1
ATOM 3113 N N . PHE A 1 403 ? -7.847 -9.434 23.293 1.00 92.62 403 PHE A N 1
ATOM 3114 C CA . PHE A 1 403 ? -7.618 -8.011 23.134 1.00 92.62 403 PHE A CA 1
ATOM 3115 C C . PHE A 1 403 ? -8.780 -7.381 22.375 1.00 92.62 403 PHE A C 1
ATOM 3117 O O . PHE A 1 403 ? -9.554 -8.057 21.692 1.00 92.62 403 PHE A O 1
ATOM 3124 N N . PHE A 1 404 ? -8.961 -6.082 22.577 1.00 89.00 404 PHE A N 1
ATOM 3125 C CA . PHE A 1 404 ? -9.927 -5.302 21.827 1.00 89.00 404 PHE A CA 1
ATOM 3126 C C . PHE A 1 404 ? -9.535 -5.269 20.352 1.00 89.00 404 PHE A C 1
ATOM 3128 O O . PHE A 1 404 ? -8.347 -5.325 20.040 1.00 89.00 404 PHE A O 1
ATOM 3135 N N . ARG A 1 405 ? -10.541 -5.178 19.474 1.00 83.06 405 ARG A N 1
ATOM 3136 C CA . ARG A 1 405 ? -10.399 -5.195 18.014 1.00 83.06 405 ARG A CA 1
ATOM 3137 C C . ARG A 1 405 ? -9.131 -4.447 17.563 1.00 83.06 405 ARG A C 1
ATOM 3139 O O . ARG A 1 405 ? -8.973 -3.282 17.943 1.00 83.06 405 ARG A O 1
ATOM 3146 N N . PRO A 1 406 ? -8.225 -5.088 16.796 1.00 68.69 406 PRO A N 1
ATOM 3147 C CA . PRO A 1 406 ? -7.075 -4.381 16.250 1.00 68.69 406 PRO A CA 1
ATOM 3148 C C . PRO A 1 406 ? -7.536 -3.286 15.283 1.00 68.69 406 PRO A C 1
ATOM 3150 O O . PRO A 1 406 ? -8.696 -3.255 14.875 1.00 68.69 406 PRO A O 1
ATOM 3153 N N . ALA A 1 407 ? -6.627 -2.393 14.889 1.00 60.53 407 ALA A N 1
ATOM 3154 C CA . ALA A 1 407 ? -6.901 -1.533 13.742 1.00 60.53 407 ALA A CA 1
ATOM 3155 C C . ALA A 1 407 ? -7.339 -2.396 12.546 1.00 60.53 407 ALA A C 1
ATOM 3157 O O . ALA A 1 407 ? -6.817 -3.499 12.361 1.00 60.53 407 ALA A O 1
ATOM 3158 N N . ASP A 1 408 ? -8.294 -1.895 11.763 1.00 58.81 408 ASP A N 1
ATOM 3159 C CA . ASP A 1 408 ? -8.899 -2.640 10.658 1.00 58.81 408 ASP A CA 1
ATOM 3160 C C . ASP A 1 408 ? -7.832 -3.148 9.659 1.00 58.81 408 ASP A C 1
ATOM 3162 O O . ASP A 1 408 ? -7.940 -4.283 9.189 1.00 58.81 408 ASP A O 1
ATOM 3166 N N . THR A 1 409 ? -6.727 -2.404 9.512 1.00 57.16 409 THR A N 1
ATOM 3167 C CA . THR A 1 409 ? -5.538 -2.739 8.700 1.00 57.16 409 THR A CA 1
ATOM 3168 C C . THR A 1 409 ? -4.857 -4.050 9.066 1.00 57.16 409 THR A C 1
ATOM 3170 O O . THR A 1 409 ? -4.082 -4.579 8.271 1.00 57.16 409 THR A O 1
ATOM 3173 N N . HIS A 1 410 ? -5.097 -4.577 10.264 1.00 71.00 410 HIS A N 1
ATOM 3174 C CA . HIS A 1 410 ? -4.501 -5.827 10.732 1.00 71.00 410 HIS A CA 1
ATOM 3175 C C . HIS A 1 410 ? -5.449 -7.019 10.582 1.00 71.00 410 HIS A C 1
ATOM 3177 O O . HIS A 1 410 ? -5.014 -8.158 10.730 1.00 71.00 410 HIS A O 1
ATOM 3183 N N . LEU A 1 411 ? -6.735 -6.789 10.296 1.00 66.88 411 LEU A N 1
ATOM 3184 C CA . LEU A 1 411 ? -7.694 -7.867 10.075 1.00 66.88 411 LEU A CA 1
ATOM 3185 C C . LEU A 1 411 ? -7.504 -8.472 8.682 1.00 66.88 411 LEU A C 1
ATOM 3187 O O . LEU A 1 411 ? -7.210 -7.764 7.727 1.00 66.88 411 LEU A O 1
ATOM 3191 N N . ASN A 1 412 ? -7.718 -9.779 8.532 1.00 62.88 412 ASN A N 1
ATOM 3192 C CA . ASN A 1 412 ? -7.740 -10.458 7.235 1.00 62.88 412 ASN A CA 1
ATOM 3193 C C . ASN A 1 412 ? -9.168 -10.608 6.657 1.00 62.88 412 ASN A C 1
ATOM 3195 O O . ASN A 1 412 ? -9.330 -11.020 5.507 1.00 62.88 412 ASN A O 1
ATOM 3199 N N . GLY A 1 413 ? -10.196 -10.169 7.399 1.00 63.88 413 GLY A N 1
ATOM 3200 C CA . GLY A 1 413 ? -11.603 -10.085 6.970 1.00 63.88 413 GLY A CA 1
ATOM 3201 C C . GLY A 1 413 ? -12.415 -11.364 7.152 1.00 63.88 413 GLY A C 1
ATOM 3202 O O . GLY A 1 413 ? -13.630 -11.323 6.997 1.00 63.88 413 GLY A O 1
ATOM 3203 N N . ALA A 1 414 ? -11.780 -12.474 7.533 1.00 68.31 414 ALA A N 1
ATOM 3204 C CA . ALA A 1 414 ? -12.465 -13.734 7.817 1.00 68.31 414 ALA A CA 1
ATOM 3205 C C . ALA A 1 414 ? -13.117 -13.766 9.215 1.00 68.31 414 ALA A C 1
ATOM 3207 O O . ALA A 1 414 ? -13.840 -14.710 9.545 1.00 68.31 414 ALA A O 1
ATOM 3208 N N . CYS A 1 415 ? -12.847 -12.757 10.048 1.00 74.56 415 CYS A N 1
ATOM 3209 C CA . CYS A 1 415 ? -13.265 -12.692 11.443 1.00 74.56 415 CYS A CA 1
ATOM 3210 C C . CYS A 1 415 ? -14.207 -11.519 11.717 1.00 74.56 415 CYS A C 1
ATOM 3212 O O . CYS A 1 415 ? -14.028 -10.425 11.183 1.00 74.56 415 CYS A O 1
ATOM 3214 N N . THR A 1 416 ? -15.177 -11.760 12.600 1.00 75.00 416 THR A N 1
ATOM 3215 C CA . THR A 1 416 ? -16.092 -10.752 13.145 1.00 75.00 416 THR A CA 1
ATOM 3216 C C . THR A 1 416 ? -15.790 -10.508 14.624 1.00 75.00 416 THR A C 1
ATOM 3218 O O . THR A 1 416 ? -15.093 -11.292 15.273 1.00 75.00 416 THR A O 1
ATOM 3221 N N . ASP A 1 417 ? -16.342 -9.427 15.177 1.00 76.12 417 ASP A N 1
ATOM 3222 C CA . ASP A 1 417 ? -16.173 -9.089 16.595 1.00 76.12 417 ASP A CA 1
ATOM 3223 C C . ASP A 1 417 ? -16.817 -10.117 17.541 1.00 76.12 417 ASP A C 1
ATOM 3225 O O . ASP A 1 417 ? -16.418 -10.199 18.708 1.00 76.12 417 ASP A O 1
ATOM 3229 N N . ASP A 1 418 ? -17.777 -10.906 17.047 1.00 79.38 418 ASP A N 1
ATOM 3230 C CA . ASP A 1 418 ? -18.560 -11.867 17.835 1.00 79.38 418 ASP A CA 1
ATOM 3231 C C . ASP A 1 418 ? -17.669 -12.936 18.464 1.00 79.38 418 ASP A C 1
ATOM 3233 O O . ASP A 1 418 ? -17.810 -13.275 19.639 1.00 79.38 418 ASP A O 1
ATOM 3237 N N . ASN A 1 419 ? -16.679 -13.403 17.700 1.00 81.56 419 ASN A N 1
ATOM 3238 C CA . ASN A 1 419 ? -15.741 -14.424 18.148 1.00 81.56 419 ASN A CA 1
ATOM 3239 C C . ASN A 1 419 ? -14.516 -13.847 18.856 1.00 81.56 419 ASN A C 1
ATOM 3241 O O . ASN A 1 419 ? -13.653 -14.622 19.256 1.00 81.56 419 ASN A O 1
ATOM 3245 N N . GLY A 1 420 ? -14.424 -12.522 19.022 1.00 87.56 420 GLY A N 1
ATOM 3246 C CA . GLY A 1 420 ? -13.291 -11.844 19.650 1.00 87.56 420 GLY A CA 1
ATOM 3247 C C . GLY A 1 420 ? -11.944 -12.065 18.949 1.00 87.56 420 GLY A C 1
ATOM 3248 O O . GLY A 1 420 ? -11.829 -12.785 17.961 1.00 87.56 420 GLY A O 1
ATOM 3249 N N . TYR A 1 421 ? -10.899 -11.441 19.496 1.00 92.50 421 TYR A N 1
ATOM 3250 C CA . TYR A 1 421 ? -9.548 -11.499 18.942 1.00 92.50 421 TYR A CA 1
ATOM 3251 C C . TYR A 1 421 ? -8.552 -11.939 20.006 1.00 92.50 421 TYR A C 1
ATOM 3253 O O . TYR A 1 421 ? -8.550 -11.426 21.130 1.00 92.50 421 TYR A O 1
ATOM 3261 N N . TYR A 1 422 ? -7.706 -12.896 19.636 1.00 94.31 422 TYR A N 1
ATOM 3262 C CA . TYR A 1 422 ? -6.805 -13.590 20.541 1.00 94.31 422 TYR A CA 1
ATOM 3263 C C . TYR A 1 422 ? -5.391 -13.643 19.982 1.00 94.31 422 TYR A C 1
ATOM 3265 O O . TYR A 1 422 ? -5.162 -14.096 18.862 1.00 94.31 422 TYR A O 1
ATOM 3273 N N . ILE A 1 423 ? -4.425 -13.245 20.801 1.00 93.31 423 ILE A N 1
ATOM 3274 C CA . ILE A 1 423 ? -2.994 -13.332 20.495 1.00 93.31 423 ILE A CA 1
ATOM 3275 C C . ILE A 1 423 ? -2.286 -14.102 21.609 1.00 93.31 423 ILE A C 1
ATOM 3277 O O . ILE A 1 423 ? -2.702 -14.052 22.768 1.00 93.31 423 ILE A O 1
ATOM 3281 N N . GLN A 1 424 ? -1.237 -14.852 21.275 1.00 93.19 424 GLN A N 1
ATOM 3282 C CA . GLN A 1 424 ? -0.500 -15.615 22.283 1.00 93.19 424 GLN A CA 1
ATOM 3283 C C . GLN A 1 424 ? 0.148 -14.673 23.305 1.00 93.19 424 GLN A C 1
ATOM 3285 O O . GLN A 1 424 ? 0.834 -13.718 22.936 1.00 93.19 424 GLN A O 1
ATOM 3290 N N . GLN A 1 425 ? -0.014 -14.979 24.593 1.00 92.44 425 GLN A N 1
ATOM 3291 C CA . GLN A 1 425 ? 0.466 -14.143 25.703 1.00 92.44 425 GLN A CA 1
ATOM 3292 C C . GLN A 1 425 ? 1.966 -13.860 25.630 1.00 92.44 425 GLN A C 1
ATOM 3294 O O . GLN A 1 425 ? 2.419 -12.752 25.914 1.00 92.44 425 GLN A O 1
ATOM 3299 N N . GLN A 1 426 ? 2.747 -14.852 25.202 1.00 91.75 426 GLN A N 1
ATOM 3300 C CA . GLN A 1 426 ? 4.197 -14.736 25.071 1.00 91.75 426 GLN A CA 1
ATOM 3301 C C . GLN A 1 426 ? 4.641 -13.643 24.087 1.00 91.75 426 GLN A C 1
ATOM 3303 O O . GLN A 1 426 ? 5.772 -13.160 24.192 1.00 91.75 426 GLN A O 1
ATOM 3308 N N . PHE A 1 427 ? 3.763 -13.217 23.172 1.00 92.06 427 PHE A N 1
ATOM 3309 C CA . PHE A 1 427 ? 4.026 -12.154 22.202 1.00 92.06 427 PHE A CA 1
ATOM 3310 C C . PHE A 1 427 ? 3.682 -10.758 22.715 1.00 92.06 427 PHE A C 1
ATOM 3312 O O . PHE A 1 427 ? 3.855 -9.800 21.970 1.00 92.06 427 PHE A O 1
ATOM 3319 N N . LEU A 1 428 ? 3.241 -10.609 23.964 1.00 92.69 428 LEU A N 1
ATOM 3320 C CA . LEU A 1 428 ? 2.878 -9.317 24.538 1.00 92.69 428 LEU A CA 1
ATOM 3321 C C . LEU A 1 428 ? 3.825 -8.924 25.678 1.00 92.69 428 LEU A C 1
ATOM 3323 O O . LEU A 1 428 ? 4.170 -9.746 26.529 1.00 92.69 428 LEU A O 1
ATOM 3327 N N . VAL A 1 429 ? 4.246 -7.658 25.703 1.00 93.12 429 VAL A N 1
ATOM 3328 C CA . VAL A 1 429 ? 4.874 -7.012 26.872 1.00 93.12 429 VAL A CA 1
ATOM 3329 C C . VAL A 1 429 ? 4.032 -5.824 27.342 1.00 93.12 429 VAL A C 1
ATOM 3331 O O . VAL A 1 429 ? 3.431 -5.159 26.500 1.00 93.12 429 VAL A O 1
ATOM 3334 N N . PRO A 1 430 ? 3.993 -5.522 28.650 1.00 90.88 430 PRO A N 1
ATOM 3335 C CA . PRO A 1 430 ? 3.477 -4.245 29.145 1.00 90.88 430 PRO A CA 1
ATOM 3336 C C . PRO A 1 430 ? 4.197 -3.048 28.512 1.00 90.88 430 PRO A C 1
ATOM 3338 O O . PRO A 1 430 ? 5.365 -3.169 28.128 1.00 90.88 430 PRO A O 1
ATOM 3341 N N . LEU A 1 431 ? 3.473 -1.933 28.361 1.00 86.81 431 LEU A N 1
ATOM 3342 C CA . LEU A 1 431 ? 4.004 -0.689 27.796 1.00 86.81 431 LEU A CA 1
ATOM 3343 C C . LEU A 1 431 ? 4.979 0.050 28.700 1.00 86.81 431 LEU A C 1
ATOM 3345 O O . LEU A 1 431 ? 4.711 0.108 29.920 1.00 86.81 431 LEU A O 1
#

pLDDT: mean 89.38, std 9.85, range [52.12, 98.75]

Foldseek 3Di:
DFEEQADDFQAWDWDPPPPPPLAFTKTKGQDDDDPDLQDDFTFIARGGGPAHAQPPQDDAFQHGDPVCVVVCCDDPNPSVSPDVVRHGGGPFTAGHQQQWRYKDQQCDCQPVVQHRWIKTARQGLAQRYLFIKTFDADPSSHGDKDAPQAWGAGALDPPRIDGRADPVGGGIGRHIDTPGPLQDDDFPPDFRFGWHYWDADPVRWIWTATDLVGDIDTHGDDPDDDDDRDDPQFDPPVRLVVLLCLQLVDPLLLVLLLLCCPPPCVPFPCVPDVQLPDDPPDDSSVSSSSNSSVQSRDRQQADQQCLPRRPVLCQCVVHDDDHHPPPDPPCVPPPPCSVVNSVSVSVSSNPSDPAFKWFFADDDDQWFWKAFLVRHTFFTHGGRDIWGFPALADPSDGQKTFTDDGRPSGGRNPDDPVRGIIGGNVRIDGD

Secondary structure (DSSP, 8-state):
---B--S---EEEE-TTTTSTT--EEEEE-----S-SS-SPEEEEE--TT-B--TTTEETTTEEPGGGHHHHHSGGGTTGGG-TTT----SEEE-TT--EEEEEE---STTGGGTTPEEEEE--SSTT-SEEEEE-B-TTS-B-EEPSPPEEE-TT-SS-EEE-EETTEE--EE-EEEEE-----BTTTBPPP-EEEEEE-TTS-EEEEETTTTEEEEE----SPPPPPPPSSPPPHHHHHHHHHHHHHSHHHHHHHHHIIIIIIIIIITTT--TT---TT--HHHHHHHHHHHHHHSTTT--TT-TTT-HHHHHHHT-SSSPPSSS-TTHHHHSTTHHHHHHHHHHHHHHSSSSEEEEEPP-SSSEEEEE-TT--EEEEEETT-EEEEEESS-TTSTTEEEE----GGGB-SS--GGG-EEEEGGGEEE-

Sequence (431 aa):
MFARGLRNSMALVLHPRFPDPGMAFLQAENARDLQDVFAPNEEINAIEQGRHYGWPYCYDLATPSAEFKRVLQGGPLRGFCTDSALYKQPWSLLPPHGAPLGMLYYTADRLAELKGKLLVGLHGYRPTGSRLLAYEVDERGYPKVSPAPVRYHVSCAAEPTRAFQTAAGPAPAAAFDEIIAGWHRVNGIRPQGAPVGMTVADDGALWLVEDKNQTVIRIDRSSESVPEPLPCETRSDQLIERLAALVMDDAASRARLTTVRRDLVEKRCSGCHSDFGLKAGQSDTEKDKAMLRFLLAQDGWIYPGDPDSGRLRQRLRGLGSERQMPPGANLIKTEPGYAKLLDVADDLVARMVPGSRMRVKPGGPPHRKFFAADGRDCGDIPFGKVVVVTERFAVNKPGFSRFFRPADTHLNGACTDDNGYYIQQQFLVPL